Protein 2QWO (pdb70)

Solvent-accessible surface area: 22205 Å² total; per-residue (Å²): 91,23,5,0,0,0,19,9,12,21,32,56,0,1,0,0,0,35,47,165,56,162,25,57,10,2,40,12,124,128,56,60,101,18,2,2,11,33,0,0,0,31,126,107,87,102,37,24,0,22,51,0,44,124,37,25,19,140,27,30,78,24,0,0,40,20,10,25,33,0,2,27,65,150,33,101,44,86,62,0,82,70,2,51,164,106,19,45,10,104,13,43,76,58,106,20,110,3,25,0,44,3,83,35,115,68,97,79,84,36,41,47,4,24,53,2,5,7,13,4,0,32,46,2,33,92,10,0,38,88,105,22,69,96,112,0,70,55,0,0,0,0,1,8,20,94,13,77,121,66,5,54,95,10,3,87,54,0,0,85,95,7,46,8,79,16,34,11,32,21,28,16,7,15,0,0,0,10,12,42,19,11,7,74,91,134,40,93,84,86,10,1,0,1,0,18,0,16,25,10,22,2,23,0,3,0,0,7,8,85,75,6,50,45,97,57,73,10,56,20,37,66,64,89,17,0,2,81,43,0,6,48,77,0,4,93,43,1,22,43,31,0,113,166,150,61,196,58,75,0,50,164,61,146,109,1,22,42,63,0,61,60,12,0,25,155,3,23,126,58,3,32,98,49,80,105,7,78,4,127,11,100,57,6,39,110,64,40,66,5,120,26,69,6,61,52,56,96,4,41,103,34,0,34,69,43,2,145,31,2,32,89,21,0,78,108,0,10,147,73,13,182,29,80,71,101,92,7,65,21,0,0,0,3,9,32,10,0,98,8,42,82,1,37,114,31,0,51,75,26,11,129,51,77,135,15,39,96,108,26,63,9,36,14,0,7,0,60,0,0,0,9,24,0,3,0,13,44,35,82,35,47,130,94,89,6,5,85,116,71,80,103,105,0,84,119,12,40,140,48,57,141,91,71,5,58,29,0,0,18,36,0,77,64,4,27,22,109,68,33,118,166,29,167,91,18,42,98,85,81,0,98,48,79,123,56,0,88,133,16,26,143,114,0,20,107,25,0,26,9,38,115,2,90,64,81,128,50,17,49,28,0,23,31,0,6,22,10,0,18,25,0,39,55,77,23,115,130,160

Sequence (479 aa):
GPAVGIDLGTTYSCVGVFQHGKVEIIANDQGNRTTPSYVAFTDTERLIGDAAKNQVAMNPTNTVFDAKRLIGRRFDDAVVQSDMKHWPFMVVNDAGRPKVQVEYKGETKSFYPEEVSSMVLTKMKEIAEAYLGKTVTNAVVTVPAYFNDSQRQATKDAGTIAGLNVLCIINEPTAAAIAYGLDKKVGAERNVLIFDLGGGTFDVSILTIEDGIFEVKSTAGDTHLGGEDFDNRMVNHFIAEFKRKHKKDISENKRAVRRLRTACERAKRTLSSSTQASIEIDSLYEGIDFYTSITRARFEELNADLFRGTLDPVEKALRDAKLDKSQIHDIVLVGGSTRIPKIQKLLQDFFNGKELNKSINPDEAVAYGAAVQAAILSGDKSENVQDDPEKLKILEWIEGKERNIRALLSTMHTVLWAGETKWKPVGMADLVTPEQVKKVYRKAVLVVHPCKATGQPYEQYAKMIFMELNDAWSEFENQ

B-factor: mean 28.15, std 6.55, range [13.56, 67.76]

Organism: Bos taurus (NCBI:txid9913)

Secondary structure (DSSP, 8-state):
---EEEEE-SSEEEEEEEETTEEEEPP-TTS-SSEE--EEE-SS-EEETHHHHHTTTT-GGGEE--HHHHTT--TT-HHHHHHGGG-SSEEEEETTEEEEEEEETTEEEEE-HHHHHHHHHHHHHHHHHHHHTS---EEEEEE-TT--HHHHHHHHHHHHHTT-EEEEEEEHHHHHHHHTTGGG--SS-EEEEEEEE-SS-EEEEEEEEETTEEEEEEEEEETT-SHHHHHHHHHHHHHHHHHHHHS---TT-HHHHHHHHHHHHHHHHHTTTSSEEEEEEEEEETTEEEEEEEEHHHHHHHTHHHHHTTHHHHHHHHHHTT--GGG--EEEEESGGGG-HHHHHHHHHHTTTPPPB-SS-TTTHHHHHHHHHHHHHTT-S-SSS--/-HHHHHHHHHHHHHTT-HHHHHHHGGGTSPTT--SPPP--GGGSSSHHHHHHHHHHHHHHT-HHHHTTSTTHHHHHHHHHHHHHHHHHHHH-

Nearest PDB structures (foldseek):
  2qwr-assembly1_B  TM=1.008E+00  e=2.591E-12  Bos taurus
  1nz6-assembly1_A  TM=9.904E-01  e=1.754E-10  Bos taurus
  1xi5-assembly1_J  TM=9.495E-01  e=5.986E-10  Bos taurus
  1n4c-assembly1_A  TM=9.495E-01  e=1.564E-09  Bos taurus
  3ag7-assembly1_A  TM=8.836E-01  e=6.061E-05  Arabidopsis thaliana

Foldseek 3Di:
DFAKEWELDQFKIWIWAQDPNAIDTFAFPVRHSIFTLKWAADLPDIDGTPVLLVCCLVGVQRMDGRLLQQFLDWCPDPSNVVCQVVGSYDWDHDPRFIWTWHQHSNDIDIHGSLQSSLVNVLSNQVRVCVVVVHGHAEFAYEDAPPDDPSRVVSVCVSSVNSNHDHLYYYYLVLLLCLLVVVLLDADDKAWEWEFAAAAAWTKIWIWIHHNSDIDTQFMFTGRGGHNLVLLVLVLVVVQVVCCVVPVDGCVPVSSLSSQSSVQSSVQQLVVLPDQKGKGWAQCSDPRDTDIDMDGNVRSCVSCVCVLLVSCVRVVVRCVSSPHDLQRHDAYEYAYQVCSRPSSVVSVCVVSVNDDHHCPDPRPCSSSSSRNVLSCLSVVNDDDSHSD/DVLVVQLVCQLVVQVLQLLSCLQCVVVNDDPVQDDDDRDHCVQVPDPVSSVVSLVVLCVSLPLVVLPPPPCNVVSVSSNVSNVSSVVVVVVD

GO terms:
  GO:0072318 clathrin coat disassembly (P, IDA)
  GO:0005515 protein binding (F, IPI)
  GO:0016191 synaptic vesicle uncoating (P, IDA)
  GO:0016191 synaptic vesicle uncoating (P, EXP)

Structure (mmCIF, N/CA/C/O backbone):
data_2QWO
#
_entry.id   2QWO
#
_cell.length_a   38.698
_cell.length_b   58.543
_cell.length_c   226.236
_cell.angle_alpha   90.000
_cell.angle_beta   90.000
_cell.angle_gamma   90.000
#
_symmetry.space_group_name_H-M   'P 21 21 21'
#
loop_
_entity.id
_entity.type
_entity.pdbx_description
1 polymer 'Heat shock cognate 71 kDa protein'
2 polymer 'Putative tyrosine-protein phosphatase auxilin'
3 non-polymer 'PHOSPHATE ION'
4 non-polymer 'SODIUM ION'
5 non-polymer 'MAGNESIUM ION'
6 non-polymer "ADENOSINE-5'-DIPHOSPHATE"
7 non-polymer 'ACETIC ACID'
8 non-polymer GLYCEROL
9 water water
#
loop_
_atom_site.group_PDB
_atom_site.id
_atom_site.type_symbol
_atom_site.label_atom_id
_atom_site.label_alt_id
_atom_site.label_comp_id
_atom_site.label_asym_id
_atom_site.label_entity_id
_atom_site.label_seq_id
_atom_site.pdbx_PDB_ins_code
_atom_site.Cartn_x
_atom_site.Cartn_y
_atom_site.Cartn_z
_atom_site.occupancy
_atom_site.B_iso_or_equiv
_atom_site.auth_seq_id
_atom_site.auth_comp_id
_atom_site.auth_asym_id
_atom_site.auth_atom_id
_atom_site.pdbx_PDB_model_num
ATOM 1 N N . GLY A 1 4 ? 7.291 3.975 -50.874 1.00 36.86 4 GLY A N 1
ATOM 2 C CA . GLY A 1 4 ? 7.025 3.490 -49.481 1.00 35.72 4 GLY A CA 1
ATOM 3 C C . GLY A 1 4 ? 8.158 3.805 -48.514 1.00 35.39 4 GLY A C 1
ATOM 4 O O . GLY A 1 4 ? 9.334 3.581 -48.839 1.00 36.00 4 GLY A O 1
ATOM 5 N N . PRO A 1 5 ? 7.814 4.328 -47.316 1.00 34.47 5 PRO A N 1
ATOM 6 C CA . PRO A 1 5 ? 8.804 4.818 -46.353 1.00 33.29 5 PRO A CA 1
ATOM 7 C C . PRO A 1 5 ? 9.719 3.784 -45.703 1.00 32.26 5 PRO A C 1
ATOM 8 O O . PRO A 1 5 ? 9.395 2.592 -45.625 1.00 32.80 5 PRO A O 1
ATOM 12 N N . ALA A 1 6 ? 10.866 4.275 -45.253 1.00 30.36 6 ALA A N 1
ATOM 13 C CA . ALA A 1 6 ? 11.761 3.554 -44.379 1.00 28.14 6 ALA A CA 1
ATOM 14 C C . ALA A 1 6 ? 11.277 3.734 -42.939 1.00 27.58 6 ALA A C 1
ATOM 15 O O . ALA A 1 6 ? 10.627 4.746 -42.610 1.00 26.64 6 ALA A O 1
ATOM 17 N N . VAL A 1 7 ? 11.570 2.742 -42.108 1.00 26.12 7 VAL A N 1
ATOM 18 C CA . VAL A 1 7 ? 11.115 2.735 -40.711 1.00 25.06 7 VAL A CA 1
ATOM 19 C C . VAL A 1 7 ? 12.309 2.792 -39.761 1.00 25.14 7 VAL A C 1
ATOM 20 O O . VAL A 1 7 ? 13.448 2.483 -40.158 1.00 24.81 7 VAL A O 1
ATOM 24 N N . GLY A 1 8 ? 12.065 3.227 -38.526 1.00 23.94 8 GLY A N 1
ATOM 25 C CA . GLY A 1 8 ? 13.077 3.158 -37.459 1.00 24.68 8 GLY A CA 1
ATOM 26 C C . GLY A 1 8 ? 12.687 2.061 -36.478 1.00 25.25 8 GLY A C 1
ATOM 27 O O . GLY A 1 8 ? 11.544 2.026 -36.022 1.00 25.54 8 GLY A O 1
ATOM 28 N N . ILE A 1 9 ? 13.628 1.158 -36.182 1.00 24.93 9 ILE A N 1
ATOM 29 C CA . ILE A 1 9 ? 13.376 0.094 -35.212 1.00 25.18 9 ILE A CA 1
ATOM 30 C C . ILE A 1 9 ? 14.335 0.121 -34.027 1.00 24.62 9 ILE A C 1
ATOM 31 O O . ILE A 1 9 ? 15.549 0.024 -34.187 1.00 25.84 9 ILE A O 1
ATOM 36 N N . ASP A 1 10 ? 13.783 0.218 -32.830 1.00 25.32 10 ASP A N 1
ATOM 37 C CA . ASP A 1 10 ? 14.513 0.056 -31.584 1.00 25.00 10 ASP A CA 1
ATOM 38 C C . ASP A 1 10 ? 14.421 -1.433 -31.253 1.00 25.36 10 ASP A C 1
ATOM 39 O O . ASP A 1 10 ? 13.344 -1.900 -30.880 1.00 25.03 10 ASP A O 1
ATOM 44 N N . LEU A 1 11 ? 15.537 -2.139 -31.421 1.00 23.34 11 LEU A N 1
ATOM 45 C CA . LEU A 1 11 ? 15.571 -3.604 -31.123 1.00 23.67 11 LEU A CA 1
ATOM 46 C C . LEU A 1 11 ? 16.088 -3.756 -29.688 1.00 23.06 11 LEU A C 1
ATOM 47 O O . LEU A 1 11 ? 17.297 -3.849 -29.456 1.00 24.58 11 LEU A O 1
ATOM 52 N N . GLY A 1 12 ? 15.186 -3.780 -28.721 1.00 23.60 12 GLY A N 1
ATOM 53 C CA . GLY A 1 12 ? 15.585 -3.620 -27.327 1.00 23.94 12 GLY A CA 1
ATOM 54 C C . GLY A 1 12 ? 15.846 -4.916 -26.615 1.00 25.27 12 GLY A C 1
ATOM 55 O O . GLY A 1 12 ? 15.391 -5.975 -27.078 1.00 25.10 12 GLY A O 1
ATOM 56 N N . THR A 1 13 ? 16.559 -4.843 -25.493 1.00 25.21 13 THR A N 1
ATOM 57 C CA . THR A 1 13 ? 16.844 -6.054 -24.712 1.00 26.03 13 THR A CA 1
ATOM 58 C C . THR A 1 13 ? 15.545 -6.767 -24.308 1.00 26.51 13 THR A C 1
ATOM 59 O O . THR A 1 13 ? 15.436 -7.997 -24.444 1.00 26.94 13 THR A O 1
ATOM 63 N N . THR A 1 14 ? 14.569 -5.995 -23.842 1.00 25.47 14 THR A N 1
ATOM 64 C CA . THR A 1 14 ? 13.307 -6.561 -23.313 1.00 25.71 14 THR A CA 1
ATOM 65 C C . THR A 1 14 ? 12.085 -6.260 -24.183 1.00 26.35 14 THR A C 1
ATOM 66 O O . THR A 1 14 ? 11.192 -7.098 -24.313 1.00 25.14 14 THR A O 1
ATOM 70 N N . TYR A 1 15 ? 12.055 -5.059 -24.768 1.00 25.70 15 TYR A N 1
ATOM 71 C CA . TYR A 1 15 ? 10.985 -4.638 -25.675 1.00 25.95 15 TYR A CA 1
ATOM 72 C C . TYR A 1 15 ? 11.528 -4.020 -26.950 1.00 26.05 15 TYR A C 1
ATOM 73 O O . TYR A 1 15 ? 12.612 -3.402 -26.932 1.00 26.47 15 TYR A O 1
ATOM 82 N N . SER A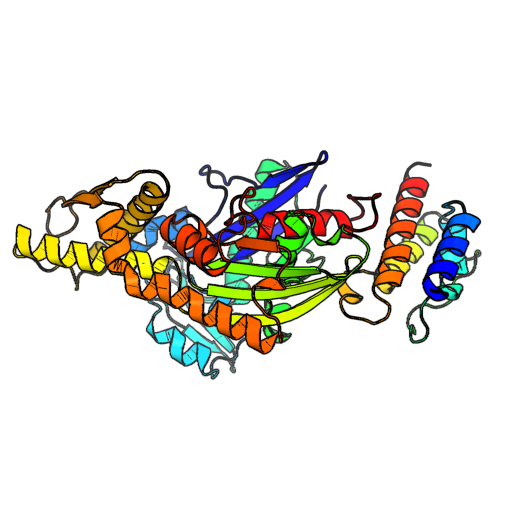 1 16 ? 10.761 -4.137 -28.040 1.00 25.23 16 SER A N 1
ATOM 83 C CA . SER A 1 16 ? 11.125 -3.464 -29.285 1.00 24.91 16 SER A CA 1
ATOM 84 C C . SER A 1 16 ? 9.998 -2.512 -29.716 1.00 25.02 16 SER A C 1
ATOM 85 O O . SER A 1 16 ? 8.862 -2.624 -29.226 1.00 24.87 16 SER A O 1
ATOM 88 N N . CYS A 1 17 ? 10.312 -1.566 -30.604 1.00 25.24 17 CYS A N 1
ATOM 89 C CA . CYS A 1 17 ? 9.383 -0.483 -30.919 1.00 25.54 17 CYS A CA 1
ATOM 90 C C . CYS A 1 17 ? 9.709 -0.022 -32.339 1.00 25.22 17 CYS A C 1
ATOM 91 O O . CYS A 1 17 ? 10.896 0.022 -32.700 1.00 25.51 17 CYS A O 1
ATOM 94 N N . VAL A 1 18 ? 8.680 0.283 -33.138 1.00 25.09 18 VAL A N 1
ATOM 95 C CA . VAL A 1 18 ? 8.887 0.682 -34.529 1.00 24.99 18 VAL A CA 1
ATOM 96 C C . VAL A 1 18 ? 8.127 1.978 -34.780 1.00 25.15 18 VAL A C 1
ATOM 97 O O . VAL A 1 18 ? 6.959 2.113 -34.391 1.00 24.59 18 VAL A O 1
ATOM 101 N N . GLY A 1 19 ? 8.814 2.937 -35.395 1.00 24.97 19 GLY A N 1
ATOM 102 C CA . GLY A 1 19 ? 8.176 4.182 -35.848 1.00 24.53 19 GLY A CA 1
ATOM 103 C C . GLY A 1 19 ? 8.404 4.446 -37.330 1.00 24.40 19 GLY A C 1
ATOM 104 O O . GLY A 1 19 ? 9.296 3.852 -37.962 1.00 24.92 19 GLY A O 1
ATOM 105 N N . VAL A 1 20 ? 7.583 5.336 -37.878 1.00 24.61 20 VAL A N 1
ATOM 106 C CA . VAL A 1 20 ? 7.713 5.785 -39.257 1.00 24.36 20 VAL A CA 1
ATOM 107 C C . VAL A 1 20 ? 7.421 7.276 -39.309 1.00 24.35 20 VAL A C 1
ATOM 108 O O . VAL A 1 20 ? 6.461 7.743 -38.695 1.00 24.21 20 VAL A O 1
ATOM 112 N N . PHE A 1 21 ? 8.264 7.999 -40.044 1.00 23.93 21 PHE A N 1
ATOM 113 C CA . PHE A 1 21 ? 8.032 9.401 -40.349 1.00 23.85 21 PHE A CA 1
ATOM 114 C C . PHE A 1 21 ? 7.262 9.463 -41.669 1.00 24.33 21 PHE A C 1
ATOM 115 O O . PHE A 1 21 ? 7.752 9.013 -42.718 1.00 26.17 21 PHE A O 1
ATOM 123 N N . GLN A 1 22 ? 6.043 9.986 -41.612 1.00 24.43 22 GLN A N 1
ATOM 124 C CA . GLN A 1 22 ? 5.154 10.046 -42.770 1.00 25.17 22 GLN A CA 1
ATOM 125 C C . GLN A 1 22 ? 4.278 11.282 -42.597 1.00 24.85 22 GLN A C 1
ATOM 126 O O . GLN A 1 22 ? 3.860 11.584 -41.477 1.00 24.83 22 GLN A O 1
ATOM 132 N N . HIS A 1 23 ? 4.005 12.003 -43.685 1.00 24.63 23 HIS A N 1
ATOM 133 C CA . HIS A 1 23 ? 3.107 13.162 -43.626 1.00 25.35 23 HIS A CA 1
ATOM 134 C C . HIS A 1 23 ? 3.531 14.173 -42.558 1.00 25.43 23 HIS A C 1
ATOM 135 O O . HIS A 1 23 ? 2.693 14.780 -41.886 1.00 25.20 23 HIS A O 1
ATOM 142 N N . GLY A 1 24 ? 4.845 14.317 -42.396 1.00 25.87 24 GLY A N 1
ATOM 143 C CA . GLY A 1 24 ? 5.421 15.351 -41.549 1.00 26.61 24 GLY A CA 1
ATOM 144 C C . GLY A 1 24 ? 5.449 15.053 -40.061 1.00 27.15 24 GLY A C 1
ATOM 145 O O . GLY A 1 24 ? 5.802 15.925 -39.265 1.00 27.44 24 GLY A O 1
ATOM 146 N N . LYS A 1 25 ? 5.084 13.829 -39.664 1.00 26.60 25 LYS A N 1
ATOM 147 C CA . LYS A 1 25 ? 5.025 13.485 -38.243 1.00 26.18 25 LYS A CA 1
ATOM 148 C C . LYS A 1 25 ? 5.539 12.060 -38.057 1.00 25.91 25 LYS A C 1
ATOM 149 O O . LYS A 1 25 ? 5.417 11.238 -38.958 1.00 25.17 25 LYS A O 1
ATOM 155 N N . VAL A 1 26 ? 6.126 11.792 -36.901 1.00 25.45 26 VAL A N 1
ATOM 156 C CA . VAL A 1 26 ? 6.505 10.414 -36.563 1.00 25.18 26 VAL A CA 1
ATOM 157 C C . VAL A 1 26 ? 5.314 9.702 -35.940 1.00 25.66 26 VAL A C 1
ATOM 158 O O . VAL A 1 26 ? 4.713 10.207 -34.997 1.00 26.98 26 VAL A O 1
ATOM 162 N N . GLU A 1 27 ? 4.949 8.534 -36.472 1.00 26.37 27 GLU A N 1
ATOM 163 C CA . GLU A 1 27 ? 3.968 7.688 -35.812 1.00 26.91 27 GLU A CA 1
ATOM 164 C C . GLU A 1 27 ? 4.718 6.538 -35.173 1.00 26.70 27 GLU A C 1
ATOM 165 O O . GLU A 1 27 ? 5.479 5.854 -35.864 1.00 25.44 27 GLU A O 1
ATOM 171 N N . ILE A 1 28 ? 4.527 6.350 -33.862 1.00 26.26 28 ILE A N 1
ATOM 172 C CA . ILE A 1 28 ? 4.990 5.126 -33.200 1.00 25.78 28 ILE A CA 1
ATOM 173 C C . ILE A 1 28 ? 3.869 4.112 -33.377 1.00 25.88 28 ILE A C 1
ATOM 174 O O . ILE A 1 28 ? 2.716 4.366 -32.999 1.00 27.03 28 ILE A O 1
ATOM 179 N N . ILE A 1 29 ? 4.199 2.955 -33.945 1.00 25.17 29 ILE A N 1
ATOM 180 C CA . ILE A 1 29 ? 3.157 2.105 -34.522 1.00 25.27 29 ILE A CA 1
ATOM 181 C C . ILE A 1 29 ? 2.694 1.058 -33.520 1.00 24.48 29 ILE A C 1
ATOM 182 O O . ILE A 1 29 ? 3.520 0.302 -32.983 1.00 25.11 29 ILE A O 1
ATOM 187 N N . ALA A 1 30 ? 1.379 1.017 -33.288 1.00 24.57 30 ALA A N 1
ATOM 188 C CA . ALA A 1 30 ? 0.804 0.024 -32.375 1.00 23.77 30 ALA A CA 1
ATOM 189 C C . ALA A 1 30 ? 0.714 -1.337 -33.079 1.00 24.24 30 ALA A C 1
ATOM 190 O O . ALA A 1 30 ? 0.351 -1.406 -34.272 1.00 24.04 30 ALA A O 1
ATOM 192 N N . ASN A 1 31 ? 1.046 -2.407 -32.354 1.00 24.32 31 ASN A N 1
ATOM 193 C CA . ASN A 1 31 ? 0.834 -3.764 -32.891 1.00 24.71 31 ASN A CA 1
ATOM 194 C C . ASN A 1 31 ? -0.652 -4.171 -32.880 1.00 24.34 31 ASN A C 1
ATOM 195 O O . ASN A 1 31 ? -1.514 -3.378 -32.481 1.00 25.03 31 ASN A O 1
ATOM 200 N N . ASP A 1 32 ? -0.975 -5.395 -33.317 1.00 23.67 32 ASP A N 1
ATOM 201 C CA . ASP A 1 32 ? -2.390 -5.757 -33.455 1.00 23.92 32 ASP A CA 1
ATOM 202 C C . ASP A 1 32 ? -3.092 -6.060 -32.123 1.00 23.02 32 ASP A C 1
ATOM 203 O O . ASP A 1 32 ? -4.324 -6.284 -32.078 1.00 22.02 32 ASP A O 1
ATOM 208 N N . GLN A 1 33 ? -2.319 -5.998 -31.039 1.00 22.99 33 GLN A N 1
ATOM 209 C CA . GLN A 1 33 ? -2.872 -6.094 -29.683 1.00 23.76 33 GLN A CA 1
ATOM 210 C C . GLN A 1 33 ? -3.038 -4.713 -29.033 1.00 23.35 33 GLN A C 1
ATOM 211 O O . GLN A 1 33 ? -3.510 -4.609 -27.896 1.00 24.07 33 GLN A O 1
ATOM 217 N N . GLY A 1 34 ? -2.672 -3.663 -29.773 1.00 23.01 34 GLY A N 1
ATOM 218 C CA . GLY A 1 34 ? -2.836 -2.292 -29.304 1.00 23.21 34 GLY A CA 1
ATOM 219 C C . GLY A 1 34 ? -1.643 -1.699 -28.574 1.00 24.14 34 GLY A C 1
ATOM 220 O O . GLY A 1 34 ? -1.715 -0.573 -28.075 1.00 24.15 34 GLY A O 1
ATOM 221 N N . ASN A 1 35 ? -0.535 -2.435 -28.544 1.00 24.43 35 ASN A N 1
ATOM 222 C CA . ASN A 1 35 ? 0.675 -2.023 -27.814 1.00 25.26 35 ASN A CA 1
ATOM 223 C C . ASN A 1 35 ? 1.698 -1.341 -28.699 1.00 25.34 35 ASN A C 1
ATOM 224 O O . ASN A 1 35 ? 2.094 -1.874 -29.740 1.00 25.73 35 ASN A O 1
ATOM 229 N N . ARG A 1 36 ? 2.155 -0.165 -28.256 1.00 25.16 36 ARG A N 1
ATOM 230 C CA . ARG A 1 36 ? 3.166 0.596 -28.977 1.00 26.16 36 ARG A CA 1
ATOM 231 C C . ARG A 1 36 ? 4.597 0.072 -28.750 1.00 25.92 36 ARG A C 1
ATOM 232 O O . ARG A 1 36 ? 5.538 0.531 -29.402 1.00 25.94 36 ARG A O 1
ATOM 240 N N . THR A 1 37 ? 4.745 -0.887 -27.837 1.00 26.02 37 THR A N 1
ATOM 241 C CA . THR A 1 37 ? 6.001 -1.626 -27.701 1.00 25.92 37 THR A CA 1
ATOM 242 C C . THR A 1 37 ? 5.650 -3.102 -27.687 1.00 25.13 37 THR A C 1
ATOM 243 O O . THR A 1 37 ? 4.533 -3.480 -27.290 1.00 25.21 37 THR A O 1
ATOM 247 N N . THR A 1 38 ? 6.602 -3.912 -28.133 1.00 25.52 38 THR A N 1
ATOM 248 C CA . THR A 1 38 ? 6.395 -5.360 -28.314 1.00 25.13 38 THR A CA 1
ATOM 249 C C . THR A 1 38 ? 7.520 -6.144 -27.602 1.00 25.67 38 THR A C 1
ATOM 250 O O . THR A 1 38 ? 8.697 -5.862 -27.842 1.00 26.36 38 THR A O 1
ATOM 254 N N . PRO A 1 39 ? 7.184 -7.110 -26.709 1.00 25.96 39 PRO A N 1
ATOM 255 C CA . PRO A 1 39 ? 8.273 -7.906 -26.057 1.00 25.67 39 PRO A CA 1
ATOM 256 C C . PRO A 1 39 ? 9.254 -8.569 -27.047 1.00 25.69 39 PRO A C 1
ATOM 257 O O . PRO A 1 39 ? 8.824 -9.126 -28.072 1.00 26.67 39 PRO A O 1
ATOM 261 N N . SER A 1 40 ? 10.554 -8.488 -26.744 1.00 23.88 40 SER A N 1
ATOM 262 C CA . SER A 1 40 ? 11.589 -9.109 -27.565 1.00 23.89 40 SER A CA 1
ATOM 263 C C . SER A 1 40 ? 11.711 -10.606 -27.215 1.00 24.09 40 SER A C 1
ATOM 264 O O . SER A 1 40 ? 12.789 -11.096 -26.831 1.00 24.34 40 SER A O 1
ATOM 267 N N . TYR A 1 41 ? 10.585 -11.305 -27.378 1.00 22.90 41 TYR A N 1
ATOM 268 C CA . TYR A 1 41 ? 10.387 -12.693 -26.941 1.00 23.49 41 TYR A CA 1
ATOM 269 C C . TYR A 1 41 ? 10.014 -13.565 -28.119 1.00 22.86 41 TYR A C 1
ATOM 270 O O . TYR A 1 41 ? 9.214 -13.166 -28.965 1.00 22.57 41 TYR A O 1
ATOM 279 N N . VAL A 1 42 ? 10.573 -14.770 -28.175 1.00 23.59 42 VAL A N 1
ATOM 280 C CA . VAL A 1 42 ? 10.212 -15.707 -29.223 1.00 22.83 42 VAL A CA 1
ATOM 281 C C . VAL A 1 42 ? 9.948 -17.059 -28.546 1.00 23.11 42 VAL A C 1
ATOM 282 O O . VAL A 1 42 ? 10.815 -17.559 -27.832 1.00 23.20 42 VAL A O 1
ATOM 286 N N . ALA A 1 43 ? 8.749 -17.597 -28.753 1.00 22.58 43 ALA A N 1
ATOM 287 C CA . ALA A 1 43 ? 8.372 -18.906 -28.191 1.00 23.26 43 ALA A CA 1
ATOM 288 C C . ALA A 1 43 ? 8.190 -19.953 -29.259 1.00 23.57 43 ALA A C 1
ATOM 289 O O . ALA A 1 43 ? 7.584 -19.708 -30.306 1.00 23.12 43 ALA A O 1
ATOM 291 N N . PHE A 1 44 ? 8.676 -21.155 -28.956 1.00 24.47 44 PHE A N 1
ATOM 292 C CA . PHE A 1 44 ? 8.526 -22.292 -29.849 1.00 25.36 44 PHE A CA 1
ATOM 293 C C . PHE A 1 44 ? 7.662 -23.340 -29.159 1.00 25.80 44 PHE A C 1
ATOM 294 O O . PHE A 1 44 ? 7.881 -23.649 -27.990 1.00 25.91 44 PHE A O 1
ATOM 302 N N . THR A 1 45 ? 6.666 -23.847 -29.882 1.00 26.12 45 THR A N 1
ATOM 303 C CA . THR A 1 45 ? 5.656 -24.742 -29.321 1.00 26.74 45 THR A CA 1
ATOM 304 C C . THR A 1 45 ? 5.474 -25.988 -30.211 1.00 27.16 45 THR A C 1
ATOM 305 O O . THR A 1 45 ? 6.163 -26.146 -31.229 1.00 27.00 45 THR A O 1
ATOM 309 N N . ASP A 1 46 ? 4.543 -26.862 -29.827 1.00 28.03 46 ASP A N 1
ATOM 310 C CA . ASP A 1 46 ? 4.216 -28.061 -30.618 1.00 28.44 46 ASP A CA 1
ATOM 311 C C . ASP A 1 46 ? 3.782 -27.721 -32.056 1.00 28.74 46 ASP A C 1
ATOM 312 O O . ASP A 1 46 ? 4.008 -28.507 -32.983 1.00 28.88 46 ASP A O 1
ATOM 317 N N . THR A 1 47 ? 3.159 -26.553 -32.234 1.00 28.89 47 THR A N 1
ATOM 318 C CA . THR A 1 47 ? 2.482 -26.215 -33.494 1.00 29.11 47 THR A CA 1
ATOM 319 C C . THR A 1 47 ? 2.923 -24.911 -34.160 1.00 29.36 47 THR A C 1
ATOM 320 O O . THR A 1 47 ? 2.753 -24.746 -35.374 1.00 29.53 47 THR A O 1
ATOM 324 N N . GLU A 1 48 ? 3.476 -23.991 -33.375 1.00 29.47 48 GLU A N 1
ATOM 325 C CA . GLU A 1 48 ? 3.769 -22.642 -33.879 1.00 29.28 48 GLU A CA 1
ATOM 326 C C . GLU A 1 48 ? 5.009 -21.977 -33.286 1.00 29.16 48 GLU A C 1
ATOM 327 O O . GLU A 1 48 ? 5.566 -22.425 -32.276 1.00 29.16 48 GLU A O 1
ATOM 333 N N . ARG A 1 49 ? 5.441 -20.916 -33.966 1.00 28.65 49 ARG A N 1
ATOM 334 C CA . ARG A 1 49 ? 6.422 -19.973 -33.469 1.00 28.30 49 ARG A CA 1
ATOM 335 C C . ARG A 1 49 ? 5.635 -18.707 -33.110 1.00 27.47 49 ARG A C 1
ATOM 336 O O . ARG A 1 49 ? 4.907 -18.178 -33.958 1.00 27.69 49 ARG A O 1
ATOM 344 N N . LEU A 1 50 ? 5.745 -18.245 -31.863 1.00 25.63 50 LEU A N 1
ATOM 345 C CA . LEU A 1 50 ? 5.035 -17.051 -31.413 1.00 24.79 50 LEU A CA 1
ATOM 346 C C . LEU A 1 50 ? 6.044 -15.947 -31.160 1.00 24.04 50 LEU A C 1
ATOM 347 O O . LEU A 1 50 ? 7.134 -16.224 -30.688 1.00 23.61 50 LEU A O 1
ATOM 352 N N . ILE A 1 51 ? 5.682 -14.703 -31.468 1.00 24.58 51 ILE A N 1
ATOM 353 C CA . ILE A 1 51 ? 6.601 -13.575 -31.288 1.00 24.70 51 ILE A CA 1
ATOM 354 C C . ILE A 1 51 ? 5.886 -12.374 -30.625 1.00 24.87 51 ILE A C 1
ATOM 355 O O . ILE A 1 51 ? 4.755 -12.026 -30.991 1.00 24.56 51 ILE A O 1
ATOM 360 N N . GLY A 1 52 ? 6.564 -11.749 -29.660 1.00 24.28 52 GLY A N 1
ATOM 361 C CA . GLY A 1 52 ? 6.028 -10.579 -28.988 1.00 23.93 52 GLY A CA 1
ATOM 362 C C . GLY A 1 52 ? 5.057 -10.893 -27.876 1.00 23.68 52 GLY A C 1
ATOM 363 O O . GLY A 1 52 ? 5.354 -11.692 -26.995 1.00 23.57 52 GLY A O 1
ATOM 364 N N . ASP A 1 53 ? 3.884 -10.262 -27.912 1.00 23.76 53 ASP A N 1
ATOM 365 C CA . ASP A 1 53 ? 2.958 -10.351 -26.787 1.00 23.78 53 ASP A CA 1
ATOM 366 C C . ASP A 1 53 ? 2.525 -11.783 -26.525 1.00 23.56 53 ASP A C 1
ATOM 367 O O . ASP A 1 53 ? 2.591 -12.242 -25.389 1.00 24.37 53 ASP A O 1
ATOM 372 N N . ALA A 1 54 ? 2.117 -12.486 -27.583 1.00 23.34 54 ALA A N 1
ATOM 373 C CA . ALA A 1 54 ? 1.727 -13.896 -27.474 1.00 23.42 54 ALA A CA 1
ATOM 374 C C . ALA A 1 54 ? 2.837 -14.786 -26.915 1.00 23.42 54 ALA A C 1
ATOM 375 O O . ALA A 1 54 ? 2.535 -15.753 -26.197 1.00 23.53 54 ALA A O 1
ATOM 377 N N . ALA A 1 55 ? 4.097 -14.488 -27.250 1.00 24.22 55 ALA A N 1
ATOM 378 C CA . ALA A 1 55 ? 5.236 -15.254 -26.717 1.00 24.46 55 ALA A CA 1
ATOM 379 C C . ALA A 1 55 ? 5.412 -15.000 -25.220 1.00 24.95 55 ALA A C 1
ATOM 380 O O . ALA A 1 55 ? 5.488 -15.930 -24.421 1.00 25.01 55 ALA A O 1
ATOM 382 N N . LYS A 1 56 ? 5.459 -13.731 -24.833 1.00 25.22 56 LYS A N 1
ATOM 383 C CA . LYS A 1 56 ? 5.654 -13.391 -23.430 1.00 25.47 56 LYS A CA 1
ATOM 384 C C . LYS A 1 56 ? 4.483 -13.898 -22.604 1.00 25.34 56 LYS A C 1
ATOM 385 O O . LYS A 1 56 ? 4.665 -14.356 -21.468 1.00 24.74 56 LYS A O 1
ATOM 391 N N . ASN A 1 57 ? 3.281 -13.853 -23.186 1.00 24.87 57 ASN A N 1
ATOM 392 C CA . ASN A 1 57 ? 2.077 -14.191 -22.435 1.00 25.38 57 ASN A CA 1
ATOM 393 C C . ASN A 1 57 ? 2.001 -15.661 -21.993 1.00 25.28 57 ASN A C 1
ATOM 394 O O . ASN A 1 57 ? 1.362 -15.950 -20.991 1.00 25.39 57 ASN A O 1
ATOM 399 N N . GLN A 1 58 ? 2.661 -16.565 -22.729 1.00 25.56 58 GLN A N 1
ATOM 400 C CA . GLN A 1 58 ? 2.672 -18.006 -22.392 1.00 26.53 58 GLN A CA 1
ATOM 401 C C . GLN A 1 58 ? 3.973 -18.513 -21.744 1.00 26.81 58 GLN A C 1
ATOM 402 O O . GLN A 1 58 ? 4.183 -19.723 -21.662 1.00 26.85 58 GLN A O 1
ATOM 408 N N . VAL A 1 59 ? 4.835 -17.593 -21.301 1.00 27.71 59 VAL A N 1
ATOM 409 C CA . VAL A 1 59 ? 6.125 -17.951 -20.680 1.00 28.23 59 VAL A CA 1
ATOM 410 C C . VAL A 1 59 ? 5.998 -18.947 -19.504 1.00 28.38 59 VAL A C 1
ATOM 411 O O . VAL A 1 59 ? 6.789 -19.894 -19.388 1.00 28.19 59 VAL A O 1
ATOM 415 N N . ALA A 1 60 ? 4.978 -18.752 -18.666 1.00 27.59 60 ALA A N 1
ATOM 416 C CA . ALA A 1 60 ? 4.763 -19.591 -17.487 1.00 27.48 60 ALA A CA 1
ATOM 417 C C . ALA A 1 60 ? 4.494 -21.055 -17.852 1.00 27.29 60 ALA A C 1
ATOM 418 O O . ALA A 1 60 ? 4.928 -21.966 -17.134 1.00 27.60 60 ALA A O 1
ATOM 420 N N . MET A 1 61 ? 3.799 -21.276 -18.970 1.00 27.14 61 MET A N 1
ATOM 421 C CA . MET A 1 61 ? 3.457 -22.631 -19.440 1.00 27.47 61 MET A CA 1
ATOM 422 C C . MET A 1 61 ? 4.581 -23.335 -20.214 1.00 26.69 61 MET A C 1
ATOM 423 O O . MET A 1 61 ? 4.617 -24.566 -20.278 1.00 26.80 61 MET A O 1
ATOM 428 N N . ASN A 1 62 ? 5.486 -22.557 -20.797 1.00 26.06 62 ASN A N 1
ATOM 429 C CA . ASN A 1 62 ? 6.494 -23.064 -21.725 1.00 25.19 62 ASN A CA 1
ATOM 430 C C . ASN A 1 62 ? 7.849 -22.352 -21.518 1.00 24.71 62 ASN A C 1
ATOM 431 O O . ASN A 1 62 ? 8.397 -21.777 -22.464 1.00 24.43 62 ASN A O 1
ATOM 436 N N . PRO A 1 63 ? 8.408 -22.422 -20.285 1.00 24.03 63 PRO A N 1
ATOM 437 C CA . PRO A 1 63 ? 9.585 -21.593 -19.993 1.00 23.61 63 PRO A CA 1
ATOM 438 C C . PRO A 1 63 ? 10.872 -21.991 -20.719 1.00 23.17 63 PRO A C 1
ATOM 439 O O . PRO A 1 63 ? 11.687 -21.138 -21.007 1.00 22.53 63 PRO A O 1
ATOM 443 N N . THR A 1 64 ? 11.076 -23.279 -20.986 1.00 22.19 64 THR A N 1
ATOM 444 C CA . THR A 1 64 ? 12.357 -23.700 -21.556 1.00 21.62 64 THR A CA 1
ATOM 445 C C . THR A 1 64 ? 12.463 -23.483 -23.070 1.00 21.60 64 THR A C 1
ATOM 446 O O . THR A 1 64 ? 13.554 -23.547 -23.638 1.00 21.40 64 THR A O 1
ATOM 450 N N . ASN A 1 65 ? 11.332 -23.222 -23.715 1.00 22.05 65 ASN A N 1
ATOM 451 C CA . ASN A 1 65 ? 11.304 -22.996 -25.154 1.00 22.84 65 ASN A CA 1
ATOM 452 C C . ASN A 1 65 ? 10.884 -21.576 -25.509 1.00 23.39 65 ASN A C 1
ATOM 453 O O . ASN A 1 65 ? 10.520 -21.293 -26.662 1.00 23.13 65 ASN A O 1
ATOM 458 N N . THR A 1 66 ? 10.922 -20.697 -24.507 1.00 24.07 66 THR A N 1
ATOM 459 C CA . THR A 1 66 ? 10.660 -19.270 -24.712 1.00 24.66 66 THR A CA 1
ATOM 460 C C . THR A 1 66 ? 11.953 -18.495 -24.486 1.00 24.93 66 THR A C 1
ATOM 461 O O . THR A 1 66 ? 12.478 -18.438 -23.356 1.00 24.92 66 THR A O 1
ATOM 465 N N . VAL A 1 67 ? 12.444 -17.918 -25.588 1.00 24.52 67 VAL A N 1
ATOM 466 C CA . VAL A 1 67 ? 13.726 -17.222 -25.680 1.00 24.63 67 VAL A CA 1
ATOM 467 C C . VAL A 1 67 ? 13.520 -15.707 -25.554 1.00 23.82 67 VAL A C 1
ATOM 468 O O . VAL A 1 67 ? 12.623 -15.132 -26.179 1.00 24.09 67 VAL A O 1
ATOM 472 N N . PHE A 1 68 ? 14.365 -15.090 -24.734 1.00 24.75 68 PHE A N 1
ATOM 473 C CA . PHE A 1 68 ? 14.461 -13.639 -24.554 1.00 24.70 68 PHE A CA 1
ATOM 474 C C . PHE A 1 68 ? 15.935 -13.343 -24.311 1.00 24.62 68 PHE A C 1
ATOM 475 O O . PHE A 1 68 ? 16.763 -14.267 -24.271 1.00 24.20 68 PHE A O 1
ATOM 483 N N . ASP A 1 69 ? 16.289 -12.070 -24.158 1.00 24.24 69 ASP A N 1
ATOM 484 C CA . ASP A 1 69 ? 17.701 -11.708 -23.892 1.00 24.39 69 ASP A CA 1
ATOM 485 C C . ASP A 1 69 ? 18.696 -12.098 -25.030 1.00 24.04 69 ASP A C 1
ATOM 486 O O . ASP A 1 69 ? 19.911 -12.171 -24.807 1.00 23.35 69 ASP A O 1
ATOM 491 N N . ALA A 1 70 ? 18.206 -12.299 -26.253 1.00 23.51 70 ALA A N 1
ATOM 492 C CA . ALA A 1 70 ? 19.104 -12.584 -27.387 1.00 22.89 70 ALA A CA 1
ATOM 493 C C . ALA A 1 70 ? 20.153 -11.459 -27.564 1.00 22.96 70 ALA A C 1
ATOM 494 O O . ALA A 1 70 ? 21.299 -11.706 -27.994 1.00 21.56 70 ALA A O 1
ATOM 496 N N . LYS A 1 71 ? 19.763 -10.228 -27.218 1.00 22.70 71 LYS A N 1
ATOM 497 C CA . LYS A 1 71 ? 20.666 -9.076 -27.375 1.00 23.23 71 LYS A CA 1
ATOM 498 C C . LYS A 1 71 ? 21.929 -9.184 -26.500 1.00 23.37 71 LYS A C 1
ATOM 499 O O . LYS A 1 71 ? 22.969 -8.556 -26.802 1.00 24.20 71 LYS A O 1
ATOM 505 N N . ARG A 1 72 ? 21.827 -9.962 -25.413 1.00 23.93 72 ARG A N 1
ATOM 506 C CA . ARG A 1 72 ? 22.972 -10.227 -24.542 1.00 23.08 72 ARG A C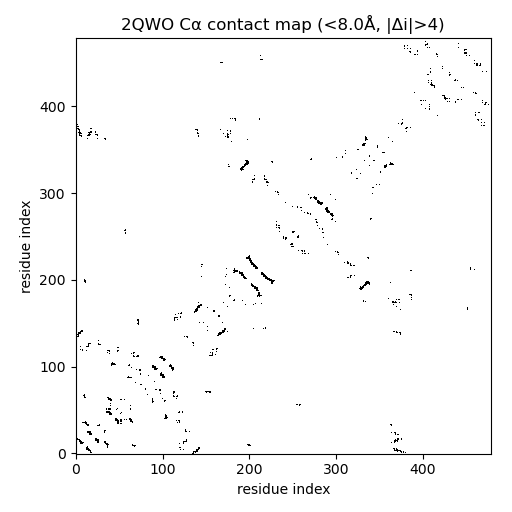A 1
ATOM 507 C C . ARG A 1 72 ? 23.996 -11.179 -25.170 1.00 22.80 72 ARG A C 1
ATOM 508 O O . ARG A 1 72 ? 25.154 -11.181 -24.754 1.00 22.05 72 ARG A O 1
ATOM 516 N N . LEU A 1 73 ? 23.550 -12.001 -26.127 1.00 22.76 73 LEU A N 1
ATOM 517 C CA . LEU A 1 73 ? 24.409 -12.931 -26.844 1.00 22.48 73 LEU A CA 1
ATOM 518 C C . LEU A 1 73 ? 24.911 -12.419 -28.178 1.00 22.25 73 LEU A C 1
ATOM 519 O O . LEU A 1 73 ? 25.903 -12.927 -28.703 1.00 21.72 73 LEU A O 1
ATOM 524 N N . ILE A 1 74 ? 24.252 -11.395 -28.742 1.00 22.46 74 ILE A N 1
ATOM 525 C CA . ILE A 1 74 ? 24.503 -11.079 -30.135 1.00 22.44 74 ILE A CA 1
ATOM 526 C C . ILE A 1 74 ? 25.951 -10.548 -30.328 1.00 22.48 74 ILE A C 1
ATOM 527 O O . ILE A 1 74 ? 26.453 -9.754 -29.515 1.00 20.92 74 ILE A O 1
ATOM 532 N N . GLY A 1 75 ? 26.630 -11.030 -31.369 1.00 21.92 75 GLY A N 1
ATOM 533 C CA . GLY A 1 75 ? 28.010 -10.626 -31.655 1.00 23.18 75 GLY A CA 1
ATOM 534 C C . GLY A 1 75 ? 29.096 -11.090 -30.686 1.00 23.52 75 GLY A C 1
ATOM 535 O O . GLY A 1 75 ? 30.235 -10.598 -30.741 1.00 23.45 75 GLY A O 1
ATOM 536 N N . ARG A 1 76 ? 28.764 -12.047 -29.818 1.00 24.01 76 ARG A N 1
ATOM 537 C CA . ARG A 1 76 ? 29.712 -12.571 -28.839 1.00 24.20 76 ARG A CA 1
ATOM 538 C C . ARG A 1 76 ? 30.114 -14.003 -29.163 1.00 23.92 76 ARG A C 1
ATOM 539 O O . ARG A 1 76 ? 29.420 -14.683 -29.921 1.00 23.98 76 ARG A O 1
ATOM 547 N N . ARG A 1 77 ? 31.256 -14.398 -28.599 1.00 23.82 77 ARG A N 1
ATOM 548 C CA . ARG A 1 77 ? 31.776 -15.778 -28.609 1.00 23.84 77 ARG A CA 1
ATOM 549 C C . ARG A 1 77 ? 31.223 -16.560 -27.419 1.00 23.66 77 ARG A C 1
ATOM 550 O O . ARG A 1 77 ? 30.990 -16.008 -26.346 1.00 24.21 77 ARG A O 1
ATOM 558 N N . PHE A 1 78 ? 31.034 -17.860 -27.598 1.00 23.21 78 PHE A N 1
ATOM 559 C CA . PHE A 1 78 ? 30.540 -18.707 -26.518 1.00 22.84 78 PHE A CA 1
ATOM 560 C C . PHE A 1 78 ? 31.404 -18.571 -25.254 1.00 23.42 78 PHE A C 1
ATOM 561 O O . PHE A 1 78 ? 30.874 -18.456 -24.139 1.00 23.66 78 PHE A O 1
ATOM 569 N N . ASP A 1 79 ? 32.725 -18.576 -25.442 1.00 23.97 79 ASP A N 1
ATOM 570 C CA . ASP A 1 79 ? 33.683 -18.544 -24.329 1.00 25.27 79 ASP A CA 1
ATOM 571 C C . ASP A 1 79 ? 33.837 -17.162 -23.686 1.00 25.18 79 ASP A C 1
ATOM 572 O O . ASP A 1 79 ? 34.619 -17.004 -22.745 1.00 24.93 79 ASP A O 1
ATOM 577 N N . ASP A 1 80 ? 33.104 -16.163 -24.184 1.00 25.70 80 ASP A N 1
ATOM 578 C CA . ASP A 1 80 ? 33.137 -14.837 -23.565 1.00 26.38 80 ASP A CA 1
ATOM 579 C C . ASP A 1 80 ? 32.653 -14.896 -22.124 1.00 26.14 80 ASP A C 1
ATOM 580 O O . ASP A 1 80 ? 31.663 -15.563 -21.825 1.00 26.21 80 ASP A O 1
ATOM 585 N N . ALA A 1 81 ? 33.370 -14.207 -21.241 1.00 26.16 81 ALA A N 1
ATOM 586 C CA . ALA A 1 81 ? 33.007 -14.119 -19.826 1.00 26.28 81 ALA A CA 1
ATOM 587 C C . ALA A 1 81 ? 31.544 -13.694 -19.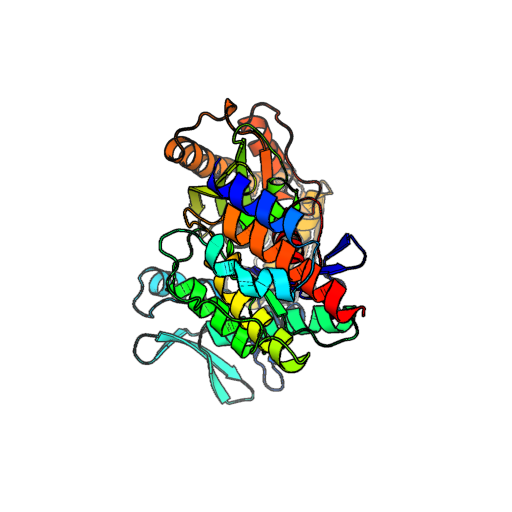598 1.00 26.38 81 ALA A C 1
ATOM 588 O O . ALA A 1 81 ? 30.861 -14.260 -18.730 1.00 26.50 81 ALA A O 1
ATOM 590 N N . VAL A 1 82 ? 31.070 -12.724 -20.386 1.00 26.55 82 VAL A N 1
ATOM 591 C CA . VAL A 1 82 ? 29.683 -12.235 -20.283 1.00 26.79 82 VAL A CA 1
ATOM 592 C C . VAL A 1 82 ? 28.671 -13.358 -20.529 1.00 26.17 82 VAL A C 1
ATOM 593 O O . VAL A 1 82 ? 27.727 -13.527 -19.758 1.00 26.73 82 VAL A O 1
ATOM 597 N N . VAL A 1 83 ? 28.905 -14.144 -21.580 1.00 25.78 83 VAL A N 1
ATOM 598 C CA . VAL A 1 83 ? 28.006 -15.234 -21.975 1.00 25.26 83 VAL A CA 1
ATOM 599 C C . VAL A 1 83 ? 27.974 -16.321 -20.902 1.00 25.56 83 VAL A C 1
ATOM 600 O O . VAL A 1 83 ? 26.904 -16.772 -20.491 1.00 24.48 83 VAL A O 1
ATOM 604 N N . GLN A 1 84 ? 29.157 -16.730 -20.443 1.00 25.69 84 GLN A N 1
ATOM 605 C CA . GLN A 1 84 ? 29.248 -17.754 -19.397 1.00 26.54 84 GLN A CA 1
ATOM 606 C C . GLN A 1 84 ? 28.506 -17.340 -18.129 1.00 26.90 84 GLN A C 1
ATOM 607 O O . GLN A 1 84 ? 27.816 -18.152 -17.517 1.00 26.89 84 GLN A O 1
ATOM 613 N N . SER A 1 85 ? 28.620 -16.063 -17.769 1.00 27.25 85 SER A N 1
ATOM 614 C CA . SER A 1 85 ? 27.929 -15.519 -16.600 1.00 27.69 85 SER A CA 1
ATOM 615 C C . SER A 1 85 ? 26.413 -15.471 -16.803 1.00 28.03 85 SER A C 1
ATOM 616 O O . SER A 1 85 ? 25.657 -15.963 -15.966 1.00 27.82 85 SER A O 1
ATOM 619 N N . ASP A 1 86 ? 25.976 -14.892 -17.925 1.00 28.06 86 ASP A N 1
ATOM 620 C CA . ASP A 1 86 ? 24.544 -14.705 -18.188 1.00 28.82 86 ASP A CA 1
ATOM 621 C C . ASP A 1 86 ? 23.773 -16.016 -18.287 1.00 28.97 86 ASP A C 1
ATOM 622 O O . ASP A 1 86 ? 22.602 -16.071 -17.927 1.00 29.09 86 ASP A O 1
ATOM 627 N N . MET A 1 87 ? 24.419 -17.059 -18.795 1.00 29.65 87 MET A N 1
ATOM 628 C CA . MET A 1 87 ? 23.741 -18.337 -19.029 1.00 30.65 87 MET A CA 1
ATOM 629 C C . MET A 1 87 ? 23.028 -18.895 -17.799 1.00 31.10 87 MET A C 1
ATOM 630 O O . MET A 1 87 ? 22.042 -19.625 -17.939 1.00 30.89 87 MET A O 1
ATOM 635 N N . LYS A 1 88 ? 23.520 -18.551 -16.606 1.00 31.67 88 LYS A N 1
ATOM 636 C CA . LYS A 1 88 ? 22.968 -19.096 -15.354 1.00 32.58 88 LYS A CA 1
ATOM 637 C C . LYS A 1 88 ? 21.543 -18.614 -15.050 1.00 32.88 88 LYS A C 1
ATOM 638 O O . LYS A 1 88 ? 20.791 -19.290 -14.343 1.00 33.08 88 LYS A O 1
ATOM 644 N N . HIS A 1 89 ? 21.193 -17.447 -15.579 1.00 33.20 89 HIS A N 1
ATOM 645 C CA . HIS A 1 89 ? 19.896 -16.823 -15.334 1.00 33.43 89 HIS A CA 1
ATOM 646 C C . HIS A 1 89 ? 18.790 -17.315 -16.279 1.00 32.42 89 HIS A C 1
ATOM 647 O O . HIS A 1 89 ? 17.605 -17.163 -15.975 1.00 33.02 89 HIS A O 1
ATOM 654 N N . TRP A 1 90 ? 19.170 -17.887 -17.417 1.00 30.32 90 TRP A N 1
ATOM 655 C CA . TRP A 1 90 ? 18.192 -18.267 -18.443 1.00 28.95 90 TRP A CA 1
ATOM 656 C C . TRP A 1 90 ? 17.668 -19.688 -18.282 1.00 28.86 90 TRP A C 1
ATOM 657 O O . TRP A 1 90 ? 18.456 -20.597 -18.030 1.00 28.73 90 TRP A O 1
ATOM 668 N N . PRO A 1 91 ? 16.340 -19.877 -18.450 1.00 28.44 91 PRO A N 1
ATOM 669 C CA . PRO A 1 91 ? 15.706 -21.200 -18.408 1.00 28.53 91 PRO A CA 1
ATOM 670 C C . PRO A 1 91 ? 15.851 -21.975 -19.717 1.00 28.44 91 PRO A C 1
ATOM 671 O O . PRO A 1 91 ? 15.558 -23.173 -19.752 1.00 27.91 91 PRO A O 1
ATOM 675 N N . PHE A 1 92 ? 16.268 -21.290 -20.782 1.00 28.11 92 PHE A N 1
ATOM 676 C CA . PHE A 1 92 ? 16.540 -21.945 -22.059 1.00 28.11 92 PHE A CA 1
ATOM 677 C C . PHE A 1 92 ? 18.017 -22.339 -22.193 1.00 28.24 92 PHE A C 1
ATOM 678 O O . PHE A 1 92 ? 18.894 -21.757 -21.545 1.00 29.02 92 PHE A O 1
ATOM 686 N N . MET A 1 93 ? 18.280 -23.315 -23.055 1.00 27.96 93 MET A N 1
ATOM 687 C CA . MET A 1 93 ? 19.625 -23.841 -23.271 1.00 27.85 93 MET A CA 1
ATOM 688 C C . MET A 1 93 ? 20.465 -22.964 -24.207 1.00 27.16 93 MET A C 1
ATOM 689 O O . MET A 1 93 ? 19.955 -22.479 -25.217 1.00 27.26 93 MET A O 1
ATOM 694 N N . VAL A 1 94 ? 21.729 -22.741 -23.848 1.00 26.07 94 VAL A N 1
ATOM 695 C CA . VAL A 1 94 ? 22.709 -22.132 -24.755 1.00 25.75 94 VAL A CA 1
ATOM 696 C C . VAL A 1 94 ? 23.866 -23.115 -24.969 1.00 25.95 94 VAL A C 1
ATOM 697 O O . VAL A 1 94 ? 24.452 -23.648 -24.010 1.00 25.58 94 VAL A O 1
ATOM 701 N N . VAL A 1 95 ? 24.158 -23.378 -26.238 1.00 25.88 95 VAL A N 1
ATOM 702 C CA . VAL A 1 95 ? 25.182 -24.344 -26.617 1.00 25.65 95 VAL A CA 1
ATOM 703 C C . VAL A 1 95 ? 26.263 -23.709 -27.496 1.00 26.16 95 VAL A C 1
ATOM 704 O O . VAL A 1 95 ? 26.069 -22.615 -28.038 1.00 25.51 95 VAL A O 1
ATOM 708 N N . ASN A 1 96 ? 27.400 -24.392 -27.606 1.00 26.31 96 ASN A N 1
ATOM 709 C CA . ASN A 1 96 ? 28.570 -23.911 -28.353 1.00 27.00 96 ASN A CA 1
ATOM 710 C C . ASN A 1 96 ? 28.623 -24.559 -29.731 1.00 27.59 96 ASN A C 1
ATOM 711 O O . ASN A 1 96 ? 28.679 -25.779 -29.833 1.00 27.38 96 ASN A O 1
ATOM 716 N N . ASP A 1 97 ? 28.611 -23.751 -30.788 1.00 28.03 97 ASP A N 1
ATOM 717 C CA . ASP A 1 97 ? 28.791 -24.286 -32.141 1.00 28.90 97 ASP A CA 1
ATOM 718 C C . ASP A 1 97 ? 30.042 -23.688 -32.790 1.00 28.82 97 ASP A C 1
ATOM 719 O O . ASP A 1 97 ? 30.003 -22.566 -33.301 1.00 29.46 97 ASP A O 1
ATOM 724 N N . ALA A 1 98 ? 31.150 -24.435 -32.751 1.00 28.57 98 ALA A N 1
ATOM 725 C CA . ALA A 1 98 ? 32.435 -23.970 -33.305 1.00 28.23 98 ALA A CA 1
ATOM 726 C C . ALA A 1 98 ? 32.846 -22.587 -32.773 1.00 28.00 98 ALA A C 1
ATOM 727 O O . ALA A 1 98 ? 33.352 -21.745 -33.522 1.00 28.21 98 ALA A O 1
ATOM 729 N N . GLY A 1 99 ? 32.613 -22.360 -31.482 1.00 27.56 99 GLY A N 1
ATOM 730 C CA . GLY A 1 99 ? 32.995 -21.108 -30.831 1.00 27.32 99 GLY A CA 1
ATOM 731 C C . GLY A 1 99 ? 31.889 -20.068 -30.750 1.00 26.99 99 GLY A C 1
ATOM 732 O O . GLY A 1 99 ? 32.029 -19.071 -30.045 1.00 27.14 99 GLY A O 1
ATOM 733 N N . ARG A 1 100 ? 30.781 -20.313 -31.450 1.00 26.70 100 ARG A N 1
ATOM 734 C CA . ARG A 1 100 ? 29.645 -19.380 -31.499 1.00 27.04 100 ARG A CA 1
ATOM 735 C C . ARG A 1 100 ? 28.487 -19.845 -30.620 1.00 25.95 100 ARG A C 1
ATOM 736 O O . ARG A 1 100 ? 28.155 -21.043 -30.632 1.00 24.92 100 ARG A O 1
ATOM 744 N N . PRO A 1 101 ? 27.846 -18.911 -29.875 1.00 24.72 101 PRO A N 1
ATOM 745 C CA . PRO A 1 101 ? 26.737 -19.385 -29.031 1.00 24.28 101 PRO A CA 1
ATOM 746 C C . PRO A 1 101 ? 25.460 -19.638 -29.839 1.00 24.14 101 PRO A C 1
ATOM 747 O O . PRO A 1 101 ? 25.184 -18.909 -30.793 1.00 23.88 101 PRO A O 1
ATOM 751 N N . LYS A 1 102 ? 24.706 -20.680 -29.484 1.00 23.34 102 LYS A N 1
ATOM 752 C CA . LYS A 1 102 ? 23.381 -20.902 -30.083 1.00 22.84 102 LYS A CA 1
ATOM 753 C C . LYS A 1 102 ? 22.364 -21.198 -28.996 1.00 22.93 102 LYS A C 1
ATOM 754 O O . LYS A 1 102 ? 22.691 -21.862 -28.009 1.00 23.76 102 LYS A O 1
ATOM 760 N N . VAL A 1 103 ? 21.135 -20.710 -29.164 1.00 22.90 103 VAL A N 1
ATOM 761 C CA . VAL A 1 103 ? 20.037 -21.123 -28.279 1.00 22.52 103 VAL A CA 1
ATOM 762 C C . VAL A 1 103 ? 19.481 -22.416 -28.820 1.00 22.73 103 VAL A C 1
ATOM 763 O O . VAL A 1 103 ? 19.327 -22.557 -30.026 1.00 22.04 103 VAL A O 1
ATOM 767 N N . GLN A 1 104 ? 19.224 -23.363 -27.925 1.00 22.44 104 GLN A N 1
ATOM 768 C CA . GLN A 1 104 ? 18.654 -24.640 -28.315 1.00 23.08 104 GLN A CA 1
ATOM 769 C C . GLN A 1 104 ? 17.264 -24.789 -27.711 1.00 23.31 104 GLN A C 1
ATOM 770 O O . GLN A 1 104 ? 17.064 -24.555 -26.509 1.00 23.87 104 GLN A O 1
ATOM 776 N N . VAL A 1 105 ? 16.307 -25.171 -28.559 1.00 23.24 105 VAL A N 1
ATOM 777 C CA . VAL A 1 105 ? 14.899 -25.244 -28.173 1.00 23.24 105 VAL A CA 1
ATOM 778 C C . VAL A 1 105 ? 14.256 -26.497 -28.739 1.00 23.61 105 VAL A C 1
ATOM 779 O O . VAL A 1 105 ? 14.814 -27.143 -29.630 1.00 22.63 105 VAL A O 1
ATOM 783 N N . GLU A 1 106 ? 13.071 -26.810 -28.219 1.00 24.43 106 GLU A N 1
ATOM 784 C CA . GLU A 1 106 ? 12.218 -27.838 -28.777 1.00 25.97 106 GLU A CA 1
ATOM 785 C C . GLU A 1 106 ? 11.153 -27.130 -29.590 1.00 26.60 106 GLU A C 1
ATOM 786 O O . GLU A 1 106 ? 10.458 -26.251 -29.083 1.00 27.20 106 GLU A O 1
ATOM 792 N N . TYR A 1 107 ? 11.034 -27.504 -30.857 1.00 27.69 107 TYR A N 1
ATOM 793 C CA . TYR A 1 107 ? 10.074 -26.872 -31.743 1.00 28.85 107 TYR A CA 1
ATOM 794 C C . TYR A 1 107 ? 9.432 -27.931 -32.625 1.00 29.27 107 TYR A C 1
ATOM 795 O O . TYR A 1 107 ? 10.121 -28.612 -33.385 1.00 29.24 107 TYR A O 1
ATOM 804 N N . LYS A 1 108 ? 8.111 -28.055 -32.497 1.00 29.74 108 LYS A N 1
ATOM 805 C CA . LYS A 1 108 ? 7.296 -29.040 -33.228 1.00 30.30 108 LYS A CA 1
ATOM 806 C C . LYS A 1 108 ? 7.739 -30.484 -32.994 1.00 30.32 108 LYS A C 1
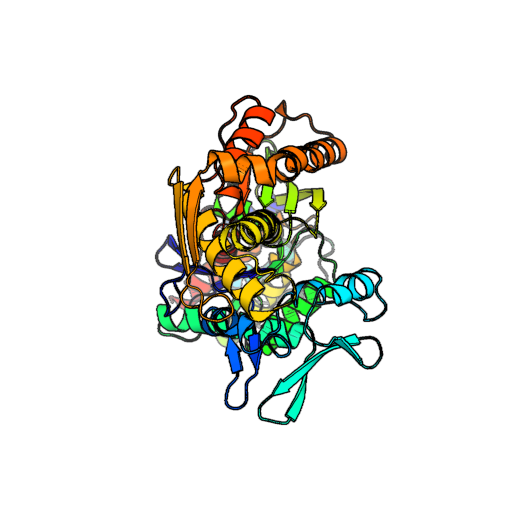ATOM 807 O O . LYS A 1 108 ? 7.668 -31.337 -33.893 1.00 30.66 108 LYS A O 1
ATOM 813 N N . GLY A 1 109 ? 8.179 -30.754 -31.769 1.00 30.21 109 GLY A N 1
ATOM 814 C CA . GLY A 1 109 ? 8.659 -32.083 -31.403 1.00 29.64 109 GLY A CA 1
ATOM 815 C C . GLY A 1 109 ? 10.083 -32.324 -31.887 1.00 29.48 109 GLY A C 1
ATOM 816 O O . GLY A 1 109 ? 10.555 -33.455 -31.892 1.00 29.45 109 GLY A O 1
ATOM 817 N N . GLU A 1 110 ? 10.782 -31.255 -32.279 1.00 29.17 110 GLU A N 1
ATOM 818 C CA . GLU A 1 110 ? 12.154 -31.386 -32.768 1.00 28.86 110 GLU A CA 1
ATOM 819 C C . GLU A 1 110 ? 13.124 -30.468 -32.034 1.00 28.28 110 GLU A C 1
ATOM 820 O O . GLU A 1 110 ? 12.767 -29.343 -31.661 1.00 28.19 110 GLU A O 1
ATOM 826 N N . THR A 1 111 ? 14.350 -30.951 -31.820 1.00 27.38 111 THR A N 1
ATOM 827 C CA . THR A 1 111 ? 15.401 -30.123 -31.230 1.00 27.02 111 THR A CA 1
ATOM 828 C C . THR A 1 111 ? 15.950 -29.188 -32.308 1.00 26.26 111 THR A C 1
ATOM 829 O O . THR A 1 111 ? 16.406 -29.642 -33.366 1.00 26.40 111 THR A O 1
ATOM 833 N N . LYS A 1 112 ? 15.881 -27.887 -32.044 1.00 25.64 112 LYS A N 1
ATOM 834 C CA . LYS A 1 112 ? 16.385 -26.884 -32.974 1.00 24.63 112 LYS A CA 1
ATOM 835 C C . LYS A 1 112 ? 17.254 -25.875 -32.246 1.00 24.03 112 LYS A C 1
ATOM 836 O O . LYS A 1 112 ? 17.013 -25.576 -31.076 1.00 23.87 112 LYS A O 1
ATOM 842 N N . SER A 1 113 ? 18.259 -25.354 -32.943 1.00 22.87 113 SER A N 1
ATOM 843 C CA . SER A 1 113 ? 19.132 -24.324 -32.372 1.00 22.22 113 SER A CA 1
ATOM 844 C C . SER A 1 113 ? 19.239 -23.143 -33.332 1.00 21.44 113 SER A C 1
ATOM 845 O O . SER A 1 113 ? 19.259 -23.350 -34.550 1.00 21.00 113 SER A O 1
ATOM 848 N N . PHE A 1 114 ? 19.299 -21.922 -32.779 1.00 21.80 114 PHE A N 1
ATOM 849 C CA . PHE A 1 114 ? 19.409 -20.687 -33.566 1.00 21.51 114 PHE A CA 1
ATOM 850 C C . PHE A 1 114 ? 20.541 -19.793 -33.064 1.00 21.69 114 PHE A C 1
ATOM 851 O O . PHE A 1 114 ? 20.798 -19.734 -31.864 1.00 21.77 114 PHE A O 1
ATOM 859 N N . TYR A 1 115 ? 21.219 -19.113 -33.985 1.00 21.98 115 TYR A N 1
ATOM 860 C CA . TYR A 1 115 ? 22.229 -18.109 -33.601 1.00 22.15 115 TYR A CA 1
ATOM 861 C C . TYR A 1 115 ? 21.492 -16.901 -33.027 1.00 23.42 115 TYR A C 1
ATOM 862 O O . TYR A 1 115 ? 20.318 -16.697 -33.348 1.00 23.62 115 TYR A O 1
ATOM 871 N N . PRO A 1 116 ? 22.157 -16.117 -32.152 1.00 24.20 116 PRO A N 1
ATOM 872 C CA . PRO A 1 116 ? 21.549 -14.892 -31.581 1.00 25.55 116 PRO A CA 1
ATOM 873 C C . PRO A 1 116 ? 20.961 -13.991 -32.666 1.00 25.03 116 PRO A C 1
ATOM 874 O O . PRO A 1 116 ? 19.842 -13.496 -32.500 1.00 25.82 116 PRO A O 1
ATOM 878 N N . GLU A 1 117 ? 21.682 -13.805 -33.773 1.00 26.65 117 GLU A N 1
ATOM 879 C CA . GLU A 1 117 ? 21.156 -12.945 -34.850 1.00 25.99 117 GLU A CA 1
ATOM 880 C C . GLU A 1 117 ? 19.924 -13.561 -35.531 1.00 25.48 117 GLU A C 1
ATOM 881 O O . GLU A 1 117 ? 19.071 -12.838 -36.045 1.00 25.38 117 GLU A O 1
ATOM 887 N N . GLU A 1 118 ? 19.802 -14.902 -35.523 1.00 23.94 118 GLU A N 1
ATOM 888 C CA . GLU A 1 118 ? 18.582 -15.509 -36.033 1.00 23.69 118 GLU A CA 1
ATOM 889 C C . GLU A 1 118 ? 17.357 -15.255 -35.122 1.00 23.98 118 GLU A C 1
ATOM 890 O O . GLU A 1 118 ? 16.263 -14.935 -35.613 1.00 23.92 118 GLU A O 1
ATOM 896 N N . VAL A 1 119 ? 17.526 -15.383 -33.802 1.00 23.72 119 VAL A N 1
ATOM 897 C CA . VAL A 1 119 ? 16.456 -15.030 -32.864 1.00 23.88 119 VAL A CA 1
ATOM 898 C C . VAL A 1 119 ? 16.064 -13.548 -33.014 1.00 24.17 119 VAL A C 1
ATOM 899 O O . VAL A 1 119 ? 14.877 -13.236 -33.127 1.00 24.40 119 VAL A O 1
ATOM 903 N N . SER A 1 120 ? 17.065 -12.674 -33.031 1.00 25.65 120 SER A N 1
ATOM 904 C CA . SER A 1 120 ? 16.783 -11.238 -33.187 1.00 25.49 120 SER A CA 1
ATOM 905 C C . SER A 1 120 ? 16.117 -10.926 -34.538 1.00 25.46 120 SER A C 1
ATOM 906 O O . SER A 1 120 ? 15.297 -9.983 -34.622 1.00 25.32 120 SER A O 1
ATOM 909 N N . SER A 1 121 ? 16.434 -11.701 -35.581 1.00 24.76 121 SER A N 1
ATOM 910 C CA . SER A 1 121 ? 15.754 -11.510 -36.875 1.00 24.49 121 SER A CA 1
ATOM 911 C C . SER A 1 121 ? 14.235 -11.757 -36.727 1.00 25.15 121 SER A C 1
ATOM 912 O O . SER A 1 121 ? 13.433 -11.107 -37.399 1.00 25.16 121 SER A O 1
ATOM 915 N N . MET A 1 122 ? 13.849 -12.701 -35.852 1.00 24.83 122 MET A N 1
ATOM 916 C CA . MET A 1 122 ? 12.433 -13.042 -35.659 1.00 25.52 122 MET A CA 1
ATOM 917 C C . MET A 1 122 ? 11.681 -11.865 -35.003 1.00 25.76 122 MET A C 1
ATOM 918 O O . MET A 1 122 ? 10.550 -11.508 -35.416 1.00 26.02 122 MET A O 1
ATOM 923 N N . VAL A 1 123 ? 12.344 -11.217 -34.035 1.00 25.64 123 VAL A N 1
ATOM 924 C CA . VAL A 1 123 ? 11.842 -9.977 -33.428 1.00 26.36 123 VAL A CA 1
ATOM 925 C C . VAL A 1 123 ? 11.735 -8.874 -34.492 1.00 26.61 123 VAL A C 1
ATOM 926 O O . VAL A 1 123 ? 10.687 -8.216 -34.614 1.00 26.86 123 VAL A O 1
ATOM 930 N N . LEU A 1 124 ? 12.781 -8.704 -35.299 1.00 26.67 124 LEU A N 1
ATOM 931 C CA . LEU A 1 124 ? 12.756 -7.676 -36.367 1.00 26.12 124 LEU A CA 1
ATOM 932 C C . LEU A 1 124 ? 11.675 -7.968 -37.411 1.00 26.53 124 LEU A C 1
ATOM 933 O O . LEU A 1 124 ? 10.993 -7.064 -37.873 1.00 25.58 124 LEU A O 1
ATOM 938 N N . THR A 1 125 ? 11.482 -9.244 -37.752 1.00 24.73 125 THR A N 1
ATOM 939 C CA . THR A 1 125 ? 10.418 -9.630 -38.662 1.00 25.64 125 THR A CA 1
ATOM 940 C C . THR A 1 125 ? 9.049 -9.191 -38.112 1.00 24.98 125 THR A C 1
ATOM 941 O O . THR A 1 125 ? 8.226 -8.633 -38.849 1.00 25.82 125 THR A O 1
ATOM 945 N N . LYS A 1 126 ? 8.828 -9.396 -36.812 1.00 24.76 126 LYS A N 1
ATOM 946 C CA . LYS A 1 126 ? 7.555 -8.998 -36.199 1.00 25.41 126 LYS A CA 1
ATOM 947 C C . LYS A 1 126 ? 7.386 -7.484 -36.278 1.00 25.04 126 LYS A C 1
ATOM 948 O O . LYS A 1 126 ? 6.315 -6.986 -36.596 1.00 25.22 126 LYS A O 1
ATOM 954 N N . MET A 1 127 ? 8.448 -6.752 -35.981 1.00 24.72 127 MET A N 1
ATOM 955 C CA . MET A 1 127 ? 8.360 -5.272 -36.044 1.00 24.18 127 MET A CA 1
ATOM 956 C C . MET A 1 127 ? 8.086 -4.775 -37.481 1.00 25.37 127 MET A C 1
ATOM 957 O O . MET A 1 127 ? 7.314 -3.822 -37.675 1.00 24.43 127 MET A O 1
ATOM 962 N N . LYS A 1 128 ? 8.725 -5.425 -38.461 1.00 24.71 128 LYS A N 1
ATOM 963 C CA . LYS A 1 128 ? 8.484 -5.193 -39.892 1.00 25.10 128 LYS A CA 1
ATOM 964 C C . LYS A 1 128 ? 6.995 -5.410 -40.200 1.00 25.46 128 LYS A C 1
ATOM 965 O O . LYS A 1 128 ? 6.336 -4.549 -40.786 1.00 24.96 128 LYS A O 1
ATOM 971 N N . GLU A 1 129 ? 6.448 -6.531 -39.755 1.00 25.74 129 GLU A N 1
ATOM 972 C CA . GLU A 1 129 ? 5.039 -6.839 -39.980 1.00 26.02 129 GLU A CA 1
ATOM 973 C C . GLU A 1 129 ? 4.090 -5.820 -39.322 1.00 25.49 129 GLU A C 1
ATOM 974 O O . GLU A 1 129 ? 3.061 -5.438 -39.913 1.00 26.51 129 GLU A O 1
ATOM 980 N N . ILE A 1 130 ? 4.454 -5.363 -38.120 1.00 25.07 130 ILE A N 1
ATOM 981 C CA . ILE A 1 130 ? 3.689 -4.330 -37.397 1.00 24.68 130 ILE A CA 1
ATOM 982 C C . ILE A 1 130 ? 3.585 -3.054 -38.266 1.00 25.06 130 ILE A C 1
ATOM 983 O O . ILE A 1 130 ? 2.483 -2.517 -38.486 1.00 25.00 130 ILE A O 1
ATOM 988 N N . ALA A 1 131 ? 4.732 -2.619 -38.782 1.00 24.70 131 ALA A N 1
ATOM 989 C CA . ALA A 1 131 ? 4.799 -1.463 -39.682 1.00 24.68 131 ALA A CA 1
ATOM 990 C C . ALA A 1 131 ? 4.036 -1.686 -40.999 1.00 24.71 131 ALA A C 1
ATOM 991 O O . ALA A 1 131 ? 3.322 -0.786 -41.456 1.00 24.33 131 ALA A O 1
ATOM 993 N N . GLU A 1 132 ? 4.149 -2.888 -41.581 1.00 24.93 132 GLU A N 1
ATOM 994 C CA . GLU A 1 132 ? 3.450 -3.198 -42.846 1.00 25.38 132 GLU A CA 1
ATOM 995 C C . GLU A 1 132 ? 1.916 -3.177 -42.704 1.00 25.66 132 GLU A C 1
ATOM 996 O O . GLU A 1 132 ? 1.202 -2.674 -43.592 1.00 24.66 132 GLU A O 1
ATOM 1002 N N . ALA A 1 133 ? 1.421 -3.725 -41.589 1.00 25.72 133 ALA A N 1
ATOM 1003 C CA . ALA A 1 133 ? -0.013 -3.638 -41.227 1.00 26.30 133 ALA A CA 1
ATOM 1004 C C . ALA A 1 133 ? -0.529 -2.202 -41.245 1.00 26.39 133 ALA A C 1
ATOM 1005 O O . ALA A 1 133 ? -1.609 -1.919 -41.781 1.00 26.48 133 ALA A O 1
ATOM 1007 N N . TYR A 1 134 ? 0.234 -1.315 -40.617 1.00 26.45 134 TYR A N 1
ATOM 1008 C CA . TYR A 1 134 ? -0.108 0.100 -40.509 1.00 26.67 134 TYR A CA 1
ATOM 1009 C C . TYR A 1 134 ? -0.023 0.828 -41.859 1.00 26.75 134 TYR A C 1
ATOM 1010 O O . TYR A 1 134 ? -0.904 1.620 -42.216 1.00 26.89 134 TYR A O 1
ATOM 1019 N N . LEU A 1 135 ? 1.028 0.537 -42.618 1.00 26.72 135 LEU A N 1
ATOM 1020 C CA . LEU A 1 135 ? 1.290 1.243 -43.874 1.00 26.72 135 LEU A CA 1
ATOM 1021 C C . LEU A 1 135 ? 0.499 0.699 -45.059 1.00 27.45 135 LEU A C 1
ATOM 1022 O O . LEU A 1 135 ? 0.296 1.403 -46.062 1.00 27.53 135 LEU A O 1
ATOM 1027 N N . GLY A 1 136 ? 0.054 -0.553 -44.938 1.00 27.68 136 GLY A N 1
ATOM 1028 C CA . GLY A 1 136 ? -0.601 -1.262 -46.032 1.00 28.88 136 GLY A CA 1
ATOM 1029 C C . GLY A 1 136 ? 0.316 -1.472 -47.222 1.00 29.57 136 GLY A C 1
ATOM 1030 O O . GLY A 1 136 ? -0.142 -1.546 -48.362 1.00 29.88 136 GLY A O 1
ATOM 1031 N N . LYS A 1 137 ? 1.617 -1.562 -46.957 1.00 30.35 137 LYS A N 1
ATOM 1032 C CA . LYS A 1 137 ? 2.596 -1.843 -47.995 1.00 30.69 137 LYS A CA 1
ATOM 1033 C C . LYS A 1 137 ? 3.831 -2.468 -47.370 1.00 30.54 137 LYS A C 1
ATOM 1034 O O . LYS A 1 137 ? 4.023 -2.385 -46.159 1.00 29.97 137 LYS A O 1
ATOM 1040 N N . THR A 1 138 ? 4.651 -3.099 -48.204 1.00 30.14 138 THR A N 1
ATOM 1041 C CA . THR A 1 138 ? 5.852 -3.766 -47.715 1.00 29.86 138 THR A CA 1
ATOM 1042 C C . THR A 1 138 ? 6.891 -2.752 -47.228 1.00 28.90 138 THR A C 1
ATOM 1043 O O . THR A 1 138 ? 7.002 -1.628 -47.743 1.00 29.03 138 THR A O 1
ATOM 1047 N N . VAL A 1 139 ? 7.631 -3.178 -46.220 1.00 27.35 139 VAL A N 1
ATOM 1048 C CA . VAL A 1 139 ? 8.694 -2.395 -45.633 1.00 27.59 139 VAL A CA 1
ATOM 1049 C C . VAL A 1 139 ? 9.996 -3.129 -45.900 1.00 28.01 139 VAL A C 1
ATOM 1050 O O . VAL A 1 139 ? 10.112 -4.310 -45.585 1.00 28.27 139 VAL A O 1
ATOM 1054 N N . THR A 1 140 ? 10.974 -2.433 -46.467 1.00 27.93 140 THR A N 1
ATOM 1055 C CA . THR A 1 140 ? 12.267 -3.075 -46.694 1.00 28.18 140 THR A CA 1
ATOM 1056 C C . THR A 1 140 ? 13.386 -2.330 -45.985 1.00 28.05 140 THR A C 1
ATOM 1057 O O . THR A 1 140 ? 14.197 -2.941 -45.290 1.00 28.96 140 THR A O 1
ATOM 1061 N N . ASN A 1 141 ? 13.401 -1.007 -46.138 1.00 26.06 141 ASN A N 1
ATOM 1062 C CA . ASN A 1 141 ? 14.460 -0.183 -45.564 1.00 25.39 141 ASN A CA 1
ATOM 1063 C C . ASN A 1 141 ? 14.231 0.203 -44.108 1.00 24.75 141 ASN A C 1
ATOM 1064 O O . ASN A 1 141 ? 13.126 0.600 -43.721 1.00 24.60 141 ASN A O 1
ATOM 1069 N N . ALA A 1 142 ? 15.274 0.100 -43.297 1.00 24.07 142 ALA A N 1
ATOM 1070 C CA . ALA A 1 142 ? 15.173 0.475 -41.882 1.00 24.00 142 ALA A CA 1
ATOM 1071 C C . ALA A 1 142 ? 16.472 1.029 -41.305 1.00 24.65 142 ALA A C 1
ATOM 1072 O O . ALA A 1 142 ? 17.564 0.647 -41.747 1.00 25.18 142 ALA A O 1
ATOM 1074 N N . VAL A 1 143 ? 16.340 1.925 -40.323 1.00 23.33 143 VAL A N 1
ATOM 1075 C CA . VAL A 1 143 ? 17.429 2.239 -39.385 1.00 24.24 143 VAL A CA 1
ATOM 1076 C C . VAL A 1 143 ? 17.188 1.418 -38.111 1.00 25.51 143 VAL A C 1
ATOM 1077 O O . VAL A 1 143 ? 16.086 1.408 -37.578 1.00 26.06 143 VAL A O 1
ATOM 1081 N N . VAL A 1 144 ? 18.212 0.709 -37.644 1.00 25.80 144 VAL A N 1
ATOM 1082 C CA . VAL A 1 144 ? 18.121 -0.077 -36.419 1.00 25.42 144 VAL A CA 1
ATOM 1083 C C . VAL A 1 144 ? 19.137 0.488 -35.429 1.00 25.51 144 VAL A C 1
ATOM 1084 O O . VAL A 1 144 ? 20.266 0.803 -35.800 1.00 25.62 144 VAL A O 1
ATOM 1088 N N . THR A 1 145 ? 18.711 0.617 -34.182 1.00 24.78 145 THR A N 1
ATOM 1089 C CA . THR A 1 145 ? 19.525 1.175 -33.089 1.00 25.28 145 THR A CA 1
ATOM 1090 C C . THR A 1 145 ? 20.224 0.115 -32.244 1.00 25.93 145 THR A C 1
ATOM 1091 O O . THR A 1 145 ? 19.773 -1.045 -32.199 1.00 25.75 145 THR A O 1
ATOM 1095 N N . VAL A 1 146 ? 21.332 0.512 -31.603 1.00 25.79 146 VAL A N 1
ATOM 1096 C CA . VAL A 1 146 ? 22.105 -0.348 -30.679 1.00 26.00 146 VAL A CA 1
ATOM 1097 C C . VAL A 1 146 ? 22.654 0.498 -29.522 1.00 25.92 146 VAL A C 1
ATOM 1098 O O . VAL A 1 146 ? 22.724 1.725 -29.656 1.00 26.11 146 VAL A O 1
ATOM 1102 N N . PRO A 1 147 ? 23.080 -0.139 -28.413 1.00 25.57 147 PRO A N 1
ATOM 1103 C CA . PRO A 1 147 ? 23.745 0.617 -27.355 1.00 25.65 147 PRO A CA 1
ATOM 1104 C C . PRO A 1 147 ? 25.041 1.284 -27.821 1.00 24.95 147 PRO A C 1
ATOM 1105 O O . PRO A 1 147 ? 25.758 0.774 -28.688 1.00 25.57 147 PRO A O 1
ATOM 1109 N N . ALA A 1 148 ? 25.330 2.450 -27.245 1.00 24.59 148 ALA A N 1
ATOM 1110 C CA . ALA A 1 148 ? 26.521 3.207 -27.624 1.00 24.36 148 ALA A CA 1
ATOM 1111 C C . ALA A 1 148 ? 27.824 2.423 -27.439 1.00 25.24 148 ALA A C 1
ATOM 1112 O O . ALA A 1 148 ? 28.786 2.629 -28.179 1.00 26.11 148 ALA A O 1
ATOM 1114 N N . TYR A 1 149 ? 27.829 1.515 -26.463 1.00 24.70 149 TYR A N 1
ATOM 1115 C CA . TYR A 1 149 ? 29.016 0.744 -26.120 1.00 25.55 149 TYR A CA 1
ATOM 1116 C C . TYR A 1 149 ? 29.168 -0.530 -26.996 1.00 25.23 149 TYR A C 1
ATOM 1117 O O . TYR A 1 149 ? 30.177 -1.257 -26.876 1.00 26.65 149 TYR A O 1
ATOM 1126 N N . PHE A 1 150 ? 28.212 -0.805 -27.884 1.00 25.58 150 PHE A N 1
ATOM 1127 C CA . PHE A 1 150 ? 28.344 -1.982 -28.795 1.00 24.94 150 PHE A CA 1
ATOM 1128 C C . PHE A 1 150 ? 29.598 -1.844 -29.659 1.00 24.81 150 PHE A C 1
ATOM 1129 O O . PHE A 1 150 ? 29.941 -0.740 -30.118 1.00 25.18 150 PHE A O 1
ATOM 1137 N N . ASN A 1 151 ? 30.306 -2.953 -29.845 1.00 24.78 151 ASN A N 1
ATOM 1138 C CA . ASN A 1 151 ? 31.489 -3.010 -30.704 1.00 23.76 151 ASN A CA 1
ATOM 1139 C C . ASN A 1 151 ? 31.132 -3.434 -32.144 1.00 24.06 151 ASN A C 1
ATOM 1140 O O . ASN A 1 151 ? 29.950 -3.665 -32.441 1.00 23.91 151 ASN A O 1
ATOM 1145 N N . ASP A 1 152 ? 32.135 -3.516 -33.024 1.00 24.13 152 ASP A N 1
ATOM 1146 C CA . ASP A 1 152 ? 31.881 -3.799 -34.447 1.00 24.43 152 ASP A CA 1
ATOM 1147 C C . ASP A 1 152 ? 31.225 -5.176 -34.627 1.00 24.19 152 ASP A C 1
ATOM 1148 O O . ASP A 1 152 ? 30.357 -5.365 -35.487 1.00 23.81 152 ASP A O 1
ATOM 1153 N N . SER A 1 153 ? 31.660 -6.143 -33.823 1.00 24.06 153 SER A N 1
ATOM 1154 C CA . SER A 1 153 ? 31.076 -7.497 -33.896 1.00 23.86 153 SER A CA 1
ATOM 1155 C C . SER A 1 153 ? 29.564 -7.492 -33.601 1.00 24.27 153 SER A C 1
ATOM 1156 O O . SER A 1 153 ? 28.748 -8.110 -34.324 1.00 24.21 153 SER A O 1
ATOM 1159 N N . GLN A 1 154 ? 29.191 -6.767 -32.549 1.00 23.91 154 GLN A N 1
ATOM 1160 C CA . GLN A 1 154 ? 27.801 -6.666 -32.119 1.00 24.80 154 GLN A CA 1
ATOM 1161 C C . GLN A 1 154 ? 27.006 -5.843 -33.129 1.00 25.57 154 GLN A C 1
ATOM 1162 O O . GLN A 1 154 ? 25.860 -6.184 -33.427 1.00 25.97 154 GLN A O 1
ATOM 1168 N N . ARG A 1 155 ? 27.585 -4.742 -33.631 1.00 25.20 155 ARG A N 1
ATOM 1169 C CA . ARG A 1 155 ? 26.913 -3.994 -34.708 1.00 25.15 155 ARG A CA 1
ATOM 1170 C C . ARG A 1 155 ? 26.664 -4.804 -35.990 1.00 25.34 155 ARG A C 1
ATOM 1171 O O . ARG A 1 155 ? 25.546 -4.757 -36.549 1.00 25.84 155 ARG A O 1
ATOM 1179 N N . GLN A 1 156 ? 27.678 -5.547 -36.445 1.00 24.89 156 GLN A N 1
ATOM 1180 C CA . GLN A 1 156 ? 27.564 -6.343 -37.666 1.00 25.37 156 GLN A CA 1
ATOM 1181 C C . GLN A 1 156 ? 26.523 -7.477 -37.463 1.00 24.95 156 GLN A C 1
ATOM 1182 O O . GLN A 1 156 ? 25.724 -7.753 -38.359 1.00 24.39 156 GLN A O 1
ATOM 1188 N N . ALA A 1 157 ? 26.512 -8.080 -36.272 1.00 25.57 157 ALA A N 1
ATOM 1189 C CA . ALA A 1 157 ? 25.546 -9.151 -35.968 1.00 25.56 157 ALA A CA 1
ATOM 1190 C C . ALA A 1 157 ? 24.107 -8.627 -35.980 1.00 25.69 157 ALA A C 1
ATOM 1191 O O . ALA A 1 157 ? 23.182 -9.314 -36.397 1.00 24.98 157 ALA A O 1
ATOM 1193 N N . THR A 1 158 ? 23.941 -7.398 -35.505 1.00 25.07 158 THR A N 1
ATOM 1194 C CA . THR A 1 158 ? 22.637 -6.713 -35.502 1.00 25.82 158 THR A CA 1
ATOM 1195 C C . THR A 1 158 ? 22.197 -6.415 -36.939 1.00 24.87 158 THR A C 1
ATOM 1196 O O . THR A 1 158 ? 21.021 -6.638 -37.297 1.00 25.28 158 THR A O 1
ATOM 1200 N N . LYS A 1 159 ? 23.131 -5.964 -37.772 1.00 25.14 159 LYS A N 1
ATOM 1201 C CA . LYS A 1 159 ? 22.835 -5.725 -39.183 1.00 25.19 159 LYS A CA 1
ATOM 1202 C C . LYS A 1 159 ? 22.403 -7.024 -39.841 1.00 26.42 159 LYS A C 1
ATOM 1203 O O . LYS A 1 159 ? 21.441 -7.059 -40.612 1.00 25.68 159 LYS A O 1
ATOM 1209 N N . ASP A 1 160 ? 23.143 -8.086 -39.525 1.00 25.33 160 ASP A N 1
ATOM 1210 C CA . ASP A 1 160 ? 22.877 -9.412 -40.093 1.00 26.44 160 ASP A CA 1
ATOM 1211 C C . ASP A 1 160 ? 21.471 -9.910 -39.723 1.00 25.73 160 ASP A C 1
ATOM 1212 O O . ASP A 1 160 ? 20.781 -10.519 -40.564 1.00 26.13 160 ASP A O 1
ATOM 1217 N N . ALA A 1 161 ? 21.058 -9.650 -38.482 1.00 25.35 161 ALA A N 1
ATOM 1218 C CA . ALA A 1 161 ? 19.683 -9.901 -38.011 1.00 25.26 161 ALA A CA 1
ATOM 1219 C C . ALA A 1 161 ? 18.666 -9.200 -38.908 1.00 25.66 161 ALA A C 1
ATOM 1220 O O . ALA A 1 161 ? 17.664 -9.799 -39.316 1.00 25.05 161 ALA A O 1
ATOM 1222 N N . GLY A 1 162 ? 18.939 -7.936 -39.233 1.00 24.84 162 GLY A N 1
ATOM 1223 C CA . GLY A 1 162 ? 18.100 -7.210 -40.188 1.00 24.15 162 GLY A CA 1
ATOM 1224 C C . GLY A 1 162 ? 18.021 -7.900 -41.547 1.00 24.07 162 GLY A C 1
ATOM 1225 O O . GLY A 1 162 ? 16.930 -8.074 -42.097 1.00 23.61 162 GLY A O 1
ATOM 1226 N N . THR A 1 163 ? 19.168 -8.306 -42.090 1.00 22.89 163 THR A N 1
ATOM 1227 C CA . THR A 1 163 ? 19.208 -8.923 -43.415 1.00 24.05 163 THR A CA 1
ATOM 1228 C C . THR A 1 163 ? 18.378 -10.211 -43.412 1.00 23.52 163 THR A C 1
ATOM 1229 O O . THR A 1 163 ? 17.648 -10.496 -44.357 1.00 24.24 163 THR A O 1
ATOM 1233 N N . ILE A 1 164 ? 18.472 -10.953 -42.315 1.00 24.01 164 ILE A N 1
ATOM 1234 C CA . ILE A 1 164 ? 17.756 -12.239 -42.193 1.00 23.96 164 ILE A CA 1
ATOM 1235 C C . ILE A 1 164 ? 16.235 -12.013 -42.078 1.00 24.62 164 ILE A C 1
ATOM 1236 O O . ILE A 1 164 ? 15.422 -12.892 -42.426 1.00 24.64 164 ILE A O 1
ATOM 1241 N N . ALA A 1 165 ? 15.864 -10.830 -41.591 1.00 24.29 165 ALA A N 1
ATOM 1242 C CA . ALA A 1 165 ? 14.461 -10.417 -41.477 1.00 24.46 165 ALA A CA 1
ATOM 1243 C C . ALA A 1 165 ? 13.954 -9.790 -42.796 1.00 25.13 165 ALA A C 1
ATOM 1244 O O . ALA A 1 165 ? 12.803 -9.313 -42.867 1.00 25.95 165 ALA A O 1
ATOM 1246 N N . GLY A 1 166 ? 14.803 -9.805 -43.832 1.00 25.01 166 GLY A N 1
ATOM 1247 C CA . GLY A 1 166 ? 14.441 -9.324 -45.166 1.00 25.60 166 GLY A CA 1
ATOM 1248 C C . GLY A 1 166 ? 14.451 -7.795 -45.225 1.00 25.43 166 GLY A C 1
ATOM 1249 O O . GLY A 1 166 ? 13.790 -7.186 -46.073 1.00 26.42 166 GLY A O 1
ATOM 1250 N N . LEU A 1 167 ? 15.218 -7.190 -44.324 1.00 25.58 167 LEU A N 1
ATOM 1251 C CA . LEU A 1 167 ? 15.404 -5.734 -44.316 1.00 26.44 167 LEU A CA 1
ATOM 1252 C C . LEU A 1 167 ? 16.742 -5.321 -44.897 1.00 27.48 167 LEU A C 1
ATOM 1253 O O . LEU A 1 167 ? 17.725 -6.069 -44.801 1.00 27.85 167 LEU A O 1
ATOM 1258 N N . ASN A 1 168 ? 16.752 -4.130 -45.510 1.00 27.63 168 ASN A N 1
ATOM 1259 C CA . ASN A 1 168 ? 17.957 -3.435 -45.919 1.00 28.19 168 ASN A CA 1
ATOM 1260 C C . ASN A 1 168 ? 18.266 -2.385 -44.858 1.00 28.11 168 ASN A C 1
ATOM 1261 O O . ASN A 1 168 ? 17.531 -1.401 -44.720 1.00 27.29 168 ASN A O 1
ATOM 1266 N N . VAL A 1 169 ? 19.332 -2.603 -44.100 1.00 27.50 169 VAL A N 1
ATOM 1267 C CA . VAL A 1 169 ? 19.646 -1.715 -42.977 1.00 27.79 169 VAL A CA 1
ATOM 1268 C C . VAL A 1 169 ? 20.430 -0.520 -43.499 1.00 27.44 169 VAL A C 1
ATOM 1269 O O . VAL A 1 169 ? 21.599 -0.630 -43.919 1.00 27.41 169 VAL A O 1
ATOM 1273 N N . LEU A 1 170 ? 19.764 0.630 -43.484 1.00 26.66 170 LEU A N 1
ATOM 1274 C CA . LEU A 1 170 ? 20.337 1.877 -43.991 1.00 26.75 170 LEU A CA 1
ATOM 1275 C C . LEU A 1 170 ? 21.503 2.345 -43.140 1.00 26.30 170 LEU A C 1
ATOM 1276 O O . LEU A 1 170 ? 22.473 2.902 -43.659 1.00 26.87 170 LEU A O 1
ATOM 1281 N N . CYS A 1 171 ? 21.384 2.115 -41.833 1.00 26.14 171 CYS A N 1
ATOM 1282 C CA . CYS A 1 171 ? 22.409 2.468 -40.855 1.00 25.83 171 CYS A CA 1
ATOM 1283 C C . CYS A 1 171 ? 22.086 1.868 -39.497 1.00 25.98 171 CYS A C 1
ATOM 1284 O O . CYS A 1 171 ? 20.907 1.736 -39.122 1.00 25.64 171 CYS A O 1
ATOM 1287 N N . ILE A 1 172 ? 23.149 1.512 -38.770 1.00 25.67 172 ILE A N 1
ATOM 1288 C CA . ILE A 1 172 ? 23.085 1.183 -37.345 1.00 25.76 172 ILE A CA 1
ATOM 1289 C C . ILE A 1 172 ? 23.525 2.436 -36.572 1.00 25.13 172 ILE A C 1
ATOM 1290 O O . ILE A 1 172 ? 24.679 2.871 -36.709 1.00 25.16 172 ILE A O 1
ATOM 1295 N N . ILE A 1 173 ? 22.617 2.981 -35.767 1.00 25.57 173 ILE A N 1
ATOM 1296 C CA . ILE A 1 173 ? 22.932 4.163 -34.964 1.00 25.96 173 ILE A CA 1
ATOM 1297 C C . ILE A 1 173 ? 22.769 3.885 -33.453 1.00 26.54 173 ILE A C 1
ATOM 1298 O O . ILE A 1 173 ? 22.108 2.913 -33.030 1.00 26.17 173 ILE A O 1
ATOM 1303 N N . ASN A 1 174 ? 23.361 4.749 -32.643 1.00 25.70 174 ASN A N 1
ATOM 1304 C CA . ASN A 1 174 ? 23.337 4.566 -31.182 1.00 25.79 174 ASN A CA 1
ATOM 1305 C C . ASN A 1 174 ? 22.025 4.996 -30.548 1.00 25.73 174 ASN A C 1
ATOM 1306 O O . ASN A 1 174 ? 21.443 6.025 -30.929 1.00 25.29 174 ASN A O 1
ATOM 1311 N N . GLU A 1 175 ? 21.579 4.202 -29.570 1.00 24.72 175 GLU A N 1
ATOM 1312 C CA . GLU A 1 175 ? 20.343 4.467 -28.816 1.00 25.16 175 GLU A CA 1
ATOM 1313 C C . GLU A 1 175 ? 20.285 5.882 -28.211 1.00 24.97 175 GLU A C 1
ATOM 1314 O O . GLU A 1 175 ? 19.294 6.585 -28.442 1.00 25.87 175 GLU A O 1
ATOM 1320 N N . PRO A 1 176 ? 21.316 6.294 -27.436 1.00 25.58 176 PRO A N 1
ATOM 1321 C CA . PRO A 1 176 ? 21.238 7.671 -26.890 1.00 24.94 176 PRO A CA 1
ATOM 1322 C C . PRO A 1 176 ? 21.209 8.769 -27.968 1.00 25.41 176 PRO A C 1
ATOM 1323 O O . PRO A 1 176 ? 20.498 9.761 -27.808 1.00 25.14 176 PRO A O 1
ATOM 1327 N N . THR A 1 177 ? 21.959 8.586 -29.045 1.00 24.78 177 THR A N 1
ATOM 1328 C CA . THR A 1 177 ? 21.965 9.502 -30.190 1.00 25.23 177 THR A CA 1
ATOM 1329 C C . THR A 1 177 ? 20.567 9.541 -30.837 1.00 25.05 177 THR A C 1
ATOM 1330 O O . THR A 1 177 ? 20.044 10.600 -31.105 1.00 24.36 177 THR A O 1
ATOM 1334 N N . ALA A 1 178 ? 19.958 8.376 -31.077 1.00 23.96 178 ALA A N 1
ATOM 1335 C CA . ALA A 1 178 ? 18.566 8.357 -31.562 1.00 23.72 178 ALA A CA 1
ATOM 1336 C C . ALA A 1 178 ? 17.609 9.215 -30.698 1.00 23.74 178 ALA A C 1
ATOM 1337 O O . ALA A 1 178 ? 16.822 10.007 -31.233 1.00 24.30 178 ALA A O 1
ATOM 1339 N N . ALA A 1 179 ? 17.708 9.094 -29.370 1.00 23.11 179 ALA A N 1
ATOM 1340 C CA . ALA A 1 179 ? 16.836 9.859 -28.462 1.00 22.58 179 ALA A CA 1
ATOM 1341 C C . ALA A 1 179 ? 17.061 11.371 -28.605 1.00 22.48 179 ALA A C 1
ATOM 1342 O O . ALA A 1 179 ? 16.110 12.129 -28.556 1.00 22.37 179 ALA A O 1
ATOM 1344 N N . ALA A 1 180 ? 18.315 11.772 -28.786 1.00 23.09 180 ALA A N 1
ATOM 1345 C CA . ALA A 1 180 ? 18.663 13.193 -28.985 1.00 22.52 180 ALA A CA 1
ATOM 1346 C C . ALA A 1 180 ? 18.053 13.707 -30.296 1.00 22.93 180 ALA A C 1
ATOM 1347 O O . ALA A 1 180 ? 17.478 14.810 -30.338 1.00 22.60 180 ALA A O 1
ATOM 1349 N N . ILE A 1 181 ? 18.170 12.908 -31.357 1.00 23.13 181 ILE A N 1
ATOM 1350 C CA . ILE A 1 181 ? 17.563 13.181 -32.671 1.00 23.64 181 ILE A CA 1
ATOM 1351 C C . ILE A 1 181 ? 16.024 13.346 -32.558 1.00 23.13 181 ILE A C 1
ATOM 1352 O O . ILE A 1 181 ? 15.432 14.269 -33.155 1.00 23.61 181 ILE A O 1
ATOM 1357 N N . ALA A 1 182 ? 15.390 12.524 -31.719 1.00 23.29 182 ALA A N 1
ATOM 1358 C CA . ALA A 1 182 ? 13.935 12.574 -31.521 1.00 23.11 182 ALA A CA 1
ATOM 1359 C C . ALA A 1 182 ? 13.513 13.961 -31.035 1.00 23.67 182 ALA A C 1
ATOM 1360 O O . ALA A 1 182 ? 12.454 14.464 -31.417 1.00 23.15 182 ALA A O 1
ATOM 1362 N N . TYR A 1 183 ? 14.348 14.544 -30.176 1.00 23.81 183 TYR A N 1
ATOM 1363 C CA . TYR A 1 183 ? 14.069 15.847 -29.582 1.00 23.51 183 TYR A CA 1
ATOM 1364 C C . TYR A 1 183 ? 14.613 16.992 -30.428 1.00 23.68 183 TYR A C 1
ATOM 1365 O O . TYR A 1 183 ? 14.519 18.159 -30.028 1.00 24.13 183 TYR A O 1
ATOM 1374 N N . GLY A 1 184 ? 15.166 16.675 -31.596 1.00 23.23 184 GLY A N 1
ATOM 1375 C CA . GLY A 1 184 ? 15.671 17.715 -32.516 1.00 24.19 184 GLY A CA 1
ATOM 1376 C C . GLY A 1 184 ? 16.887 18.448 -31.970 1.00 24.40 184 GLY A C 1
ATOM 1377 O O . GLY A 1 184 ? 17.160 19.582 -32.362 1.00 24.48 184 GLY A O 1
ATOM 1378 N N . LEU A 1 185 ? 17.652 17.784 -31.102 1.00 24.74 185 LEU A N 1
ATOM 1379 C CA . LEU A 1 185 ? 18.788 18.430 -30.435 1.00 25.80 185 LEU A CA 1
ATOM 1380 C C . LEU A 1 185 ? 19.948 18.659 -31.401 1.00 26.29 185 LEU A C 1
ATOM 1381 O O . LEU A 1 185 ? 20.736 19.581 -31.207 1.00 26.68 185 LEU A O 1
ATOM 1386 N N . ASP A 1 186 ? 20.025 17.838 -32.454 1.00 26.22 186 ASP A N 1
ATOM 1387 C CA . ASP A 1 186 ? 21.051 18.004 -33.490 1.00 27.12 186 ASP A CA 1
ATOM 1388 C C . ASP A 1 186 ? 20.733 19.072 -34.544 1.00 27.81 186 ASP A C 1
ATOM 1389 O O . ASP A 1 186 ? 21.491 19.230 -35.508 1.00 27.51 186 ASP A O 1
ATOM 1394 N N . LYS A 1 187 ? 19.628 19.804 -34.346 1.00 28.25 187 LYS A N 1
ATOM 1395 C CA . LYS A 1 187 ? 19.189 20.869 -35.254 1.00 29.68 187 LYS A CA 1
ATOM 1396 C C . LYS A 1 187 ? 19.644 22.232 -34.759 1.00 29.78 187 LYS A C 1
ATOM 1397 O O . LYS A 1 187 ? 19.517 23.239 -35.466 1.00 29.81 187 LYS A O 1
ATOM 1403 N N . LYS A 1 188 ? 20.177 22.262 -33.543 1.00 30.05 188 LYS A N 1
ATOM 1404 C CA . LYS A 1 188 ? 20.676 23.508 -32.959 1.00 30.49 188 LYS A CA 1
ATOM 1405 C C . LYS A 1 188 ? 22.016 23.916 -33.564 1.00 30.53 188 LYS A C 1
ATOM 1406 O O . LYS A 1 188 ? 22.770 23.073 -34.058 1.00 30.92 188 LYS A O 1
ATOM 1412 N N . VAL A 1 189 ? 22.294 25.220 -33.517 1.00 30.14 189 VAL A N 1
ATOM 1413 C CA . VAL A 1 189 ? 23.473 25.819 -34.153 1.00 29.99 189 VAL A CA 1
ATOM 1414 C C . VAL A 1 189 ? 24.247 26.680 -33.135 1.00 29.57 189 VAL A C 1
ATOM 1415 O O . VAL A 1 189 ? 23.699 27.099 -32.108 1.00 29.25 189 VAL A O 1
ATOM 1419 N N . GLY A 1 190 ? 25.524 26.923 -33.414 1.00 29.12 190 GLY A N 1
ATOM 1420 C CA . GLY A 1 190 ? 26.337 27.792 -32.556 1.00 28.89 190 GLY A CA 1
ATOM 1421 C C . GLY A 1 190 ? 27.205 26.983 -31.601 1.00 28.61 190 GLY A C 1
ATOM 1422 O O . GLY A 1 190 ? 27.658 25.886 -31.949 1.00 28.31 190 GLY A O 1
ATOM 1423 N N . ALA A 1 191 ? 27.448 27.531 -30.398 1.00 28.07 191 ALA A N 1
ATOM 1424 C CA . ALA A 1 191 ? 28.283 26.850 -29.395 1.00 28.21 191 ALA A CA 1
ATOM 1425 C C . ALA A 1 191 ? 27.842 25.400 -29.190 1.00 27.53 191 ALA A C 1
ATOM 1426 O O . ALA A 1 191 ? 26.648 25.073 -29.248 1.00 28.20 191 ALA A O 1
ATOM 1428 N N . GLU A 1 192 ? 28.807 24.526 -28.958 1.00 27.52 192 GLU A N 1
ATOM 1429 C CA . GLU A 1 192 ? 28.512 23.118 -28.639 1.00 26.67 192 GLU A CA 1
ATOM 1430 C C . GLU A 1 192 ? 27.637 22.965 -27.383 1.00 26.27 192 GLU A C 1
ATOM 1431 O O . GLU A 1 192 ? 27.716 23.779 -26.454 1.00 25.43 192 GLU A O 1
ATOM 1437 N N . ARG A 1 193 ? 26.812 21.912 -27.350 1.00 25.34 193 ARG A N 1
ATOM 1438 C CA . ARG A 1 193 ? 25.918 21.673 -26.212 1.00 25.53 193 ARG A CA 1
ATOM 1439 C C . ARG A 1 193 ? 26.131 20.254 -25.694 1.00 25.19 193 ARG A C 1
ATOM 1440 O O . ARG A 1 193 ? 26.377 19.351 -26.481 1.00 25.13 193 ARG A O 1
ATOM 1448 N N . ASN A 1 194 ? 26.073 20.098 -24.371 1.00 25.11 194 ASN A N 1
ATOM 1449 C CA . ASN A 1 194 ? 26.252 18.823 -23.680 1.00 24.49 194 ASN A CA 1
ATOM 1450 C C . ASN A 1 194 ? 24.901 18.234 -23.314 1.00 24.54 194 ASN A C 1
ATOM 1451 O O . ASN A 1 194 ? 24.069 18.895 -22.701 1.00 24.64 194 ASN A O 1
ATOM 1456 N N . VAL A 1 195 ? 24.679 16.978 -23.697 1.00 24.32 195 VAL A N 1
ATOM 1457 C CA . VAL A 1 195 ? 23.392 16.333 -23.488 1.00 24.14 195 VAL A CA 1
ATOM 1458 C C . VAL A 1 195 ? 23.619 15.054 -22.681 1.00 24.41 195 VAL A C 1
ATOM 1459 O O . VAL A 1 195 ? 24.528 14.284 -22.998 1.00 24.36 195 VAL A O 1
ATOM 1463 N N . LEU A 1 196 ? 22.822 14.850 -21.630 1.00 24.57 196 LEU A N 1
ATOM 1464 C CA . LEU A 1 196 ? 22.876 13.617 -20.842 1.00 24.88 196 LEU A CA 1
ATOM 1465 C C . LEU A 1 196 ? 21.612 12.788 -21.055 1.00 25.00 196 LEU A C 1
ATOM 1466 O O . LEU A 1 196 ? 20.496 13.269 -20.850 1.00 25.13 196 LEU A O 1
ATOM 1471 N N . ILE A 1 197 ? 21.818 11.537 -21.458 1.00 24.56 197 ILE A N 1
ATOM 1472 C CA . ILE A 1 197 ? 20.740 10.572 -21.667 1.00 24.68 197 ILE A CA 1
ATOM 1473 C C . ILE A 1 197 ? 20.694 9.621 -20.477 1.00 24.49 197 ILE A C 1
ATOM 1474 O O . ILE A 1 197 ? 21.683 8.965 -20.161 1.00 24.42 197 ILE A O 1
ATOM 1479 N N . PHE A 1 198 ? 19.543 9.569 -19.821 1.00 24.49 198 PHE A N 1
ATOM 1480 C CA . PHE A 1 198 ? 19.336 8.727 -18.648 1.00 24.61 198 PHE A CA 1
ATOM 1481 C C . PHE A 1 198 ? 18.324 7.682 -19.072 1.00 24.54 198 PHE A C 1
ATOM 1482 O O . PHE A 1 198 ? 17.139 7.987 -19.227 1.00 23.60 198 PHE A O 1
ATOM 1490 N N . ASP A 1 199 ? 18.809 6.460 -19.284 1.00 24.40 199 ASP A N 1
ATOM 1491 C CA . ASP A 1 199 ? 18.031 5.406 -19.963 1.00 24.61 199 ASP A CA 1
ATOM 1492 C C . ASP A 1 199 ? 17.889 4.173 -19.075 1.00 25.09 199 ASP A C 1
ATOM 1493 O O . ASP A 1 199 ? 18.811 3.343 -18.968 1.00 25.59 199 ASP A O 1
ATOM 1498 N N . LEU A 1 200 ? 16.744 4.077 -18.400 1.00 25.11 200 LEU A N 1
ATOM 1499 C CA . LEU A 1 200 ? 16.484 2.965 -17.510 1.00 24.97 200 LEU A CA 1
ATOM 1500 C C . LEU A 1 200 ? 15.386 2.109 -18.129 1.00 24.87 200 LEU A C 1
ATOM 1501 O O . LEU A 1 200 ? 14.226 2.520 -18.226 1.00 24.11 200 LEU A O 1
ATOM 1506 N N . GLY A 1 201 ? 15.775 0.932 -18.597 1.00 24.56 201 GLY A N 1
ATOM 1507 C CA . GLY A 1 201 ? 14.855 0.092 -19.364 1.00 24.86 201 GLY A CA 1
ATOM 1508 C C . GLY A 1 201 ? 14.354 -1.094 -18.559 1.00 25.36 201 GLY A C 1
ATOM 1509 O O . GLY A 1 201 ? 14.207 -1.023 -17.329 1.00 26.13 201 GLY A O 1
ATOM 1510 N N . GLY A 1 202 ? 14.102 -2.194 -19.256 1.00 25.22 202 GLY A N 1
ATOM 1511 C CA . GLY A 1 202 ? 13.638 -3.404 -18.609 1.00 25.19 202 GLY A CA 1
ATOM 1512 C C . GLY A 1 202 ? 14.721 -4.300 -18.039 1.00 25.16 202 GLY A C 1
ATOM 1513 O O . GLY A 1 202 ? 14.461 -5.065 -17.102 1.00 26.28 202 GLY A O 1
ATOM 1514 N N . GLY A 1 203 ? 15.918 -4.240 -18.630 1.00 25.06 203 GLY A N 1
ATOM 1515 C CA . GLY A 1 203 ? 17.044 -5.079 -18.195 1.00 24.32 203 GLY A CA 1
ATOM 1516 C C . GLY A 1 203 ? 18.360 -4.347 -17.958 1.00 24.19 203 GLY A C 1
ATOM 1517 O O . GLY A 1 203 ? 19.245 -4.849 -17.231 1.00 23.69 203 GLY A O 1
ATOM 1518 N N . THR A 1 204 ? 18.502 -3.157 -18.553 1.00 23.65 204 THR A N 1
ATOM 1519 C CA . THR A 1 204 ? 19.774 -2.422 -18.518 1.00 23.92 204 THR A CA 1
ATOM 1520 C C . THR A 1 204 ? 19.560 -0.949 -18.181 1.00 24.01 204 THR A C 1
ATOM 1521 O O . THR A 1 204 ? 18.489 -0.394 -18.456 1.00 24.19 204 THR A O 1
ATOM 1525 N N . PHE A 1 205 ? 20.600 -0.338 -17.618 1.00 24.12 205 PHE A N 1
ATOM 1526 C CA . PHE A 1 205 ? 20.597 1.078 -17.258 1.00 24.80 205 PHE A CA 1
ATOM 1527 C C . PHE A 1 205 ? 21.800 1.719 -17.944 1.00 24.62 205 PHE A C 1
ATOM 1528 O O . PHE A 1 205 ? 22.948 1.312 -17.704 1.00 24.62 205 PHE A O 1
ATOM 1536 N N . ASP A 1 206 ? 21.545 2.695 -18.808 1.00 25.09 206 ASP A N 1
ATOM 1537 C CA . ASP A 1 206 ? 22.611 3.358 -19.553 1.00 24.90 206 ASP A CA 1
ATOM 1538 C C . ASP A 1 206 ? 22.588 4.843 -19.330 1.00 25.26 206 ASP A C 1
ATOM 1539 O O . ASP A 1 206 ? 21.542 5.468 -19.499 1.00 25.36 206 ASP A O 1
ATOM 1544 N N . VAL A 1 207 ? 23.738 5.392 -18.942 1.00 25.91 207 VAL A N 1
ATOM 1545 C CA . VAL A 1 207 ? 23.928 6.844 -18.918 1.00 25.68 207 VAL A CA 1
ATOM 1546 C C . VAL A 1 207 ? 24.950 7.238 -19.986 1.00 25.02 207 VAL A C 1
ATOM 1547 O O . VAL A 1 207 ? 26.060 6.715 -20.007 1.00 25.24 207 VAL A O 1
ATOM 1551 N N . SER A 1 208 ? 24.583 8.158 -20.875 1.00 24.63 208 SER A N 1
ATOM 1552 C CA . SER A 1 208 ? 25.502 8.603 -21.928 1.00 24.30 208 SER A CA 1
ATOM 1553 C C . SER A 1 208 ? 25.556 10.117 -21.925 1.00 23.76 208 SER A C 1
ATOM 1554 O O . SER A 1 208 ? 24.510 10.765 -21.790 1.00 24.07 208 SER A O 1
ATOM 1557 N N . ILE A 1 209 ? 26.757 10.665 -22.099 1.00 23.51 209 ILE A N 1
ATOM 1558 C CA . ILE A 1 209 ? 26.931 12.112 -22.281 1.00 23.25 209 ILE A CA 1
ATOM 1559 C C . ILE A 1 209 ? 27.394 12.362 -23.710 1.00 23.00 209 ILE A C 1
ATOM 1560 O O . ILE A 1 209 ? 28.430 11.845 -24.151 1.00 23.39 209 ILE A O 1
ATOM 1565 N N . LEU A 1 210 ? 26.575 13.117 -24.436 1.00 23.42 210 LEU A N 1
ATOM 1566 C CA . LEU A 1 210 ? 26.837 13.474 -25.820 1.00 23.23 210 LEU A CA 1
ATOM 1567 C C . LEU A 1 210 ? 27.181 14.955 -25.889 1.00 24.10 210 LEU A C 1
ATOM 1568 O O . LEU A 1 210 ? 26.584 15.757 -25.188 1.00 23.39 210 LEU A O 1
ATOM 1573 N N . THR A 1 211 ? 28.151 15.287 -26.726 1.00 24.27 211 THR A N 1
ATOM 1574 C CA . THR A 1 211 ? 28.354 16.665 -27.141 1.00 24.82 211 THR A CA 1
ATOM 1575 C C . THR A 1 211 ? 27.877 16.794 -28.584 1.00 24.76 211 THR A C 1
ATOM 1576 O O . THR A 1 211 ? 28.201 15.963 -29.440 1.00 26.06 211 THR A O 1
ATOM 1580 N N . ILE A 1 212 ? 27.066 17.812 -28.837 1.00 24.77 212 ILE A N 1
ATOM 1581 C CA . ILE A 1 212 ? 26.508 18.044 -30.159 1.00 24.19 212 ILE A CA 1
ATOM 1582 C C . ILE A 1 212 ? 26.887 19.446 -30.613 1.00 23.91 212 ILE A C 1
ATOM 1583 O O . ILE A 1 212 ? 26.704 20.420 -29.872 1.00 23.22 212 ILE A O 1
ATOM 1588 N N . GLU A 1 213 ? 27.450 19.533 -31.817 1.00 23.30 213 GLU A N 1
ATOM 1589 C CA . GLU A 1 213 ? 27.809 20.829 -32.414 1.00 23.52 213 GLU A CA 1
ATOM 1590 C C . GLU A 1 213 ? 27.574 20.765 -33.910 1.00 23.49 213 GLU A C 1
ATOM 1591 O O . GLU A 1 213 ? 28.184 19.946 -34.610 1.00 23.58 213 GLU A O 1
ATOM 1597 N N . ASP A 1 214 ? 26.676 21.620 -34.395 1.00 24.22 214 ASP A N 1
ATOM 1598 C CA . ASP A 1 214 ? 26.354 21.695 -35.821 1.00 24.43 214 ASP A CA 1
ATOM 1599 C C . ASP A 1 214 ? 25.848 20.337 -36.338 1.00 24.11 214 ASP A C 1
ATOM 1600 O O . ASP A 1 214 ? 26.165 19.927 -37.454 1.00 24.29 214 ASP A O 1
ATOM 1605 N N . GLY A 1 215 ? 25.075 19.650 -35.511 1.00 24.58 215 GLY A N 1
ATOM 1606 C CA . GLY A 1 215 ? 24.522 18.352 -35.880 1.00 24.05 215 GLY A CA 1
ATOM 1607 C C . GLY A 1 215 ? 25.495 17.187 -35.862 1.00 24.22 215 GLY A C 1
ATOM 1608 O O . GLY A 1 215 ? 25.129 16.078 -36.240 1.00 24.28 215 GLY A O 1
ATOM 1609 N N . ILE A 1 216 ? 26.728 17.428 -35.419 1.00 23.79 216 ILE A N 1
ATOM 1610 C CA . ILE A 1 216 ? 27.721 16.360 -35.274 1.00 23.77 216 ILE A CA 1
ATOM 1611 C C . ILE A 1 216 ? 27.777 15.874 -33.828 1.00 23.79 216 ILE A C 1
ATOM 1612 O O . ILE A 1 216 ? 27.935 16.670 -32.896 1.00 23.03 216 ILE A O 1
ATOM 1617 N N . PHE A 1 217 ? 27.660 14.556 -33.648 1.00 23.50 217 PHE A N 1
ATOM 1618 C CA . PHE A 1 217 ? 27.659 13.959 -32.322 1.00 24.53 217 PHE A CA 1
ATOM 1619 C C . PHE A 1 217 ? 29.028 13.480 -31.885 1.00 25.33 217 PHE A C 1
ATOM 1620 O O . PHE A 1 217 ? 29.841 13.041 -32.697 1.00 26.69 217 PHE A O 1
ATOM 1628 N N . GLU A 1 218 ? 29.266 13.547 -30.587 1.00 26.12 218 GLU A N 1
ATOM 1629 C CA . GLU A 1 218 ? 30.409 12.873 -29.998 1.00 26.79 218 GLU A CA 1
ATOM 1630 C C . GLU A 1 218 ? 29.965 12.235 -28.700 1.00 26.46 218 GLU A C 1
ATOM 1631 O O . GLU A 1 218 ? 29.384 12.893 -27.842 1.00 25.97 218 GLU A O 1
ATOM 1637 N N . VAL A 1 219 ? 30.203 10.934 -28.566 1.00 26.64 219 VAL A N 1
ATOM 1638 C CA . VAL A 1 219 ? 29.886 10.268 -27.317 1.00 26.97 219 VAL A CA 1
ATOM 1639 C C . VAL A 1 219 ? 31.087 10.498 -26.408 1.00 27.43 219 VAL A C 1
ATOM 1640 O O . VAL A 1 219 ? 32.176 9.961 -26.648 1.00 27.93 219 VAL A O 1
ATOM 1644 N N . LYS A 1 220 ? 30.889 11.319 -25.381 1.00 27.69 220 LYS A N 1
ATOM 1645 C CA . LYS A 1 220 ? 31.976 11.717 -24.486 1.00 27.97 220 LYS A CA 1
ATOM 1646 C C . LYS A 1 220 ? 32.259 10.691 -23.392 1.00 27.64 220 LYS A C 1
ATOM 1647 O O . LYS A 1 220 ? 33.423 10.423 -23.071 1.00 27.96 220 LYS A O 1
ATOM 1653 N N . SER A 1 221 ? 31.200 10.131 -22.813 1.00 26.90 221 SER A N 1
ATOM 1654 C CA . SER A 1 221 ? 31.326 9.095 -21.789 1.00 26.25 221 SER A CA 1
ATOM 1655 C C . SER A 1 221 ? 30.081 8.221 -21.765 1.00 25.99 221 SER A C 1
ATOM 1656 O O . SER A 1 221 ? 29.011 8.636 -22.221 1.00 25.60 221 SER A O 1
ATOM 1659 N N . THR A 1 222 ? 30.252 6.992 -21.280 1.00 26.17 222 THR A N 1
ATOM 1660 C CA . THR A 1 222 ? 29.129 6.102 -21.004 1.00 26.49 222 THR A CA 1
ATOM 1661 C C . THR A 1 222 ? 29.310 5.459 -19.631 1.00 26.54 222 THR A C 1
ATOM 1662 O O . THR A 1 222 ? 30.440 5.203 -19.191 1.00 25.77 222 THR A O 1
ATOM 1666 N N . ALA A 1 223 ? 28.192 5.238 -18.947 1.00 26.62 223 ALA A N 1
ATOM 1667 C CA . ALA A 1 223 ? 28.181 4.552 -17.656 1.00 26.58 223 ALA A CA 1
ATOM 1668 C C . ALA A 1 223 ? 26.878 3.786 -17.511 1.00 26.66 223 ALA A C 1
ATOM 1669 O O . ALA A 1 223 ? 26.009 3.863 -18.382 1.00 26.44 223 ALA A O 1
ATOM 1671 N N . GLY A 1 224 ? 26.746 3.052 -16.410 1.00 26.65 224 GLY A N 1
ATOM 1672 C CA . GLY A 1 224 ? 25.507 2.348 -16.127 1.00 26.36 224 GLY A CA 1
ATOM 1673 C C . GLY A 1 224 ? 25.719 0.968 -15.548 1.00 26.39 224 GLY A C 1
ATOM 1674 O O . GLY A 1 224 ? 26.740 0.698 -14.901 1.00 26.55 224 GLY A O 1
ATOM 1675 N N . ASP A 1 225 ? 24.735 0.102 -15.775 1.00 26.26 225 ASP A N 1
ATOM 1676 C CA . ASP A 1 225 ? 24.719 -1.247 -15.221 1.00 26.48 225 ASP A CA 1
ATOM 1677 C C . ASP A 1 225 ? 23.929 -2.105 -16.196 1.00 26.46 225 ASP A C 1
ATOM 1678 O O . ASP A 1 225 ? 22.735 -1.883 -16.391 1.00 25.86 225 ASP A O 1
ATOM 1683 N N . THR A 1 226 ? 24.601 -3.065 -16.822 1.00 26.29 226 THR A N 1
ATOM 1684 C CA . THR A 1 226 ? 23.953 -3.943 -17.816 1.00 26.05 226 THR A CA 1
ATOM 1685 C C . THR A 1 226 ? 22.968 -4.946 -17.176 1.00 26.34 226 THR A C 1
ATOM 1686 O O . THR A 1 226 ? 22.261 -5.677 -17.888 1.00 25.65 226 THR A O 1
ATOM 1690 N N . HIS A 1 227 ? 22.930 -4.978 -15.843 1.00 25.50 227 HIS A N 1
ATOM 1691 C CA . HIS A 1 227 ? 22.052 -5.889 -15.099 1.00 26.45 227 HIS A CA 1
ATOM 1692 C C . HIS A 1 227 ? 21.195 -5.182 -14.052 1.00 26.57 227 HIS A C 1
ATOM 1693 O O . HIS A 1 227 ? 20.987 -5.685 -12.942 1.00 26.31 227 HIS A O 1
ATOM 1700 N N . LEU A 1 228 ? 20.695 -4.006 -14.429 1.00 26.34 228 LEU A N 1
ATOM 1701 C CA . LEU A 1 228 ? 19.736 -3.254 -13.623 1.00 26.48 228 LEU A CA 1
ATOM 1702 C C . LEU A 1 228 ? 18.636 -2.739 -14.537 1.00 25.67 228 LEU A C 1
ATOM 1703 O O . LEU A 1 228 ? 18.909 -2.084 -15.542 1.00 25.58 228 LEU A O 1
ATOM 1708 N N . GLY A 1 229 ? 17.393 -3.054 -14.212 1.00 25.13 229 GLY A N 1
ATOM 1709 C CA . GLY A 1 229 ? 16.266 -2.545 -14.993 1.00 25.11 229 GLY A CA 1
ATOM 1710 C C . GLY A 1 229 ? 14.961 -2.864 -14.308 1.00 25.07 229 GLY A C 1
ATOM 1711 O O . GLY A 1 229 ? 14.957 -3.302 -13.159 1.00 25.49 229 GLY A O 1
ATOM 1712 N N . GLY A 1 230 ? 13.865 -2.661 -15.034 1.00 24.61 230 GLY A N 1
ATOM 1713 C CA . GLY A 1 230 ? 12.505 -2.891 -14.531 1.00 24.35 230 GLY A CA 1
ATOM 1714 C C . GLY A 1 230 ? 12.259 -4.278 -13.960 1.00 24.42 230 GLY A C 1
ATOM 1715 O O . GLY A 1 230 ? 11.505 -4.424 -12.988 1.00 24.61 230 GLY A O 1
ATOM 1716 N N . GLU A 1 231 ? 12.891 -5.287 -14.561 1.00 24.37 231 GLU A N 1
ATOM 1717 C CA . GLU A 1 231 ? 12.763 -6.676 -14.109 1.00 24.80 231 GLU A CA 1
ATOM 1718 C C . GLU A 1 231 ? 13.149 -6.794 -12.630 1.00 24.62 231 GLU A C 1
ATOM 1719 O O . GLU A 1 231 ? 12.524 -7.539 -11.864 1.00 24.36 231 GLU A O 1
ATOM 1725 N N . ASP A 1 232 ? 14.159 -6.031 -12.233 1.00 23.98 232 ASP A N 1
ATOM 1726 C CA . ASP A 1 232 ? 14.634 -6.056 -10.856 1.00 24.32 232 ASP A CA 1
ATOM 1727 C C . ASP A 1 232 ? 13.639 -5.443 -9.878 1.00 24.45 232 ASP A C 1
ATOM 1728 O O . ASP A 1 232 ? 13.522 -5.901 -8.736 1.00 24.68 232 ASP A O 1
ATOM 1733 N N . PHE A 1 233 ? 12.919 -4.418 -10.329 1.00 24.81 233 PHE A N 1
ATOM 1734 C CA . PHE A 1 233 ? 11.852 -3.812 -9.529 1.00 25.24 233 PHE A CA 1
ATOM 1735 C C . PHE A 1 233 ? 10.667 -4.759 -9.391 1.00 25.37 233 PHE A C 1
ATOM 1736 O O . PHE A 1 233 ? 10.075 -4.844 -8.312 1.00 26.09 233 PHE A O 1
ATOM 1744 N N . ASP A 1 234 ? 10.349 -5.484 -10.466 1.00 25.08 234 ASP A N 1
ATOM 1745 C CA . ASP A 1 234 ? 9.325 -6.537 -10.441 1.00 24.77 234 ASP A CA 1
ATOM 1746 C C . ASP A 1 234 ? 9.696 -7.579 -9.391 1.00 24.49 234 ASP A C 1
ATOM 1747 O O . ASP A 1 234 ? 8.858 -7.979 -8.586 1.00 25.03 234 ASP A O 1
ATOM 1752 N N . ASN A 1 235 ? 10.959 -8.007 -9.403 1.00 24.65 235 ASN A N 1
ATOM 1753 C CA . ASN A 1 235 ? 11.424 -9.055 -8.491 1.00 24.55 235 ASN A CA 1
ATOM 1754 C C . ASN A 1 235 ? 11.319 -8.675 -7.015 1.00 24.61 235 ASN A C 1
ATOM 1755 O O . ASN A 1 235 ? 11.013 -9.523 -6.163 1.00 23.66 235 ASN A O 1
ATOM 1760 N N . ARG A 1 236 ? 11.561 -7.403 -6.709 1.00 24.00 236 ARG A N 1
ATOM 1761 C CA . ARG A 1 236 ? 11.408 -6.922 -5.334 1.00 24.61 236 ARG A CA 1
ATOM 1762 C C . ARG A 1 236 ? 9.955 -7.027 -4.858 1.00 24.79 236 ARG A C 1
ATOM 1763 O O . ARG A 1 236 ? 9.695 -7.340 -3.688 1.00 24.53 236 ARG A O 1
ATOM 1771 N N . MET A 1 237 ? 9.017 -6.779 -5.774 1.00 25.54 237 MET A N 1
ATOM 1772 C CA . MET A 1 237 ? 7.592 -6.948 -5.504 1.00 25.82 237 MET A CA 1
ATOM 1773 C C . MET A 1 237 ? 7.226 -8.422 -5.347 1.00 25.88 237 MET A C 1
ATOM 1774 O O . MET A 1 237 ? 6.454 -8.788 -4.455 1.00 26.22 237 MET A O 1
ATOM 1779 N N . VAL A 1 238 ? 7.773 -9.260 -6.223 1.00 25.57 238 VAL A N 1
ATOM 1780 C CA . VAL A 1 238 ? 7.535 -10.711 -6.178 1.00 25.84 238 VAL A CA 1
ATOM 1781 C C . VAL A 1 238 ? 7.870 -11.308 -4.806 1.00 25.94 238 VAL A C 1
ATOM 1782 O O . VAL A 1 238 ? 7.050 -12.024 -4.214 1.00 25.73 238 VAL A O 1
ATOM 1786 N N . ASN A 1 239 ? 9.063 -11.005 -4.299 1.00 26.30 239 ASN A N 1
ATOM 1787 C CA . ASN A 1 239 ? 9.492 -11.541 -3.009 1.00 26.70 239 ASN A CA 1
ATOM 1788 C C . ASN A 1 239 ? 8.590 -11.081 -1.865 1.00 26.85 239 ASN A C 1
ATOM 1789 O O . ASN A 1 239 ? 8.270 -11.862 -0.969 1.00 26.49 239 ASN A O 1
ATOM 1794 N N . HIS A 1 240 ? 8.169 -9.818 -1.931 1.00 27.23 240 HIS A N 1
ATOM 1795 C CA . HIS A 1 240 ? 7.193 -9.228 -1.000 1.00 27.41 240 HIS A CA 1
ATOM 1796 C C . HIS A 1 240 ? 5.890 -10.031 -0.929 1.00 27.22 240 HIS A C 1
ATOM 1797 O O . HIS A 1 240 ? 5.391 -10.315 0.167 1.00 27.00 240 HIS A O 1
ATOM 1804 N N . PHE A 1 241 ? 5.353 -10.404 -2.088 1.00 27.01 241 PHE A N 1
ATOM 1805 C CA . PHE A 1 241 ? 4.084 -11.138 -2.154 1.00 26.78 241 PHE A CA 1
ATOM 1806 C C . PHE A 1 241 ? 4.210 -12.644 -1.876 1.00 26.65 241 PHE A C 1
ATOM 1807 O O . PHE A 1 241 ? 3.246 -13.273 -1.432 1.00 26.20 241 PHE A O 1
ATOM 1815 N N . ILE A 1 242 ? 5.394 -13.216 -2.115 1.00 26.71 242 ILE A N 1
ATOM 1816 C CA . ILE A 1 242 ? 5.691 -14.602 -1.681 1.00 26.75 242 ILE A CA 1
ATOM 1817 C C . ILE A 1 242 ? 5.636 -14.740 -0.151 1.00 27.57 242 ILE A C 1
ATOM 1818 O O . ILE A 1 242 ? 5.147 -15.772 0.391 1.00 26.62 242 ILE A O 1
ATOM 1823 N N . ALA A 1 243 ? 6.137 -13.708 0.543 1.00 26.95 243 ALA A N 1
ATOM 1824 C CA . ALA A 1 243 ? 6.081 -13.663 1.991 1.00 26.66 243 ALA A CA 1
ATOM 1825 C C . ALA A 1 243 ? 4.626 -13.572 2.443 1.00 26.57 243 ALA A C 1
ATOM 1826 O O . ALA A 1 243 ? 4.187 -14.355 3.288 1.00 25.96 243 ALA A O 1
ATOM 1828 N N . GLU A 1 244 ? 3.884 -12.643 1.830 1.00 26.61 244 GLU A N 1
ATOM 1829 C CA . GLU A 1 244 ? 2.468 -12.414 2.126 1.00 26.79 244 GLU A CA 1
ATOM 1830 C C . GLU A 1 244 ? 1.623 -13.677 1.969 1.00 26.69 244 GLU A C 1
ATOM 1831 O O . GLU A 1 244 ? 0.774 -13.957 2.810 1.00 26.84 244 GLU A O 1
ATOM 1837 N N . PHE A 1 245 ? 1.866 -14.428 0.894 1.00 26.68 245 PHE A N 1
ATOM 1838 C CA . PHE A 1 245 ? 1.120 -15.653 0.592 1.00 26.98 245 PHE A CA 1
ATOM 1839 C C . PHE A 1 245 ? 1.435 -16.748 1.615 1.00 27.48 245 PHE A C 1
ATOM 1840 O O . PHE A 1 245 ? 0.529 -17.448 2.079 1.00 27.18 245 PHE A O 1
ATOM 1848 N N . LYS A 1 246 ? 2.712 -16.875 1.978 1.00 27.75 246 LYS A N 1
ATOM 1849 C CA . LYS A 1 246 ? 3.144 -17.870 2.963 1.00 28.43 246 LYS A CA 1
ATOM 1850 C C . LYS A 1 246 ? 2.519 -17.620 4.339 1.00 28.56 246 LYS A C 1
ATOM 1851 O O . LYS A 1 246 ? 2.151 -18.570 5.041 1.00 28.38 246 LYS A O 1
ATOM 1857 N N . ARG A 1 247 ? 2.392 -16.345 4.709 1.00 28.60 247 ARG A N 1
ATOM 1858 C CA . ARG A 1 247 ? 1.813 -15.957 6.003 1.00 28.68 247 ARG A CA 1
ATOM 1859 C C . ARG A 1 247 ? 0.298 -16.131 6.054 1.00 28.24 247 ARG A C 1
ATOM 1860 O O . ARG A 1 247 ? -0.239 -16.615 7.053 1.00 28.08 247 ARG A O 1
ATOM 1868 N N . LYS A 1 248 ? -0.379 -15.732 4.981 1.00 27.76 248 LYS A N 1
ATOM 1869 C CA . LYS A 1 248 ? -1.826 -15.903 4.863 1.00 27.62 248 LYS A CA 1
ATOM 1870 C C . LYS A 1 248 ? -2.241 -17.375 4.797 1.00 27.17 248 LYS A C 1
ATOM 1871 O O . LYS A 1 248 ? -3.191 -17.788 5.481 1.00 26.73 248 LYS A O 1
ATOM 1877 N N . HIS A 1 249 ? -1.526 -18.166 3.989 1.00 26.57 249 HIS A N 1
ATOM 1878 C CA . HIS A 1 249 ? -2.008 -19.502 3.633 1.00 26.26 249 HIS A CA 1
ATOM 1879 C C . HIS A 1 249 ? -1.216 -20.725 4.154 1.00 26.25 249 HIS A C 1
ATOM 1880 O O . HIS A 1 249 ? -1.626 -21.863 3.901 1.00 25.93 249 HIS A O 1
ATOM 1887 N N . LYS A 1 250 ? -0.115 -20.504 4.905 1.00 26.38 250 LYS A N 1
ATOM 1888 C CA . LYS A 1 250 ? 0.785 -21.610 5.298 1.00 26.11 250 LYS A CA 1
ATOM 1889 C C . LYS A 1 250 ? 1.245 -22.488 4.106 1.00 26.69 250 LYS A C 1
ATOM 1890 O O . LYS A 1 250 ? 1.333 -23.726 4.216 1.00 26.24 250 LYS A O 1
ATOM 1896 N N . LYS A 1 251 ? 1.535 -21.822 2.980 1.00 26.62 251 LYS A N 1
ATOM 1897 C CA . LYS A 1 251 ? 2.042 -22.457 1.752 1.00 27.21 251 LYS A CA 1
ATOM 1898 C C . LYS A 1 251 ? 3.187 -21.634 1.164 1.00 27.52 251 LYS A C 1
ATOM 1899 O O . LYS A 1 251 ? 3.098 -20.409 1.095 1.00 27.78 251 LYS A O 1
ATOM 1905 N N . ASP A 1 252 ? 4.247 -22.306 0.706 1.00 28.19 252 ASP A N 1
ATOM 1906 C CA . ASP A 1 252 ? 5.358 -21.617 0.042 1.00 28.86 252 ASP A CA 1
ATOM 1907 C C . ASP A 1 252 ? 5.343 -21.872 -1.462 1.00 29.12 252 ASP A C 1
ATOM 1908 O O . ASP A 1 252 ? 5.479 -23.016 -1.907 1.00 29.17 252 ASP A O 1
ATOM 1913 N N . ILE A 1 253 ? 5.176 -20.795 -2.233 1.00 29.35 253 ILE A N 1
ATOM 1914 C CA . ILE A 1 253 ? 5.102 -20.875 -3.697 1.00 29.73 253 ILE A CA 1
ATOM 1915 C C . ILE A 1 253 ? 6.469 -20.781 -4.390 1.00 29.84 253 ILE A C 1
ATOM 1916 O O . ILE A 1 253 ? 6.558 -21.007 -5.598 1.00 29.90 253 ILE A O 1
ATOM 1921 N N . SER A 1 254 ? 7.517 -20.472 -3.617 1.00 30.21 254 SER A N 1
ATOM 1922 C CA . SER A 1 254 ? 8.870 -20.177 -4.145 1.00 30.47 254 SER A CA 1
ATOM 1923 C C . SER A 1 254 ? 9.412 -21.192 -5.147 1.00 30.35 254 SER A C 1
ATOM 1924 O O . SER A 1 254 ? 10.076 -20.814 -6.116 1.00 30.53 254 SER A O 1
ATOM 1927 N N . GLU A 1 255 ? 9.137 -22.471 -4.899 1.00 30.10 255 GLU A N 1
ATOM 1928 C CA . GLU A 1 255 ? 9.678 -23.554 -5.714 1.00 30.00 255 GLU A CA 1
ATOM 1929 C C . GLU A 1 255 ? 8.741 -23.995 -6.840 1.00 29.39 255 GLU A C 1
ATOM 1930 O O . GLU A 1 255 ? 9.103 -24.846 -7.654 1.00 29.34 255 GLU A O 1
ATOM 1936 N N . ASN A 1 256 ? 7.537 -23.426 -6.884 1.00 28.82 256 ASN A N 1
ATOM 1937 C CA . ASN A 1 256 ? 6.665 -23.622 -8.036 1.00 27.93 256 ASN A CA 1
ATOM 1938 C C . ASN A 1 256 ? 6.961 -22.533 -9.064 1.00 27.57 256 ASN A C 1
ATOM 1939 O O . ASN A 1 256 ? 6.567 -21.378 -8.888 1.00 27.18 256 ASN A O 1
ATOM 1944 N N . LYS A 1 257 ? 7.675 -22.914 -10.120 1.00 27.23 257 LYS A N 1
ATOM 1945 C CA . LYS A 1 257 ? 8.148 -21.962 -11.126 1.00 26.89 257 LYS A CA 1
ATOM 1946 C C . LYS A 1 257 ? 7.003 -21.259 -11.860 1.00 26.64 257 LYS A C 1
ATOM 1947 O O . LYS A 1 257 ? 7.083 -20.063 -12.126 1.00 26.41 257 LYS A O 1
ATOM 1953 N N . ARG A 1 258 ? 5.941 -21.996 -12.176 1.00 26.14 258 ARG A N 1
ATOM 1954 C CA . ARG A 1 258 ? 4.775 -21.411 -12.843 1.00 26.27 258 ARG A CA 1
ATOM 1955 C C . ARG A 1 258 ? 4.088 -20.344 -11.980 1.00 25.91 258 ARG A C 1
ATOM 1956 O O . ARG A 1 258 ? 3.747 -19.270 -12.479 1.00 25.75 258 ARG A O 1
ATOM 1964 N N . ALA A 1 259 ? 3.891 -20.638 -10.692 1.00 25.54 259 ALA A N 1
ATOM 1965 C CA . ALA A 1 259 ? 3.251 -19.688 -9.772 1.00 24.98 259 ALA A CA 1
ATOM 1966 C C . ALA A 1 259 ? 4.078 -18.403 -9.630 1.00 25.00 259 ALA A C 1
ATOM 1967 O O . ALA A 1 259 ? 3.529 -17.296 -9.655 1.00 25.18 259 ALA A O 1
ATOM 1969 N N . VAL A 1 260 ? 5.397 -18.551 -9.517 1.00 24.45 260 VAL A N 1
ATOM 1970 C CA . VAL A 1 260 ? 6.305 -17.405 -9.391 1.00 24.26 260 VAL A CA 1
ATOM 1971 C C . VAL A 1 260 ? 6.260 -16.501 -10.640 1.00 23.98 260 VAL A C 1
ATOM 1972 O O . VAL A 1 260 ? 6.255 -15.273 -10.516 1.00 23.62 260 VAL A O 1
ATOM 1976 N N . ARG A 1 261 ? 6.219 -17.120 -11.821 1.00 24.17 261 ARG A N 1
ATOM 1977 C CA . ARG A 1 261 ? 6.150 -16.382 -13.093 1.00 24.38 261 ARG A CA 1
ATOM 1978 C C . ARG A 1 261 ? 4.800 -15.697 -13.261 1.00 24.77 261 ARG A C 1
ATOM 1979 O O . ARG A 1 261 ? 4.734 -14.539 -13.689 1.00 24.77 261 ARG A O 1
ATOM 1987 N N . ARG A 1 262 ? 3.728 -16.406 -12.907 1.00 24.34 262 ARG A N 1
ATOM 1988 C CA . ARG A 1 262 ? 2.388 -15.827 -12.920 1.00 24.51 262 ARG A CA 1
ATOM 1989 C C . ARG A 1 262 ? 2.291 -14.622 -11.975 1.00 24.30 262 ARG A C 1
ATOM 1990 O O . ARG A 1 262 ? 1.680 -13.606 -12.322 1.00 24.50 262 ARG A O 1
ATOM 1998 N N . LEU A 1 263 ? 2.919 -14.726 -10.805 1.00 24.02 263 LEU A N 1
ATOM 1999 C CA . LEU A 1 263 ? 2.960 -13.612 -9.852 1.00 23.75 263 LEU A CA 1
ATOM 2000 C C . LEU A 1 263 ? 3.767 -12.422 -10.385 1.00 24.23 263 LEU A C 1
ATOM 2001 O O . LEU A 1 263 ? 3.352 -11.263 -10.230 1.00 23.77 263 LEU A O 1
ATOM 2006 N N . ARG A 1 264 ? 4.905 -12.712 -11.014 1.00 24.23 264 ARG A N 1
ATOM 2007 C CA . ARG A 1 264 ? 5.756 -11.662 -11.571 1.00 24.58 264 ARG A CA 1
ATOM 2008 C C . ARG A 1 264 ? 5.001 -10.842 -12.621 1.00 24.59 264 ARG A C 1
ATOM 2009 O O . ARG A 1 264 ? 5.079 -9.614 -12.619 1.00 24.68 264 ARG A O 1
ATOM 2017 N N . THR A 1 265 ? 4.257 -11.524 -13.489 1.00 24.95 265 THR A N 1
ATOM 2018 C CA . THR A 1 265 ? 3.448 -10.849 -14.514 1.00 24.99 265 THR A CA 1
ATOM 2019 C C . THR A 1 265 ? 2.485 -9.857 -13.872 1.00 25.20 265 THR A C 1
ATOM 2020 O O . THR A 1 265 ? 2.369 -8.709 -14.318 1.00 25.77 265 THR A O 1
ATOM 2024 N N . ALA A 1 266 ? 1.807 -10.299 -12.812 1.00 25.03 266 ALA A N 1
ATOM 2025 C CA . ALA A 1 266 ? 0.871 -9.447 -12.091 1.00 24.99 266 ALA A CA 1
ATOM 2026 C C . ALA A 1 266 ? 1.573 -8.237 -11.450 1.00 24.75 266 ALA A C 1
ATOM 2027 O O . ALA A 1 266 ? 1.036 -7.128 -11.476 1.00 24.94 266 ALA A O 1
ATOM 2029 N N . CYS A 1 267 ? 2.774 -8.457 -10.906 1.00 24.78 267 CYS A N 1
ATOM 2030 C CA . CYS A 1 267 ? 3.586 -7.381 -10.310 1.00 24.76 267 CYS A CA 1
ATOM 2031 C C . CYS A 1 267 ? 4.024 -6.313 -11.326 1.00 24.67 267 CYS A C 1
ATOM 2032 O O . CYS A 1 267 ? 4.004 -5.112 -11.025 1.00 24.28 267 CYS A O 1
ATOM 2035 N N . GLU A 1 268 ? 4.404 -6.746 -12.526 1.00 25.00 268 GLU A N 1
ATOM 2036 C CA . GLU A 1 268 ? 4.823 -5.788 -13.553 1.00 25.27 268 GLU A CA 1
ATOM 2037 C C . GLU A 1 268 ? 3.650 -4.864 -13.929 1.00 24.93 268 GLU A C 1
ATOM 2038 O O . GLU A 1 268 ? 3.828 -3.651 -14.080 1.00 24.91 268 GLU A O 1
ATOM 2044 N N . ARG A 1 269 ? 2.457 -5.445 -14.046 1.00 24.56 269 ARG A N 1
ATOM 2045 C CA . ARG A 1 269 ? 1.240 -4.687 -14.356 1.00 25.15 269 ARG A CA 1
ATOM 2046 C C . ARG A 1 269 ? 0.910 -3.659 -13.262 1.00 24.47 269 ARG A C 1
ATOM 2047 O O . ARG A 1 269 ? 0.590 -2.500 -13.570 1.00 23.86 269 ARG A O 1
ATOM 2055 N N . ALA A 1 270 ? 0.987 -4.086 -11.998 1.00 24.24 270 ALA A N 1
ATOM 2056 C CA . ALA A 1 270 ? 0.758 -3.195 -10.856 1.00 24.29 270 ALA A CA 1
ATOM 2057 C C . ALA A 1 270 ? 1.769 -2.052 -10.812 1.00 24.09 270 ALA A C 1
ATOM 2058 O O . ALA A 1 270 ? 1.403 -0.896 -10.578 1.00 24.60 270 ALA A O 1
ATOM 2060 N N . LYS A 1 271 ? 3.035 -2.374 -11.067 1.00 24.07 271 LYS A N 1
ATOM 2061 C CA . LYS A 1 271 ? 4.093 -1.374 -11.126 1.00 23.88 271 LYS A CA 1
ATOM 2062 C C . LYS A 1 271 ? 3.761 -0.253 -12.122 1.00 23.84 271 LYS A C 1
ATOM 2063 O O . LYS A 1 271 ? 3.898 0.935 -11.811 1.00 23.62 271 LYS A O 1
ATOM 2069 N N . ARG A 1 272 ? 3.330 -0.639 -13.317 1.00 23.95 272 ARG A N 1
ATOM 2070 C CA . ARG A 1 272 ? 2.987 0.339 -14.348 1.00 23.64 272 ARG A CA 1
ATOM 2071 C C . ARG A 1 272 ? 1.868 1.257 -13.848 1.00 24.48 272 ARG A C 1
ATOM 2072 O O . ARG A 1 272 ? 1.950 2.471 -13.994 1.00 24.61 272 ARG A O 1
ATOM 2080 N N . THR A 1 273 ? 0.846 0.660 -13.243 1.00 24.48 273 THR A N 1
ATOM 2081 C CA . THR A 1 273 ? -0.282 1.405 -12.672 1.00 25.10 273 THR A CA 1
ATOM 2082 C C . THR A 1 273 ? 0.233 2.414 -11.645 1.00 25.13 273 THR A C 1
ATOM 2083 O O . THR A 1 273 ? -0.230 3.559 -11.615 1.00 25.76 273 THR A O 1
ATOM 2087 N N . LEU A 1 274 ? 1.218 2.002 -10.846 1.00 25.43 274 LEU A N 1
ATOM 2088 C CA . LEU A 1 274 ? 1.765 2.860 -9.780 1.00 25.64 274 LEU A CA 1
ATOM 2089 C C . LEU A 1 274 ? 2.538 4.090 -10.280 1.00 25.90 274 LEU A C 1
ATOM 2090 O O . LEU A 1 274 ? 2.862 4.971 -9.490 1.00 25.74 274 LEU A O 1
ATOM 2095 N N . SER A 1 275 ? 2.820 4.162 -11.583 1.00 26.56 275 SER A N 1
ATOM 2096 C CA . SER A 1 275 ? 3.428 5.369 -12.159 1.00 26.87 275 SER A CA 1
ATOM 2097 C C . SER A 1 275 ? 2.433 6.522 -12.335 1.00 27.75 275 SER A C 1
ATOM 2098 O O . SER A 1 275 ? 2.833 7.679 -12.479 1.00 28.07 275 SER A O 1
ATOM 2101 N N . SER A 1 276 ? 1.142 6.197 -12.313 1.00 28.03 276 SER A N 1
ATOM 2102 C CA . SER A 1 276 ? 0.091 7.185 -12.521 1.00 28.21 276 SER A CA 1
ATOM 2103 C C . SER A 1 276 ? -0.934 7.221 -11.374 1.00 28.00 276 SER A C 1
ATOM 2104 O O . SER A 1 276 ? -1.589 8.241 -11.174 1.00 28.31 276 SER A O 1
ATOM 2107 N N . SER A 1 277 ? -1.073 6.109 -10.648 1.00 27.68 277 SER A N 1
ATOM 2108 C CA . SER A 1 277 ? -1.892 6.031 -9.427 1.00 27.61 277 SER A CA 1
ATOM 2109 C C . SER A 1 277 ? -1.028 5.781 -8.190 1.00 27.44 277 SER A C 1
ATOM 2110 O O . SER A 1 277 ? 0.126 5.385 -8.315 1.00 27.32 277 SER A O 1
ATOM 2113 N N . THR A 1 278 ? -1.594 6.003 -7.001 1.00 27.65 278 THR A N 1
ATOM 2114 C CA . THR A 1 278 ? -0.848 5.813 -5.744 1.00 27.73 278 THR A CA 1
ATOM 2115 C C . THR A 1 278 ? -1.091 4.452 -5.076 1.00 27.86 278 THR A C 1
ATOM 2116 O O . THR A 1 278 ? -0.512 4.147 -4.026 1.00 27.54 278 THR A O 1
ATOM 2120 N N . GLN A 1 279 ? -1.946 3.639 -5.690 1.00 28.13 279 GLN A N 1
ATOM 2121 C CA . GLN A 1 279 ? -2.140 2.245 -5.281 1.00 28.99 279 GLN A CA 1
ATOM 2122 C C . GLN A 1 279 ? -2.531 1.377 -6.469 1.00 29.13 279 GLN A C 1
ATOM 2123 O O . GLN A 1 279 ? -3.027 1.879 -7.485 1.00 29.06 279 GLN A O 1
ATOM 2129 N N . ALA A 1 280 ? -2.298 0.075 -6.332 1.00 29.54 280 ALA A N 1
ATOM 2130 C CA . ALA A 1 280 ? -2.613 -0.896 -7.370 1.00 29.99 280 ALA A CA 1
ATOM 2131 C C . ALA A 1 280 ? -3.082 -2.204 -6.743 1.00 30.31 280 ALA A C 1
ATOM 2132 O O . ALA A 1 280 ? -2.575 -2.611 -5.701 1.00 30.53 280 ALA A O 1
ATOM 2134 N N . SER A 1 281 ? -4.051 -2.850 -7.385 1.00 30.97 281 SER A N 1
ATOM 2135 C CA . SER A 1 281 ? -4.616 -4.102 -6.898 1.00 31.64 281 SER A CA 1
ATOM 2136 C C . SER A 1 281 ? -4.204 -5.285 -7.765 1.00 31.80 281 SER A C 1
ATOM 2137 O O . SER A 1 281 ? -4.107 -5.162 -8.988 1.00 32.15 281 SER A O 1
ATOM 2140 N N . ILE A 1 282 ? -3.973 -6.426 -7.120 1.00 31.62 282 ILE A N 1
ATOM 2141 C CA . ILE A 1 282 ? -3.575 -7.652 -7.811 1.00 31.44 282 ILE A CA 1
ATOM 2142 C C . ILE A 1 282 ? -4.610 -8.757 -7.606 1.00 31.42 282 ILE A C 1
ATOM 2143 O O . ILE A 1 282 ? -5.045 -9.005 -6.483 1.00 31.66 282 ILE A O 1
ATOM 2148 N N . GLU A 1 283 ? -5.012 -9.393 -8.705 1.00 31.46 283 GLU A N 1
ATOM 2149 C CA . GLU A 1 283 ? -5.980 -10.491 -8.679 1.00 31.60 283 GLU A CA 1
ATOM 2150 C C . GLU A 1 283 ? -5.489 -11.671 -9.530 1.00 30.97 283 GLU A C 1
ATOM 2151 O O . GLU A 1 283 ? -5.407 -11.557 -10.757 1.00 30.82 283 GLU A O 1
ATOM 2157 N N . ILE A 1 284 ? -5.157 -12.790 -8.881 1.00 30.19 284 ILE A N 1
ATOM 2158 C CA . ILE A 1 284 ? -4.720 -14.005 -9.592 1.00 29.47 284 ILE A CA 1
ATOM 2159 C C . ILE A 1 284 ? -5.605 -15.210 -9.257 1.00 29.23 284 ILE A C 1
ATOM 2160 O O . ILE A 1 284 ? -5.721 -15.589 -8.093 1.00 28.89 284 ILE A O 1
ATOM 2165 N N . ASP A 1 285 ? -6.227 -15.803 -10.281 1.00 29.03 285 ASP A N 1
ATOM 2166 C CA . ASP A 1 285 ? -7.043 -17.010 -10.098 1.00 28.80 285 ASP A CA 1
ATOM 2167 C C . ASP A 1 285 ? -6.148 -18.231 -9.875 1.00 28.33 285 ASP A C 1
ATOM 2168 O O . ASP A 1 285 ? -5.257 -18.512 -10.685 1.00 28.24 285 ASP A O 1
ATOM 2173 N N . SER A 1 286 ? -6.389 -18.945 -8.774 1.00 28.05 286 SER A N 1
ATOM 2174 C CA . SER A 1 286 ? -5.740 -20.225 -8.492 1.00 27.40 286 SER A CA 1
ATOM 2175 C C . SER A 1 286 ? -4.223 -20.153 -8.675 1.00 27.28 286 SER A C 1
ATOM 2176 O O . SER A 1 286 ? -3.649 -20.860 -9.521 1.00 26.90 286 SER A O 1
ATOM 2179 N N . LEU A 1 287 ? -3.586 -19.284 -7.889 1.00 26.52 287 LEU A N 1
ATOM 2180 C CA . LEU A 1 287 ? -2.147 -19.034 -8.013 1.00 26.54 287 LEU A CA 1
ATOM 2181 C C . LEU A 1 287 ? -1.353 -20.276 -7.635 1.00 26.20 287 LEU A C 1
ATOM 2182 O O . LEU A 1 287 ? -0.395 -20.637 -8.318 1.00 25.95 287 LEU A O 1
ATOM 2187 N N . TYR A 1 288 ? -1.772 -20.931 -6.552 1.00 26.02 288 TYR A N 1
ATOM 2188 C CA . TYR A 1 288 ? -1.051 -22.083 -6.028 1.00 25.88 288 TYR A CA 1
ATOM 2189 C C . TYR A 1 288 ? -1.966 -23.001 -5.223 1.00 25.78 288 TYR A C 1
ATOM 2190 O O . TYR A 1 288 ? -2.599 -22.565 -4.258 1.00 25.23 288 TYR A O 1
ATOM 2199 N N . GLU A 1 289 ? -2.011 -24.268 -5.635 1.00 25.56 289 GLU A N 1
ATOM 2200 C CA . GLU A 1 289 ? -2.843 -25.303 -5.007 1.00 26.00 289 GLU A CA 1
ATOM 2201 C C . GLU A 1 289 ? -4.287 -24.847 -4.729 1.00 25.87 289 GLU A C 1
ATOM 2202 O O . GLU A 1 289 ? -4.774 -24.918 -3.595 1.00 25.78 289 GLU A O 1
ATOM 2208 N N . GLY A 1 290 ? -4.946 -24.356 -5.778 1.00 26.01 290 GLY A N 1
ATOM 2209 C CA . GLY A 1 290 ? -6.354 -23.951 -5.716 1.00 25.99 290 GLY A CA 1
ATOM 2210 C C . GLY A 1 290 ? -6.670 -22.619 -5.049 1.00 25.98 290 GLY A C 1
ATOM 2211 O O . GLY A 1 290 ? -7.837 -22.216 -4.995 1.00 26.02 290 GLY A O 1
ATOM 2212 N N . ILE A 1 291 ? -5.645 -21.931 -4.548 1.00 25.99 291 ILE A N 1
ATOM 2213 C CA . ILE A 1 291 ? -5.848 -20.688 -3.801 1.00 26.25 291 ILE A CA 1
ATOM 2214 C C . ILE A 1 291 ? -5.762 -19.448 -4.686 1.00 26.58 291 ILE A C 1
ATOM 2215 O O . ILE A 1 291 ? -4.737 -19.201 -5.321 1.00 26.85 291 ILE A O 1
ATOM 2220 N N . ASP A 1 292 ? -6.848 -18.678 -4.718 1.00 26.99 292 ASP A N 1
ATOM 2221 C CA . ASP A 1 292 ? -6.872 -17.374 -5.378 1.00 27.73 292 ASP A CA 1
ATOM 2222 C C . ASP A 1 292 ? -6.063 -16.349 -4.566 1.00 28.35 292 ASP A C 1
ATOM 2223 O O . ASP A 1 292 ? -6.150 -16.315 -3.339 1.00 28.29 292 ASP A O 1
ATOM 2228 N N . PHE A 1 293 ? -5.271 -15.525 -5.250 1.00 29.39 293 PHE A N 1
ATOM 2229 C CA . PHE A 1 293 ? -4.480 -14.491 -4.574 1.00 30.33 293 PHE A CA 1
ATOM 2230 C C . PHE A 1 293 ? -4.999 -13.104 -4.919 1.00 31.02 293 PHE A C 1
ATOM 2231 O O . PHE A 1 293 ? -4.980 -12.691 -6.079 1.00 30.80 293 PHE A O 1
ATOM 2239 N N . TYR A 1 294 ? -5.473 -12.398 -3.898 1.00 31.67 294 TYR A N 1
ATOM 2240 C CA . TYR A 1 294 ? -5.930 -11.021 -4.056 1.00 32.34 294 TYR A CA 1
ATOM 2241 C C . TYR A 1 294 ? -5.214 -10.132 -3.049 1.00 32.10 294 TYR A C 1
ATOM 2242 O O . TYR A 1 294 ? -5.107 -10.480 -1.872 1.00 32.18 294 TYR A O 1
ATOM 2251 N N . THR A 1 295 ? -4.712 -8.993 -3.519 1.00 31.70 295 THR A N 1
ATOM 2252 C CA . THR A 1 295 ? -4.007 -8.057 -2.650 1.00 31.28 295 THR A CA 1
ATOM 2253 C C . THR A 1 295 ? -3.885 -6.666 -3.267 1.00 31.20 295 THR A C 1
ATOM 2254 O O . THR A 1 295 ? -4.304 -6.435 -4.406 1.00 30.87 295 THR A O 1
ATOM 2258 N N . SER A 1 296 ? -3.301 -5.757 -2.492 1.00 30.92 296 SER A N 1
ATOM 2259 C CA . SER A 1 296 ? -3.109 -4.371 -2.876 1.00 31.23 296 SER A CA 1
ATOM 2260 C C . SER A 1 296 ? -1.682 -3.953 -2.527 1.00 30.77 296 SER A C 1
ATOM 2261 O O . SER A 1 296 ? -1.061 -4.546 -1.643 1.00 31.15 296 SER A O 1
ATOM 2264 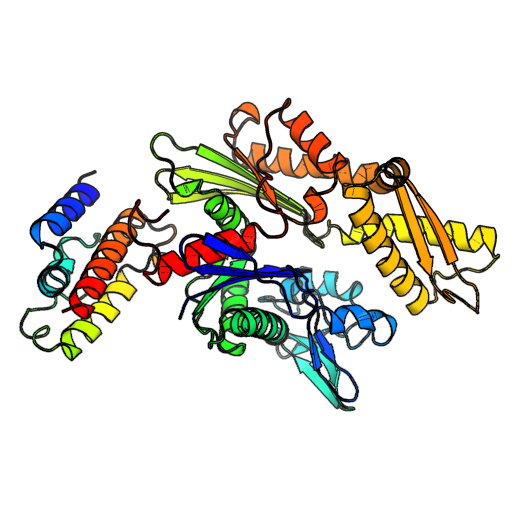N N . ILE A 1 297 ? -1.159 -2.956 -3.240 1.00 29.89 297 ILE A N 1
ATOM 2265 C CA . ILE A 1 297 ? 0.125 -2.339 -2.895 1.00 28.98 297 ILE A CA 1
ATOM 2266 C C . ILE A 1 297 ? 0.102 -0.839 -3.202 1.00 28.53 297 ILE A C 1
ATOM 2267 O O . ILE A 1 297 ? -0.495 -0.413 -4.196 1.00 28.44 297 ILE A O 1
ATOM 2272 N N . THR A 1 298 ? 0.740 -0.049 -2.339 1.00 27.86 298 THR A N 1
ATOM 2273 C CA . THR A 1 298 ? 0.799 1.404 -2.498 1.00 27.56 298 THR A CA 1
ATOM 2274 C C . THR A 1 298 ? 2.068 1.828 -3.232 1.00 27.78 298 THR A C 1
ATOM 2275 O O . THR A 1 298 ? 3.050 1.070 -3.275 1.00 27.54 298 THR A O 1
ATOM 2279 N N . ARG A 1 299 ? 2.049 3.034 -3.806 1.00 27.61 299 ARG A N 1
ATOM 2280 C CA . ARG A 1 299 ? 3.238 3.601 -4.443 1.00 27.97 299 ARG A CA 1
ATOM 2281 C C . ARG A 1 299 ? 4.363 3.716 -3.414 1.00 27.97 299 ARG A C 1
ATOM 2282 O O . ARG A 1 299 ? 5.520 3.405 -3.714 1.00 28.10 299 ARG A O 1
ATOM 2290 N N . ALA A 1 300 ? 4.007 4.156 -2.206 1.00 28.07 300 ALA A N 1
ATOM 2291 C CA . ALA A 1 300 ? 4.949 4.261 -1.089 1.00 27.89 300 ALA A CA 1
ATOM 2292 C C . ALA A 1 300 ? 5.678 2.941 -0.831 1.00 27.72 300 ALA A C 1
ATOM 2293 O O . ALA A 1 300 ? 6.905 2.916 -0.742 1.00 27.94 300 ALA A O 1
ATOM 2295 N N . ARG A 1 301 ? 4.919 1.849 -0.740 1.00 27.64 301 ARG A N 1
ATOM 2296 C CA . ARG A 1 301 ? 5.479 0.530 -0.454 1.00 27.65 301 ARG A CA 1
ATOM 2297 C C . ARG A 1 301 ? 6.378 0.030 -1.590 1.00 27.47 301 ARG A C 1
ATOM 2298 O O . ARG A 1 301 ? 7.428 -0.556 -1.335 1.00 27.00 301 ARG A O 1
ATOM 2306 N N . PHE A 1 302 ? 5.962 0.265 -2.834 1.00 27.31 302 PHE A N 1
ATOM 2307 C CA . PHE A 1 302 ? 6.771 -0.071 -4.005 1.00 27.79 302 PHE A CA 1
ATOM 2308 C C . PHE A 1 302 ? 8.126 0.652 -3.997 1.00 27.78 302 PHE A C 1
ATOM 2309 O O . PHE A 1 302 ? 9.171 0.031 -4.217 1.00 28.13 302 PHE A O 1
ATOM 2317 N N . GLU A 1 303 ? 8.093 1.961 -3.743 1.00 27.90 303 GLU A N 1
ATOM 2318 C CA . GLU A 1 303 ? 9.305 2.777 -3.642 1.00 27.85 303 GLU A CA 1
ATOM 2319 C C . GLU A 1 303 ? 10.253 2.294 -2.548 1.00 28.08 303 GLU A C 1
ATOM 2320 O O . GLU A 1 303 ? 11.471 2.260 -2.741 1.00 28.56 303 GLU A O 1
ATOM 2326 N N . GLU A 1 304 ? 9.686 1.924 -1.405 1.00 27.93 304 GLU A N 1
ATOM 2327 C CA . GLU A 1 304 ? 10.462 1.404 -0.280 1.00 28.29 304 GLU A CA 1
ATOM 2328 C C . GLU A 1 304 ? 11.170 0.102 -0.636 1.00 28.01 304 GLU A C 1
ATOM 2329 O O . GLU A 1 304 ? 12.353 -0.076 -0.313 1.00 27.56 304 GLU A O 1
ATOM 2335 N N . LEU A 1 305 ? 10.436 -0.799 -1.291 1.00 27.62 305 LEU A N 1
ATOM 2336 C CA . LEU A 1 305 ? 10.957 -2.117 -1.666 1.00 27.31 305 LEU A CA 1
ATOM 2337 C C . LEU A 1 305 ? 12.160 -2.006 -2.608 1.00 27.27 305 LEU A C 1
ATOM 2338 O O . LEU A 1 305 ? 12.997 -2.908 -2.651 1.00 27.04 305 LEU A O 1
ATOM 2343 N N . ASN A 1 306 ? 12.238 -0.876 -3.317 1.00 27.19 306 ASN A N 1
ATOM 2344 C CA . ASN A 1 306 ? 13.251 -0.604 -4.348 1.00 27.00 306 ASN A CA 1
ATOM 2345 C C . ASN A 1 306 ? 14.161 0.591 -4.033 1.00 26.74 306 ASN A C 1
ATOM 2346 O O . ASN A 1 306 ? 14.867 1.089 -4.919 1.00 27.18 306 ASN A O 1
ATOM 2351 N N . ALA A 1 307 ? 14.135 1.046 -2.780 1.00 26.88 307 ALA A N 1
ATOM 2352 C CA . ALA A 1 307 ? 14.814 2.279 -2.358 1.00 26.73 307 ALA A CA 1
ATOM 2353 C C . ALA A 1 307 ? 16.300 2.350 -2.734 1.00 26.60 307 ALA A C 1
ATOM 2354 O O . ALA A 1 307 ? 16.755 3.350 -3.302 1.00 26.71 307 ALA A O 1
ATOM 2356 N N . ASP A 1 308 ? 17.036 1.284 -2.423 1.00 26.24 308 ASP A N 1
ATOM 2357 C CA . ASP A 1 308 ? 18.463 1.176 -2.748 1.00 26.42 308 ASP A CA 1
ATOM 2358 C C . ASP A 1 308 ? 18.749 1.220 -4.249 1.00 26.43 308 ASP A C 1
ATOM 2359 O O . ASP A 1 308 ? 19.616 1.980 -4.695 1.00 25.97 308 ASP A O 1
ATOM 2364 N N . LEU A 1 309 ? 18.009 0.415 -5.014 1.00 26.06 309 LEU A N 1
ATOM 2365 C CA . LEU A 1 309 ? 18.156 0.365 -6.473 1.00 26.39 309 LEU A CA 1
ATOM 2366 C C . LEU A 1 309 ? 17.874 1.722 -7.128 1.00 26.74 309 LEU A C 1
ATOM 2367 O O . LEU A 1 309 ? 18.589 2.110 -8.048 1.00 27.25 309 LEU A O 1
ATOM 2372 N N . PHE A 1 310 ? 16.865 2.454 -6.637 1.00 26.90 310 PHE A N 1
ATOM 2373 C CA . PHE A 1 310 ? 16.517 3.763 -7.227 1.00 27.16 310 PHE A CA 1
ATOM 2374 C C . PHE A 1 310 ? 17.603 4.823 -6.983 1.00 27.23 310 PHE A C 1
ATOM 2375 O O . PHE A 1 310 ? 18.074 5.450 -7.923 1.00 27.48 310 PHE A O 1
ATOM 2383 N N . ARG A 1 311 ? 17.996 5.029 -5.725 1.00 28.08 311 ARG A N 1
ATOM 2384 C CA . ARG A 1 311 ? 19.022 6.038 -5.420 1.00 27.99 311 ARG A CA 1
ATOM 2385 C C . ARG A 1 311 ? 20.383 5.687 -6.038 1.00 27.90 311 ARG A C 1
ATOM 2386 O O . ARG A 1 311 ? 21.155 6.579 -6.384 1.00 27.53 311 ARG A O 1
ATOM 2394 N N . GLY A 1 312 ? 20.647 4.387 -6.192 1.00 27.68 312 GLY A N 1
ATOM 2395 C CA . GLY A 1 312 ? 21.875 3.890 -6.818 1.00 27.89 312 GLY A CA 1
ATOM 2396 C C . GLY A 1 312 ? 22.077 4.299 -8.271 1.00 27.98 312 GLY A C 1
ATOM 2397 O O . GLY A 1 312 ? 23.205 4.267 -8.768 1.00 27.78 312 GLY A O 1
ATOM 2398 N N . THR A 1 313 ? 20.992 4.687 -8.951 1.00 27.56 313 THR A N 1
ATOM 2399 C CA . THR A 1 313 ? 21.058 5.124 -10.352 1.00 27.95 313 THR A CA 1
ATOM 2400 C C . THR A 1 313 ? 21.859 6.417 -10.497 1.00 27.76 313 THR A C 1
ATOM 2401 O O . THR A 1 313 ? 22.310 6.744 -11.587 1.00 28.12 313 THR A O 1
ATOM 2405 N N . LEU A 1 314 ? 22.032 7.150 -9.400 1.00 28.13 314 LEU A N 1
ATOM 2406 C CA . LEU A 1 314 ? 22.758 8.425 -9.449 1.00 28.02 314 LEU A CA 1
ATOM 2407 C C . LEU A 1 314 ? 24.284 8.264 -9.528 1.00 28.21 314 LEU A C 1
ATOM 2408 O O . LEU A 1 314 ? 24.983 9.160 -10.006 1.00 27.71 314 LEU A O 1
ATOM 2413 N N . ASP A 1 315 ? 24.793 7.115 -9.092 1.00 28.42 315 ASP A N 1
ATOM 2414 C CA . ASP A 1 315 ? 26.240 6.869 -9.134 1.00 28.73 315 ASP A CA 1
ATOM 2415 C C . ASP A 1 315 ? 26.788 6.818 -10.568 1.00 28.32 315 ASP A C 1
ATOM 2416 O O . ASP A 1 315 ? 27.768 7.502 -10.859 1.00 28.06 315 ASP A O 1
ATOM 2421 N N . PRO A 1 316 ? 26.173 6.010 -11.468 1.00 28.13 316 PRO A N 1
ATOM 2422 C CA . PRO A 1 316 ? 26.612 6.092 -12.868 1.00 28.11 316 PRO A CA 1
ATOM 2423 C C . PRO A 1 316 ? 26.482 7.487 -13.487 1.00 28.07 316 PRO A C 1
ATOM 2424 O O . PRO A 1 316 ? 27.267 7.831 -14.363 1.00 28.46 316 PRO A O 1
ATOM 2428 N N . VAL A 1 317 ? 25.524 8.289 -13.027 1.00 27.62 317 VAL A N 1
ATOM 2429 C CA . VAL A 1 317 ? 25.420 9.686 -13.480 1.00 27.37 317 VAL A CA 1
ATOM 2430 C C . VAL A 1 317 ? 26.683 10.486 -13.089 1.00 27.30 317 VAL A C 1
ATOM 2431 O O . VAL A 1 317 ? 27.293 11.168 -13.920 1.00 26.67 317 VAL A O 1
ATOM 2435 N N . GLU A 1 318 ? 27.071 10.380 -11.823 1.00 27.19 318 GLU A N 1
ATOM 2436 C CA . GLU A 1 318 ? 28.308 11.000 -11.332 1.00 27.37 318 GLU A CA 1
ATOM 2437 C C . GLU A 1 318 ? 29.549 10.518 -12.089 1.00 27.22 318 GLU A C 1
ATOM 2438 O O . GLU A 1 318 ? 30.412 11.319 -12.458 1.00 27.14 318 GLU A O 1
ATOM 2444 N N . LYS A 1 319 ? 29.635 9.206 -12.297 1.00 27.11 319 LYS A N 1
ATOM 2445 C CA . LYS A 1 319 ? 30.750 8.595 -13.022 1.00 27.41 319 LYS A CA 1
ATOM 2446 C C . LYS A 1 319 ? 30.838 9.092 -14.467 1.00 27.02 319 LYS A C 1
ATOM 2447 O O . LYS A 1 319 ? 31.925 9.431 -14.938 1.00 26.77 319 LYS A O 1
ATOM 2453 N N . ALA A 1 320 ? 29.697 9.145 -15.157 1.00 27.12 320 ALA A N 1
ATOM 2454 C CA . ALA A 1 320 ? 29.655 9.670 -16.522 1.00 26.99 320 ALA A CA 1
ATOM 2455 C C . ALA A 1 320 ? 30.135 11.121 -16.580 1.00 27.11 320 ALA A C 1
ATOM 2456 O O . ALA A 1 320 ? 30.897 11.493 -17.474 1.00 26.79 320 ALA A O 1
ATOM 2458 N N . LEU A 1 321 ? 29.680 11.930 -15.625 1.00 27.03 321 LEU A N 1
ATOM 2459 C CA . LEU A 1 321 ? 30.041 13.350 -15.553 1.00 27.76 321 LEU A CA 1
ATOM 2460 C C . LEU A 1 321 ? 31.538 13.585 -15.364 1.00 28.18 321 LEU A C 1
ATOM 2461 O O . LEU A 1 321 ? 32.113 14.494 -15.976 1.00 28.18 321 LEU A O 1
ATOM 2466 N N . ARG A 1 322 ? 32.175 12.775 -14.524 1.00 28.77 322 ARG A N 1
ATOM 2467 C CA . ARG A 1 322 ? 33.609 12.951 -14.294 1.00 29.13 322 ARG A CA 1
ATOM 2468 C C . ARG A 1 322 ? 34.456 12.438 -15.465 1.00 29.11 322 ARG A C 1
ATOM 2469 O O . ARG A 1 322 ? 35.458 13.060 -15.817 1.00 29.02 322 ARG A O 1
ATOM 2477 N N . ASP A 1 323 ? 34.022 11.338 -16.088 1.00 28.79 323 ASP A N 1
ATOM 2478 C CA . ASP A 1 323 ? 34.675 10.816 -17.289 1.00 28.76 323 ASP A CA 1
ATOM 2479 C C . ASP A 1 323 ? 34.585 11.778 -18.468 1.00 28.57 323 ASP A C 1
ATOM 2480 O O . ASP A 1 323 ? 35.523 11.876 -19.264 1.00 28.20 323 ASP A O 1
ATOM 2485 N N . ALA A 1 324 ? 33.469 12.498 -18.561 1.00 28.51 324 ALA A N 1
ATOM 2486 C CA . ALA A 1 324 ? 33.284 13.529 -19.588 1.00 28.76 324 ALA A CA 1
ATOM 2487 C C . ALA A 1 324 ? 33.970 14.846 -19.200 1.00 28.97 324 ALA A C 1
ATOM 2488 O O . ALA A 1 324 ? 34.038 15.789 -20.006 1.00 28.82 324 ALA A O 1
ATOM 2490 N N . LYS A 1 325 ? 34.480 14.894 -17.967 1.00 29.18 325 LYS A N 1
ATOM 2491 C CA . LYS A 1 325 ? 35.159 16.072 -17.411 1.00 29.45 325 LYS A CA 1
ATOM 2492 C C . LYS A 1 325 ? 34.237 17.291 -17.361 1.00 29.54 325 LYS A C 1
ATOM 2493 O O . LYS A 1 325 ? 34.632 18.408 -17.708 1.00 29.83 325 LYS A O 1
ATOM 2499 N N . LEU A 1 326 ? 33.010 17.062 -16.910 1.00 29.50 326 LEU A N 1
ATOM 2500 C CA . LEU A 1 326 ? 31.993 18.097 -16.842 1.00 29.73 326 LEU A CA 1
ATOM 2501 C C . LEU A 1 326 ? 31.384 18.164 -15.451 1.00 30.05 326 LEU A C 1
ATOM 2502 O O . LEU A 1 326 ? 31.192 17.134 -14.799 1.00 30.42 326 LEU A O 1
ATOM 2507 N N . ASP A 1 327 ? 31.072 19.379 -15.009 1.00 30.21 327 ASP A N 1
ATOM 2508 C CA . ASP A 1 327 ? 30.253 19.584 -13.824 1.00 30.75 327 ASP A CA 1
ATOM 2509 C C . ASP A 1 327 ? 28.785 19.394 -14.203 1.00 30.75 327 ASP A C 1
ATOM 2510 O O . ASP A 1 327 ? 28.425 19.515 -15.382 1.00 30.84 327 ASP A O 1
ATOM 2515 N N . LYS A 1 328 ? 27.934 19.101 -13.214 1.00 30.91 328 LYS A N 1
ATOM 2516 C CA . LYS A 1 328 ? 26.489 18.973 -13.469 1.00 31.33 328 LYS A CA 1
ATOM 2517 C C . LYS A 1 328 ? 25.831 20.260 -13.903 1.00 31.13 328 LYS A C 1
ATOM 2518 O O . LYS A 1 328 ? 24.789 20.184 -14.550 1.00 31.90 328 LYS A O 1
ATOM 2524 N N . SER A 1 329 ? 26.440 21.457 -13.547 1.00 31.62 329 SER A N 1
ATOM 2525 C CA . SER A 1 329 ? 25.943 22.702 -14.017 1.00 30.89 329 SER A CA 1
ATOM 2526 C C . SER A 1 329 ? 26.261 23.014 -15.497 1.00 30.92 329 SER A C 1
ATOM 2527 O O . SER A 1 329 ? 25.738 23.948 -16.129 1.00 30.90 329 SER A O 1
ATOM 2530 N N . GLN A 1 330 ? 27.099 22.147 -16.067 1.00 30.55 330 GLN A N 1
ATOM 2531 C CA . GLN A 1 330 ? 27.538 22.262 -17.460 1.00 30.26 330 GLN A CA 1
ATOM 2532 C C . GLN A 1 330 ? 26.686 21.476 -18.488 1.00 29.01 330 GLN A C 1
ATOM 2533 O O . GLN A 1 330 ? 26.947 21.526 -19.698 1.00 29.62 330 GLN A O 1
ATOM 2539 N N . ILE A 1 331 ? 25.670 20.725 -18.018 1.00 28.66 331 ILE A N 1
ATOM 2540 C CA . ILE A 1 331 ? 24.763 19.917 -18.897 1.00 27.27 331 ILE A CA 1
ATOM 2541 C C . ILE A 1 331 ? 23.565 20.741 -19.440 1.00 26.63 331 ILE A C 1
ATOM 2542 O O . ILE A 1 331 ? 22.757 21.284 -18.667 1.00 26.42 331 ILE A O 1
ATOM 2547 N N . HIS A 1 332 ? 23.427 20.809 -20.765 1.00 25.77 332 HIS A N 1
ATOM 2548 C CA . HIS A 1 332 ? 22.384 21.628 -21.405 1.00 25.11 332 HIS A CA 1
ATOM 2549 C C . HIS A 1 332 ? 20.988 20.987 -21.456 1.00 25.31 332 HIS A C 1
ATOM 2550 O O . HIS A 1 332 ? 19.978 21.659 -21.197 1.00 25.06 332 HIS A O 1
ATOM 2557 N N . ASP A 1 333 ? 20.927 19.705 -21.807 1.00 25.55 333 ASP A N 1
ATOM 2558 C CA . ASP A 1 333 ? 19.657 18.996 -21.847 1.00 26.13 333 ASP A CA 1
ATOM 2559 C C . ASP A 1 333 ? 19.794 17.636 -21.168 1.00 25.90 333 ASP A C 1
ATOM 2560 O O . ASP A 1 333 ? 20.835 16.987 -21.280 1.00 26.16 333 ASP A O 1
ATOM 2565 N N . ILE A 1 334 ? 18.756 17.237 -20.436 1.00 25.85 334 ILE A N 1
ATOM 2566 C CA . ILE A 1 334 ? 18.672 15.894 -19.839 1.00 25.34 334 ILE A CA 1
ATOM 2567 C C . ILE A 1 334 ? 17.500 15.163 -20.479 1.00 25.50 334 ILE A C 1
ATOM 2568 O O . ILE A 1 334 ? 16.385 15.680 -20.507 1.00 25.15 334 ILE A O 1
ATOM 2573 N N . VAL A 1 335 ? 17.736 13.949 -20.979 1.00 25.18 335 VAL A N 1
ATOM 2574 C CA . VAL A 1 335 ? 16.673 13.236 -21.690 1.00 25.39 335 VAL A CA 1
ATOM 2575 C C . VAL A 1 335 ? 16.346 11.932 -20.980 1.00 25.41 335 VAL A C 1
ATOM 2576 O O . VAL A 1 335 ? 17.253 11.144 -20.721 1.00 24.69 335 VAL A O 1
ATOM 2580 N N . LEU A 1 336 ? 15.065 11.732 -20.648 1.00 24.96 336 LEU A N 1
ATOM 2581 C CA . LEU A 1 336 ? 14.592 10.451 -20.086 1.00 26.07 336 LEU A CA 1
ATOM 2582 C C . LEU A 1 336 ? 14.274 9.440 -21.188 1.00 25.64 336 LEU A C 1
ATOM 2583 O O . LEU A 1 336 ? 13.498 9.718 -22.102 1.00 26.58 336 LEU A O 1
ATOM 2588 N N . VAL A 1 337 ? 14.874 8.261 -21.098 1.00 25.42 337 VAL A N 1
ATOM 2589 C CA . VAL A 1 337 ? 14.636 7.219 -22.087 1.00 24.97 337 VAL A CA 1
ATOM 2590 C C . VAL A 1 337 ? 14.390 5.944 -21.302 1.00 24.68 337 VAL A C 1
ATOM 2591 O O . VAL A 1 337 ? 14.907 5.795 -20.191 1.00 25.04 337 VAL A O 1
ATOM 2595 N N . GLY A 1 338 ? 13.603 5.035 -21.861 1.00 24.89 338 GLY A N 1
ATOM 2596 C CA . GLY A 1 338 ? 13.388 3.756 -21.192 1.00 25.00 338 GLY A CA 1
ATOM 2597 C C . GLY A 1 338 ? 12.113 3.756 -20.370 1.00 25.35 338 GLY A C 1
ATOM 2598 O O . GLY A 1 338 ? 11.806 4.731 -19.667 1.00 25.37 338 GLY A O 1
ATOM 2599 N N . GLY A 1 339 ? 11.380 2.643 -20.440 1.00 25.05 339 GLY A N 1
ATOM 2600 C CA . GLY A 1 339 ? 10.099 2.498 -19.747 1.00 24.95 339 GLY A CA 1
ATOM 2601 C C . GLY A 1 339 ? 10.154 2.815 -18.263 1.00 25.09 339 GLY A C 1
ATOM 2602 O O . GLY A 1 339 ? 9.212 3.424 -17.724 1.00 25.10 339 GLY A O 1
ATOM 2603 N N . SER A 1 340 ? 11.252 2.434 -17.598 1.00 24.25 340 SER A N 1
ATOM 2604 C CA . SER A 1 340 ? 11.355 2.616 -16.146 1.00 24.90 340 SER A CA 1
ATOM 2605 C C . SER A 1 340 ? 11.467 4.077 -15.698 1.00 25.00 340 SER A C 1
ATOM 2606 O O . SER A 1 340 ? 11.222 4.372 -14.525 1.00 25.22 340 SER A O 1
ATOM 2609 N N . THR A 1 341 ? 11.826 4.976 -16.613 1.00 24.96 341 THR A N 1
ATOM 2610 C CA . THR A 1 341 ? 11.939 6.404 -16.263 1.00 25.69 341 THR A CA 1
ATOM 2611 C C . THR A 1 341 ? 10.577 7.059 -16.136 1.00 26.03 341 THR A C 1
ATOM 2612 O O . THR A 1 341 ? 10.487 8.248 -15.810 1.00 26.72 341 THR A O 1
ATOM 2616 N N . ARG A 1 342 ? 9.519 6.290 -16.396 1.00 26.01 342 ARG A N 1
ATOM 2617 C CA . ARG A 1 342 ? 8.155 6.728 -16.080 1.00 26.47 342 ARG A CA 1
ATOM 2618 C C . ARG A 1 342 ? 7.852 6.720 -14.568 1.00 26.37 342 ARG A C 1
ATOM 2619 O O . ARG A 1 342 ? 6.872 7.332 -14.127 1.00 26.22 342 ARG A O 1
ATOM 2627 N N . ILE A 1 343 ? 8.706 6.047 -13.785 1.00 26.54 343 ILE A N 1
ATOM 2628 C CA . ILE A 1 343 ? 8.562 5.954 -12.326 1.00 25.88 343 ILE A CA 1
ATOM 2629 C C . ILE A 1 343 ? 8.779 7.342 -11.698 1.00 26.06 343 ILE A C 1
ATOM 2630 O O . ILE A 1 343 ? 9.871 7.897 -11.825 1.00 26.10 343 ILE A O 1
ATOM 2635 N N . PRO A 1 344 ? 7.738 7.913 -11.044 1.00 26.09 344 PRO A N 1
ATOM 2636 C CA . PRO A 1 344 ? 7.859 9.259 -10.453 1.00 26.29 344 PRO A CA 1
ATOM 2637 C C . PRO A 1 344 ? 9.071 9.445 -9.535 1.00 26.28 344 PRO A C 1
ATOM 2638 O O . PRO A 1 344 ? 9.738 10.490 -9.606 1.00 26.00 344 PRO A O 1
ATOM 2642 N N . LYS A 1 345 ? 9.359 8.440 -8.703 1.00 26.36 345 LYS A N 1
ATOM 2643 C CA . LYS A 1 345 ? 10.474 8.520 -7.749 1.00 26.92 345 LYS A CA 1
ATOM 2644 C C . LYS A 1 345 ? 11.828 8.624 -8.453 1.00 26.99 345 LYS A C 1
ATOM 2645 O O . LYS A 1 345 ? 12.721 9.341 -7.988 1.00 26.85 345 LYS A O 1
ATOM 2651 N N . ILE A 1 346 ? 11.970 7.910 -9.570 1.00 27.06 346 ILE A N 1
ATOM 2652 C CA . ILE A 1 346 ? 13.154 8.027 -10.428 1.00 27.55 346 ILE A CA 1
ATOM 2653 C C . ILE A 1 346 ? 13.293 9.460 -10.968 1.00 27.28 346 ILE A C 1
ATOM 2654 O O . ILE A 1 346 ? 14.377 10.054 -10.910 1.00 27.42 346 ILE A O 1
ATOM 2659 N N . GLN A 1 347 ? 12.187 10.021 -11.452 1.00 26.41 347 GLN A N 1
ATOM 2660 C CA . GLN A 1 347 ? 12.214 11.350 -12.049 1.00 26.42 347 GLN A CA 1
ATOM 2661 C C . GLN A 1 347 ? 12.600 12.398 -11.007 1.00 26.19 347 GLN A C 1
ATOM 2662 O O . GLN A 1 347 ? 13.388 13.307 -11.297 1.00 26.75 347 GLN A O 1
ATOM 2668 N N . LYS A 1 348 ? 12.051 12.243 -9.803 1.00 25.78 348 LYS A N 1
ATOM 2669 C CA . LYS A 1 348 ? 12.314 13.145 -8.673 1.00 25.59 348 LYS A CA 1
ATOM 2670 C C . LYS A 1 348 ? 13.780 13.089 -8.253 1.00 25.59 348 LYS A C 1
ATOM 2671 O O . LYS A 1 348 ? 14.406 14.125 -8.043 1.00 25.00 348 LYS A O 1
ATOM 2677 N N . LEU A 1 349 ? 14.317 11.873 -8.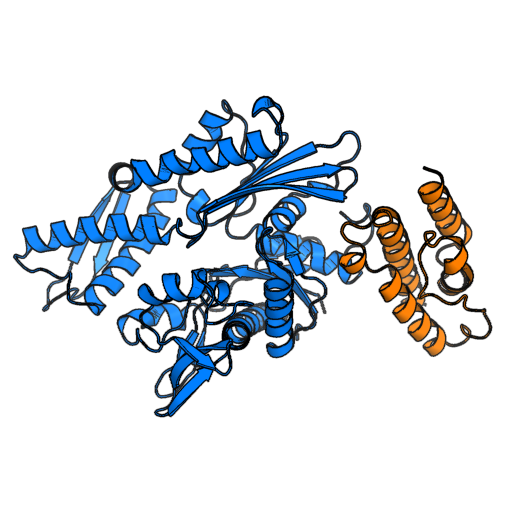140 1.00 25.44 349 LEU A N 1
ATOM 2678 C CA . LEU A 1 349 ? 15.722 11.665 -7.778 1.00 26.03 349 LEU A CA 1
ATOM 2679 C C . LEU A 1 349 ? 16.694 12.353 -8.747 1.00 25.83 349 LEU A C 1
ATOM 2680 O O . LEU A 1 349 ? 17.675 12.977 -8.310 1.00 25.49 349 LEU A O 1
ATOM 2685 N N . LEU A 1 350 ? 16.415 12.236 -10.047 1.00 26.12 350 LEU A N 1
ATOM 2686 C CA . LEU A 1 350 ? 17.281 12.800 -11.087 1.00 26.20 350 LEU A CA 1
ATOM 2687 C C . LEU A 1 350 ? 17.191 14.325 -11.156 1.00 26.71 350 LEU A C 1
ATOM 2688 O O . LEU A 1 350 ? 18.208 15.006 -11.318 1.00 26.71 350 LEU A O 1
ATOM 2693 N N . GLN A 1 351 ? 15.978 14.858 -11.030 1.00 26.97 351 GLN A N 1
ATOM 2694 C CA . GLN A 1 351 ? 15.770 16.303 -11.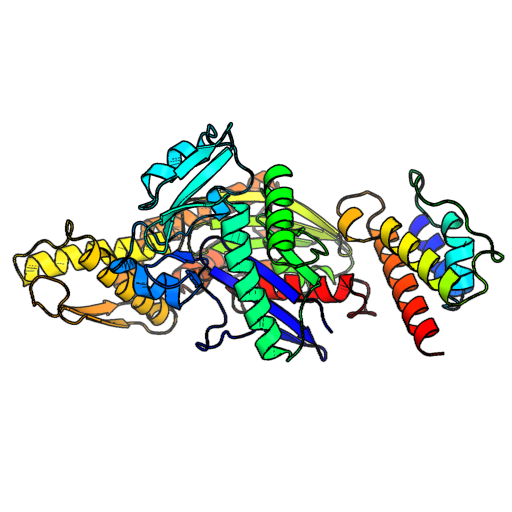082 1.00 27.24 351 GLN A CA 1
ATOM 2695 C C . GLN A 1 351 ? 16.377 17.001 -9.861 1.00 27.00 351 GLN A C 1
ATOM 2696 O O . GLN A 1 351 ? 16.951 18.090 -9.990 1.00 26.83 351 GLN A O 1
ATOM 2702 N N . ASP A 1 352 ? 16.251 16.371 -8.689 1.00 26.85 352 ASP A N 1
ATOM 2703 C CA . ASP A 1 352 ? 16.862 16.875 -7.453 1.00 26.87 352 ASP A CA 1
ATOM 2704 C C . ASP A 1 352 ? 18.379 16.913 -7.589 1.00 26.79 352 ASP A C 1
ATOM 2705 O O . ASP A 1 352 ? 19.017 17.887 -7.184 1.00 26.25 352 ASP A O 1
ATOM 2710 N N . PHE A 1 353 ? 18.941 15.852 -8.171 1.00 26.75 353 PHE A N 1
ATOM 2711 C CA . PHE A 1 353 ? 20.371 15.783 -8.460 1.00 26.88 353 PHE A CA 1
ATOM 2712 C C . PHE A 1 353 ? 20.825 16.979 -9.299 1.00 26.64 353 PHE A C 1
ATOM 2713 O O . PHE A 1 353 ? 21.882 17.562 -9.041 1.00 26.42 353 PHE A O 1
ATOM 2721 N N . PHE A 1 354 ? 20.019 17.344 -10.292 1.00 26.54 354 PHE A N 1
ATOM 2722 C CA . PHE A 1 354 ? 20.345 18.453 -11.183 1.00 26.61 354 PHE A CA 1
ATOM 2723 C C . PHE A 1 354 ? 19.766 19.785 -10.684 1.00 26.77 354 PHE A C 1
ATOM 2724 O O . PHE A 1 354 ? 19.582 20.724 -11.464 1.00 26.59 354 PHE A O 1
ATOM 2732 N N . ASN A 1 355 ? 19.496 19.846 -9.379 1.00 26.81 355 ASN A N 1
ATOM 2733 C CA . ASN A 1 355 ? 19.024 21.059 -8.699 1.00 27.15 355 ASN A CA 1
ATOM 2734 C C . ASN A 1 355 ? 17.785 21.689 -9.347 1.00 27.24 355 ASN A C 1
ATOM 2735 O O . ASN A 1 355 ? 17.747 22.897 -9.594 1.00 26.97 355 ASN A O 1
ATOM 2740 N N . GLY A 1 356 ? 16.790 20.849 -9.641 1.00 27.29 356 GLY A N 1
ATOM 2741 C CA . GLY A 1 356 ? 15.485 21.320 -10.107 1.00 27.61 356 GLY A CA 1
ATOM 2742 C C . GLY A 1 356 ? 15.321 21.552 -11.601 1.00 27.96 356 GLY A C 1
ATOM 2743 O O . GLY A 1 356 ? 14.205 21.990 -12.044 1.00 27.87 356 GLY A O 1
ATOM 2744 N N . LYS A 1 357 ? 16.422 21.281 -12.372 1.00 28.01 357 LYS A N 1
ATOM 2745 C CA . LYS A 1 357 ? 16.404 21.496 -13.833 1.00 28.69 357 LYS A CA 1
ATOM 2746 C C . LYS A 1 357 ? 15.339 20.618 -14.490 1.00 29.01 357 LYS A C 1
ATOM 2747 O O . LYS A 1 357 ? 15.108 19.491 -14.050 1.00 28.87 357 LYS A O 1
ATOM 2753 N N . GLU A 1 358 ? 14.692 21.144 -15.529 1.00 29.35 358 GLU A N 1
ATOM 2754 C CA . GLU A 1 358 ? 13.618 20.423 -16.208 1.00 29.59 358 GLU A CA 1
ATOM 2755 C C . GLU A 1 358 ? 14.159 19.251 -17.022 1.00 29.32 358 GLU A C 1
ATOM 2756 O O . GLU A 1 358 ? 15.215 19.356 -17.649 1.00 29.12 358 GLU A O 1
ATOM 2762 N N . LEU A 1 359 ? 13.407 18.155 -17.005 1.00 29.09 359 LEU A N 1
ATOM 2763 C CA . LEU A 1 359 ? 13.753 16.926 -17.723 1.00 29.18 359 LEU A CA 1
ATOM 2764 C C . LEU A 1 359 ? 13.029 16.894 -19.063 1.00 29.31 359 LEU A C 1
ATOM 2765 O O . LEU A 1 359 ? 11.888 17.353 -19.161 1.00 28.94 359 LEU A O 1
ATOM 2770 N N . ASN A 1 360 ? 13.693 16.373 -20.097 1.00 29.00 360 ASN A N 1
ATOM 2771 C CA . ASN A 1 360 ? 13.045 16.143 -21.386 1.00 28.86 360 ASN A CA 1
ATOM 2772 C C . ASN A 1 360 ? 12.322 14.794 -21.357 1.00 29.10 360 ASN A C 1
ATOM 2773 O O . ASN A 1 360 ? 12.960 13.734 -21.367 1.00 28.30 360 ASN A O 1
ATOM 2778 N N . LYS A 1 361 ? 10.994 14.850 -21.285 1.00 29.20 361 LYS A N 1
ATOM 2779 C CA . LYS A 1 361 ? 10.162 13.659 -21.148 1.00 29.35 361 LYS A CA 1
ATOM 2780 C C . LYS A 1 361 ? 8.836 13.753 -21.910 1.00 28.85 361 LYS A C 1
ATOM 2781 O O . LYS A 1 361 ? 7.959 12.916 -21.733 1.00 29.47 361 LYS A O 1
ATOM 2787 N N . SER A 1 362 ? 8.684 14.757 -22.769 1.00 28.30 362 SER A N 1
ATOM 2788 C CA . SER A 1 362 ? 7.432 14.910 -23.526 1.00 27.87 362 SER A CA 1
ATOM 2789 C C . SER A 1 362 ? 7.185 13.773 -24.524 1.00 27.26 362 SER A C 1
ATOM 2790 O O . SER A 1 362 ? 6.040 13.491 -24.888 1.00 27.94 362 SER A O 1
ATOM 2793 N N . ILE A 1 363 ? 8.267 13.151 -24.992 1.00 26.04 363 ILE A N 1
ATOM 2794 C CA . ILE A 1 363 ? 8.162 11.968 -25.843 1.00 24.77 363 ILE A CA 1
ATOM 2795 C C . ILE A 1 363 ? 8.173 10.744 -24.925 1.00 24.09 363 ILE A C 1
ATOM 2796 O O . ILE A 1 363 ? 9.040 10.641 -24.060 1.00 24.25 363 ILE A O 1
ATOM 2801 N N . ASN A 1 364 ? 7.202 9.842 -25.075 1.00 23.09 364 ASN A N 1
ATOM 2802 C CA . ASN A 1 364 ? 7.133 8.659 -24.228 1.00 22.79 364 ASN A CA 1
ATOM 2803 C C . ASN A 1 364 ? 8.536 8.024 -24.157 1.00 21.87 364 ASN A C 1
ATOM 2804 O O . ASN A 1 364 ? 9.104 7.710 -25.197 1.00 20.99 364 ASN A O 1
ATOM 2809 N N . PRO A 1 365 ? 9.120 7.911 -22.945 1.00 21.73 365 PRO A N 1
ATOM 2810 C CA . PRO A 1 365 ? 10.521 7.500 -22.864 1.00 21.29 365 PRO A CA 1
ATOM 2811 C C . PRO A 1 365 ? 10.795 6.126 -23.474 1.00 20.81 365 PRO A C 1
ATOM 2812 O O . PRO A 1 365 ? 11.888 5.927 -24.007 1.00 20.53 365 PRO A O 1
ATOM 2816 N N . ASP A 1 366 ? 9.820 5.210 -23.429 1.00 20.32 366 ASP A N 1
ATOM 2817 C CA . ASP A 1 366 ? 9.996 3.892 -24.065 1.00 19.22 366 ASP A CA 1
ATOM 2818 C C . ASP A 1 366 ? 9.850 3.914 -25.588 1.00 18.47 366 ASP A C 1
ATOM 2819 O O . ASP A 1 366 ? 10.051 2.899 -26.245 1.00 17.89 366 ASP A O 1
ATOM 2824 N N . GLU A 1 367 ? 9.509 5.083 -26.145 1.00 16.99 367 GLU A N 1
ATOM 2825 C CA . GLU A 1 367 ? 9.316 5.256 -27.577 1.00 16.58 367 GLU A CA 1
ATOM 2826 C C . GLU A 1 367 ? 10.382 6.154 -28.231 1.00 16.63 367 GLU A C 1
ATOM 2827 O O . GLU A 1 367 ? 10.484 6.174 -29.456 1.00 16.68 367 GLU A O 1
ATOM 2833 N N . ALA A 1 368 ? 11.158 6.872 -27.407 1.00 17.09 368 ALA A N 1
ATOM 2834 C CA . ALA A 1 368 ? 12.101 7.916 -27.868 1.00 17.13 368 ALA A CA 1
ATOM 2835 C C . ALA A 1 368 ? 13.164 7.414 -28.846 1.00 16.91 368 ALA A C 1
ATOM 2836 O O . ALA A 1 368 ? 13.477 8.071 -29.856 1.00 16.57 368 ALA A O 1
ATOM 2838 N N . VAL A 1 369 ? 13.708 6.233 -28.554 1.00 16.23 369 VAL A N 1
ATOM 2839 C CA . VAL A 1 369 ? 14.724 5.639 -29.428 1.00 15.25 369 VAL A CA 1
ATOM 2840 C C . VAL A 1 369 ? 14.149 5.325 -30.816 1.00 14.88 369 VAL A C 1
ATOM 2841 O O . VAL A 1 369 ? 14.741 5.693 -31.849 1.00 14.06 369 VAL A O 1
ATOM 2845 N N . ALA A 1 370 ? 13.010 4.612 -30.867 1.00 14.37 370 ALA A N 1
ATOM 2846 C CA . ALA A 1 370 ? 12.340 4.356 -32.142 1.00 14.53 370 ALA A CA 1
ATOM 2847 C C . ALA A 1 370 ? 11.987 5.663 -32.886 1.00 14.86 370 ALA A C 1
ATOM 2848 O O . ALA A 1 370 ? 12.108 5.746 -34.112 1.00 14.79 370 ALA A O 1
ATOM 2850 N N . TYR A 1 371 ? 11.577 6.666 -32.127 1.00 15.51 371 TYR A N 1
ATOM 2851 C CA . TYR A 1 371 ? 11.161 7.964 -32.696 1.00 16.71 371 TYR A CA 1
ATOM 2852 C C . TYR A 1 371 ? 12.339 8.560 -33.478 1.00 16.72 371 TYR A C 1
ATOM 2853 O O . TYR A 1 371 ? 12.201 8.871 -34.660 1.00 17.03 371 TYR A O 1
ATOM 2862 N N . GLY A 1 372 ? 13.503 8.653 -32.835 1.00 16.87 372 GLY A N 1
ATOM 2863 C CA . GLY A 1 372 ? 14.716 9.183 -33.473 1.00 16.73 372 GLY A CA 1
ATOM 2864 C C . GLY A 1 372 ? 15.192 8.346 -34.647 1.00 16.44 372 GLY A C 1
ATOM 2865 O O . GLY A 1 372 ? 15.616 8.869 -35.686 1.00 16.06 372 GLY A O 1
ATOM 2866 N N . ALA A 1 373 ? 15.125 7.017 -34.498 1.00 16.35 373 ALA A N 1
ATOM 2867 C CA . ALA A 1 373 ? 15.446 6.127 -35.598 1.00 15.39 373 ALA A CA 1
ATOM 2868 C C . ALA A 1 373 ? 14.568 6.372 -36.829 1.00 15.39 373 ALA A C 1
ATOM 2869 O O . ALA A 1 373 ? 15.020 6.263 -37.957 1.00 14.83 373 ALA A O 1
ATOM 2871 N N . ALA A 1 374 ? 13.302 6.723 -36.591 1.00 15.31 374 ALA A N 1
ATOM 2872 C CA . ALA A 1 374 ? 12.339 6.952 -37.663 1.00 15.29 374 ALA A CA 1
ATOM 2873 C C . ALA A 1 374 ? 12.691 8.227 -38.420 1.00 16.22 374 ALA A C 1
ATOM 2874 O O . ALA A 1 374 ? 12.717 8.237 -39.655 1.00 17.28 374 ALA A O 1
ATOM 2876 N N . VAL A 1 375 ? 12.988 9.272 -37.655 1.00 16.80 375 VAL A N 1
ATOM 2877 C CA . VAL A 1 375 ? 13.479 10.529 -38.239 1.00 17.53 375 VAL A CA 1
ATOM 2878 C C . VAL A 1 375 ? 14.705 10.255 -39.110 1.00 17.26 375 VAL A C 1
ATOM 2879 O O . VAL A 1 375 ? 14.762 10.639 -40.291 1.00 16.79 375 VAL A O 1
ATOM 2883 N N . GLN A 1 376 ? 15.672 9.537 -38.537 1.00 16.90 376 GLN A N 1
ATOM 2884 C CA . GLN A 1 376 ? 16.921 9.293 -39.226 1.00 17.80 376 GLN A CA 1
ATOM 2885 C C . GLN A 1 376 ? 16.698 8.457 -40.482 1.00 17.50 376 GLN A C 1
ATOM 2886 O O . GLN A 1 376 ? 17.315 8.698 -41.518 1.00 18.34 376 GLN A O 1
ATOM 2892 N N . ALA A 1 377 ? 15.797 7.472 -40.409 1.00 17.26 377 ALA A N 1
ATOM 2893 C CA . ALA A 1 377 ? 15.509 6.644 -41.565 1.00 17.03 377 ALA A CA 1
ATOM 2894 C C . ALA A 1 377 ? 14.945 7.465 -42.743 1.00 17.52 377 ALA A C 1
ATOM 2895 O O . ALA A 1 377 ? 15.322 7.242 -43.882 1.00 17.61 377 ALA A O 1
ATOM 2897 N N . ALA A 1 378 ? 14.101 8.448 -42.434 1.00 18.30 378 ALA A N 1
ATOM 2898 C CA . ALA A 1 378 ? 13.513 9.311 -43.459 1.00 19.28 378 ALA A CA 1
ATOM 2899 C C . ALA A 1 378 ? 14.609 10.168 -44.114 1.00 19.71 378 ALA A C 1
ATOM 2900 O O . ALA A 1 378 ? 14.671 10.271 -45.354 1.00 20.17 378 ALA A O 1
ATOM 2902 N N . ILE A 1 379 ? 15.486 10.735 -43.288 1.00 20.70 379 ILE A N 1
ATOM 2903 C CA . ILE A 1 379 ? 16.633 11.532 -43.770 1.00 21.51 379 ILE A CA 1
ATOM 2904 C C . ILE A 1 379 ? 17.502 10.715 -44.731 1.00 22.03 379 ILE A C 1
ATOM 2905 O O . ILE A 1 379 ? 17.791 11.131 -45.860 1.00 22.18 379 ILE A O 1
ATOM 2910 N N . LEU A 1 380 ? 17.879 9.506 -44.314 1.00 22.07 380 LEU A N 1
ATOM 2911 C CA . LEU A 1 380 ? 18.762 8.681 -45.130 1.00 22.87 380 LEU A CA 1
ATOM 2912 C C . LEU A 1 380 ? 18.111 8.159 -46.411 1.00 24.36 380 LEU A C 1
ATOM 2913 O O . LEU A 1 380 ? 18.804 7.693 -47.334 1.00 24.25 380 LEU A O 1
ATOM 2918 N N . SER A 1 381 ? 16.779 8.235 -46.460 1.00 25.53 381 SER A N 1
ATOM 2919 C CA . SER A 1 381 ? 16.021 7.778 -47.621 1.00 28.31 381 SER A CA 1
ATOM 2920 C C . SER A 1 381 ? 15.718 8.891 -48.624 1.00 29.62 381 SER A C 1
ATOM 2921 O O . SER A 1 381 ? 15.120 8.629 -49.677 1.00 30.62 381 SER A O 1
ATOM 2924 N N . GLY A 1 382 ? 16.113 10.118 -48.302 1.00 31.48 382 GLY A N 1
ATOM 2925 C CA . GLY A 1 382 ? 15.743 11.278 -49.121 1.00 33.68 382 GLY A CA 1
ATOM 2926 C C . GLY A 1 382 ? 14.315 11.777 -48.904 1.00 35.19 382 GLY A C 1
ATOM 2927 O O . GLY A 1 382 ? 13.782 12.531 -49.728 1.00 35.26 382 GLY A O 1
ATOM 2928 N N . ASP A 1 383 ? 13.703 11.371 -47.789 1.00 36.34 383 ASP A N 1
ATOM 2929 C CA . ASP A 1 383 ? 12.295 11.684 -47.489 1.00 38.18 383 ASP A CA 1
ATOM 2930 C C . ASP A 1 383 ? 12.106 12.723 -46.371 1.00 39.32 383 ASP A C 1
ATOM 2931 O O . ASP A 1 383 ? 11.022 12.829 -45.785 1.00 39.06 383 ASP A O 1
ATOM 2936 N N . LYS A 1 384 ? 13.162 13.483 -46.087 1.00 41.02 384 LYS A N 1
ATOM 2937 C CA . LYS A 1 384 ? 13.110 14.571 -45.109 1.00 43.36 384 LYS A CA 1
ATOM 2938 C C . LYS A 1 384 ? 14.101 15.680 -45.490 1.00 45.22 384 LYS A C 1
ATOM 2939 O O . LYS A 1 384 ? 15.026 16.006 -44.736 1.00 45.29 384 LYS A O 1
ATOM 2945 N N . SER A 1 385 ? 13.890 16.244 -46.679 1.00 47.56 385 SER A N 1
ATOM 2946 C CA . SER A 1 385 ? 14.676 17.376 -47.191 1.00 50.12 385 SER A CA 1
ATOM 2947 C C . SER A 1 385 ? 14.405 18.695 -46.433 1.00 52.12 385 SER A C 1
ATOM 2948 O O . SER A 1 385 ? 13.473 18.780 -45.630 1.00 52.48 385 SER A O 1
ATOM 2951 N N . GLU A 1 386 ? 15.227 19.710 -46.712 1.00 54.80 386 GLU A N 1
ATOM 2952 C CA . GLU A 1 386 ? 15.147 21.054 -46.099 1.00 57.31 386 GLU A CA 1
ATOM 2953 C C . GLU A 1 386 ? 15.812 21.136 -44.720 1.00 58.77 386 GLU A C 1
ATOM 2954 O O . GLU A 1 386 ? 16.575 20.238 -44.352 1.00 59.25 386 GLU A O 1
ATOM 2960 N N . ASN A 1 387 ? 15.511 22.205 -43.973 1.00 60.49 387 ASN A N 1
ATOM 2961 C CA . ASN A 1 387 ? 16.189 22.558 -42.701 1.00 62.03 387 ASN A CA 1
ATOM 2962 C C . ASN A 1 387 ? 17.729 22.478 -42.725 1.00 62.91 387 ASN A C 1
ATOM 2963 O O . ASN A 1 387 ? 18.407 23.513 -42.681 1.00 63.02 387 ASN A O 1
ATOM 2968 N N . VAL A 1 388 ? 18.256 21.253 -42.784 1.00 63.97 388 VAL A N 1
ATOM 2969 C CA . VAL A 1 388 ? 19.678 20.971 -43.034 1.00 64.88 388 VAL A CA 1
ATOM 2970 C C . VAL A 1 388 ? 19.869 19.472 -43.300 1.00 65.41 388 VAL A C 1
ATOM 2971 O O . VAL A 1 388 ? 20.136 19.058 -44.437 1.00 65.85 388 VAL A O 1
ATOM 2975 N N . GLN A 1 389 ? 19.676 18.684 -42.243 1.00 65.82 389 GLN A N 1
ATOM 2976 C CA . GLN A 1 389 ? 20.056 17.276 -42.153 1.00 66.04 389 GLN A CA 1
ATOM 2977 C C . GLN A 1 389 ? 19.744 16.813 -40.730 1.00 66.42 389 GLN A C 1
ATOM 2978 O O . GLN A 1 389 ? 20.296 15.813 -40.244 1.00 66.46 389 GLN A O 1
ATOM 2984 N N . ASP A 1 390 ? 18.844 17.558 -40.081 1.00 66.80 390 ASP A N 1
ATOM 2985 C CA . ASP A 1 390 ? 18.601 17.488 -38.636 1.00 67.00 390 ASP A CA 1
ATOM 2986 C C . ASP A 1 390 ? 19.907 17.610 -37.848 1.00 67.10 390 ASP A C 1
ATOM 2987 O O . ASP A 1 390 ? 20.858 18.263 -38.292 1.00 67.10 390 ASP A O 1
ATOM 2992 N N . ASP B 2 1 ? 33.974 27.842 -42.992 1.00 37.09 813 ASP B N 1
ATOM 2993 C CA . ASP B 2 1 ? 35.286 27.244 -43.382 1.00 36.84 813 ASP B CA 1
ATOM 2994 C C . ASP B 2 1 ? 35.377 27.054 -44.903 1.00 36.53 813 ASP B C 1
ATOM 2995 O O . ASP B 2 1 ? 34.345 26.920 -45.568 1.00 36.40 813 ASP B O 1
ATOM 3000 N N . PRO B 2 2 ? 36.610 27.066 -45.459 1.00 36.13 814 PRO B N 1
ATOM 3001 C CA . PRO B 2 2 ? 36.805 27.014 -46.913 1.00 35.98 814 PRO B CA 1
ATOM 3002 C C . PRO B 2 2 ? 36.174 25.813 -47.616 1.00 35.60 814 PRO B C 1
ATOM 3003 O O . PRO B 2 2 ? 35.670 25.965 -48.730 1.00 35.49 814 PRO B O 1
ATOM 3007 N N . GLU B 2 3 ? 36.201 24.642 -46.975 1.00 35.31 815 GLU B N 1
ATOM 3008 C CA . GLU B 2 3 ? 35.580 23.432 -47.529 1.00 35.11 815 GLU B CA 1
ATOM 3009 C C . GLU B 2 3 ? 34.065 23.562 -47.603 1.00 34.15 815 GLU B C 1
ATOM 3010 O O . GLU B 2 3 ? 33.451 23.113 -48.571 1.00 33.65 815 GLU B O 1
ATOM 3016 N N . LYS B 2 4 ? 33.471 24.176 -46.580 1.00 33.26 816 LYS B N 1
ATOM 3017 C CA . LYS B 2 4 ? 32.029 24.419 -46.556 1.00 32.67 816 LYS B CA 1
ATOM 3018 C C . LYS B 2 4 ? 31.644 25.444 -47.633 1.00 32.26 816 LYS B C 1
ATOM 3019 O O . LYS B 2 4 ? 30.701 25.221 -48.404 1.00 31.63 816 LYS B O 1
ATOM 3025 N N . LEU B 2 5 ? 32.387 26.551 -47.690 1.00 31.79 817 LEU B N 1
ATOM 3026 C CA . LEU B 2 5 ? 32.186 27.568 -48.725 1.00 31.67 817 LEU B CA 1
ATOM 3027 C C . LEU B 2 5 ? 32.283 26.999 -50.143 1.00 31.29 817 LEU B C 1
ATOM 3028 O O . LEU B 2 5 ? 31.457 27.322 -51.003 1.00 31.37 817 LEU B O 1
ATOM 3033 N N . LYS B 2 6 ? 33.278 26.142 -50.371 1.00 30.73 818 LYS B N 1
ATOM 3034 C CA . LYS B 2 6 ? 33.456 25.477 -51.666 1.00 30.46 818 LYS B CA 1
ATOM 3035 C C . LYS B 2 6 ? 32.207 24.698 -52.086 1.00 29.49 818 LYS B C 1
ATOM 3036 O O . LYS B 2 6 ? 31.829 24.707 -53.259 1.00 29.06 818 LYS B O 1
ATOM 3042 N N . ILE B 2 7 ? 31.575 24.032 -51.121 1.00 28.47 819 ILE B N 1
ATOM 3043 C CA . ILE B 2 7 ? 30.395 23.209 -51.397 1.00 27.56 819 ILE B CA 1
ATOM 3044 C C . ILE B 2 7 ? 29.175 24.093 -51.625 1.00 27.27 819 ILE B C 1
ATOM 3045 O O . ILE B 2 7 ? 28.389 23.832 -52.536 1.00 26.98 819 ILE B O 1
ATOM 3050 N N . LEU B 2 8 ? 29.046 25.153 -50.824 1.00 26.30 820 LEU B N 1
ATOM 3051 C CA . LEU B 2 8 ? 27.943 26.107 -50.985 1.00 26.22 820 LEU B CA 1
ATOM 3052 C C . LEU B 2 8 ? 27.935 26.765 -52.375 1.00 26.45 820 LEU B C 1
ATOM 3053 O O . LEU B 2 8 ? 26.872 26.946 -52.981 1.00 26.36 820 LEU B O 1
ATOM 3058 N N . GLU B 2 9 ? 29.122 27.112 -52.868 1.00 26.54 821 GLU B N 1
ATOM 3059 C CA . GLU B 2 9 ? 29.287 27.733 -54.188 1.00 26.65 821 GLU B CA 1
ATOM 3060 C C . GLU B 2 9 ? 29.017 26.763 -55.337 1.00 26.44 821 GLU B C 1
ATOM 3061 O O . GLU B 2 9 ? 28.467 27.146 -56.372 1.00 26.16 821 GLU B O 1
ATOM 3067 N N . TRP B 2 10 ? 29.436 25.515 -55.146 1.00 25.81 822 TRP B N 1
ATOM 3068 C CA . TRP B 2 10 ? 29.150 24.417 -56.075 1.00 25.92 822 TRP B CA 1
ATOM 3069 C C . TRP B 2 10 ? 27.640 24.224 -56.185 1.00 25.88 822 TRP B C 1
ATOM 3070 O O . TRP B 2 10 ? 27.093 24.176 -57.292 1.00 25.79 822 TRP B O 1
ATOM 3081 N N . ILE B 2 11 ? 26.972 24.153 -55.033 1.00 26.08 823 ILE B N 1
ATOM 3082 C CA . ILE B 2 11 ? 25.523 23.935 -54.979 1.00 26.23 823 ILE B CA 1
ATOM 3083 C C . ILE B 2 11 ? 24.755 25.063 -55.669 1.00 26.37 823 ILE B C 1
ATOM 3084 O O . ILE B 2 11 ? 23.838 24.803 -56.448 1.00 25.84 823 ILE B O 1
ATOM 3089 N N . GLU B 2 12 ? 25.129 26.316 -55.392 1.00 26.91 824 GLU B N 1
ATOM 3090 C CA . GLU B 2 12 ? 24.460 27.464 -56.006 1.00 27.78 824 GLU B CA 1
ATOM 3091 C C . GLU B 2 12 ? 24.675 27.521 -57.523 1.00 27.50 824 GLU B C 1
ATOM 3092 O O . GLU B 2 12 ? 23.737 27.778 -58.275 1.00 27.47 824 GLU B O 1
ATOM 3098 N N . GLY B 2 13 ? 25.905 27.251 -57.955 1.00 27.94 825 GLY B N 1
ATOM 3099 C CA . GLY B 2 13 ? 26.290 27.384 -59.357 1.00 28.17 825 GLY B CA 1
ATOM 3100 C C . GLY B 2 13 ? 25.666 26.362 -60.293 1.00 28.73 825 GLY B C 1
ATOM 3101 O O . GLY B 2 13 ? 25.443 26.654 -61.469 1.00 28.66 825 GLY B O 1
ATOM 3102 N N . LYS B 2 14 ? 25.374 25.169 -59.780 1.00 28.90 826 LYS B N 1
ATOM 3103 C CA . LYS B 2 14 ? 24.883 24.069 -60.629 1.00 29.44 826 LYS B CA 1
ATOM 3104 C C . LYS B 2 14 ? 23.365 24.060 -60.827 1.00 29.55 826 LYS B C 1
ATOM 3105 O O . LYS B 2 14 ? 22.854 23.305 -61.665 1.00 30.15 826 LYS B O 1
ATOM 3111 N N . GLU B 2 15 ? 22.654 24.891 -60.065 1.00 29.34 827 GLU B N 1
ATOM 3112 C CA . GLU B 2 15 ? 21.214 25.130 -60.256 1.00 29.21 827 GLU B CA 1
ATOM 3113 C C . GLU B 2 15 ? 20.328 23.871 -60.134 1.00 28.64 827 GLU B C 1
ATOM 3114 O O . GLU B 2 15 ? 19.282 23.764 -60.790 1.00 28.47 827 GLU B O 1
ATOM 3120 N N . ARG B 2 16 ? 20.763 22.931 -59.292 1.00 27.40 828 ARG B N 1
ATOM 3121 C CA . ARG B 2 16 ? 20.085 21.648 -59.059 1.00 27.33 828 ARG B CA 1
ATOM 3122 C C . ARG B 2 16 ? 19.973 20.825 -60.348 1.00 25.97 828 ARG B C 1
ATOM 3123 O O . ARG B 2 16 ? 19.064 20.009 -60.504 1.00 26.28 828 ARG B O 1
ATOM 3131 N N . ASN B 2 17 ? 20.892 21.069 -61.278 1.00 24.79 829 ASN B N 1
ATOM 3132 C CA . ASN B 2 17 ? 21.007 20.256 -62.477 1.00 24.01 829 ASN B CA 1
ATOM 3133 C C . ASN B 2 17 ? 21.812 19.014 -62.080 1.00 23.27 829 ASN B C 1
ATOM 3134 O O . ASN B 2 17 ? 23.014 19.099 -61.798 1.00 22.93 829 ASN B O 1
ATOM 3139 N N . ILE B 2 18 ? 21.154 17.854 -62.028 1.00 23.33 830 ILE B N 1
ATOM 3140 C CA . ILE B 2 18 ? 21.797 16.665 -61.494 1.00 23.64 830 ILE B CA 1
ATOM 3141 C C . ILE B 2 18 ? 23.042 16.281 -62.286 1.00 22.72 830 ILE B C 1
ATOM 3142 O O . ILE B 2 18 ? 24.041 15.908 -61.691 1.00 22.86 830 ILE B O 1
ATOM 3147 N N . ARG B 2 19 ? 22.988 16.399 -63.613 1.00 22.37 831 ARG B N 1
ATOM 3148 C CA . ARG B 2 19 ? 24.157 16.124 -64.460 1.00 22.12 831 ARG B CA 1
ATOM 3149 C C . ARG B 2 19 ? 25.313 17.104 -64.178 1.00 22.50 831 ARG B C 1
ATOM 3150 O O . ARG B 2 19 ? 26.477 16.692 -64.102 1.00 22.98 831 ARG B O 1
ATOM 3158 N N . ALA B 2 20 ? 25.004 18.384 -64.027 1.00 22.25 832 ALA B N 1
ATOM 3159 C CA . ALA B 2 20 ? 26.053 19.367 -63.700 1.00 22.24 832 ALA B CA 1
ATOM 3160 C C . ALA B 2 20 ? 26.709 19.056 -62.358 1.00 22.34 832 ALA B C 1
ATOM 3161 O O . ALA B 2 20 ? 27.923 19.203 -62.212 1.00 22.23 832 ALA B O 1
ATOM 3163 N N . LEU B 2 21 ? 25.913 18.613 -61.385 1.00 22.87 833 LEU B N 1
ATOM 3164 C CA . LEU B 2 21 ? 26.454 18.248 -60.075 1.00 23.11 833 LEU B CA 1
ATOM 3165 C C . LEU B 2 21 ? 27.338 16.991 -60.140 1.00 23.79 833 LEU B C 1
ATOM 3166 O O . LEU B 2 21 ? 28.485 16.997 -59.668 1.00 24.26 833 LEU B O 1
ATOM 3171 N N . LEU B 2 22 ? 26.818 15.930 -60.749 1.00 23.87 834 LEU B N 1
ATOM 3172 C CA . LEU B 2 22 ? 27.544 14.656 -60.820 1.00 24.12 834 LEU B CA 1
ATOM 3173 C C . LEU B 2 22 ? 28.855 14.788 -61.598 1.00 24.74 834 LEU B C 1
ATOM 3174 O O . LEU B 2 22 ? 29.884 14.238 -61.197 1.00 25.36 834 LEU B O 1
ATOM 3179 N N . SER B 2 23 ? 28.804 15.536 -62.701 1.00 24.05 835 SER B N 1
ATOM 3180 C CA . SER B 2 23 ? 29.960 15.717 -63.577 1.00 24.21 835 SER B CA 1
ATOM 3181 C C . SER B 2 23 ? 31.086 16.530 -62.933 1.00 24.22 835 SER B C 1
ATOM 3182 O O . SER B 2 23 ? 32.212 16.510 -63.415 1.00 24.38 835 SER B O 1
ATOM 3185 N N . THR B 2 24 ? 30.788 17.213 -61.827 1.00 24.25 836 THR B N 1
ATOM 3186 C CA . THR B 2 24 ? 31.778 18.050 -61.137 1.00 24.11 836 THR B CA 1
ATOM 3187 C C . THR B 2 24 ? 31.977 17.692 -59.652 1.00 24.29 836 THR B C 1
ATOM 3188 O O . THR B 2 24 ? 32.699 18.401 -58.938 1.00 24.26 836 THR B O 1
ATOM 3192 N N . MET B 2 25 ? 31.370 16.601 -59.190 1.00 23.95 837 MET B N 1
ATOM 3193 C CA . MET B 2 25 ? 31.438 16.263 -57.767 1.00 24.67 837 MET B CA 1
ATOM 3194 C C . MET B 2 25 ? 32.874 16.013 -57.290 1.00 25.03 837 MET B C 1
ATOM 3195 O O . MET B 2 25 ? 33.186 16.224 -56.112 1.00 25.23 837 MET B O 1
ATOM 3200 N N . HIS B 2 26 ? 33.745 15.583 -58.199 1.00 25.55 838 HIS B N 1
ATOM 3201 C CA . HIS B 2 26 ? 35.167 15.399 -57.855 1.00 26.24 838 HIS B CA 1
ATOM 3202 C C . HIS B 2 26 ? 35.838 16.670 -57.313 1.00 26.61 838 HIS B C 1
ATOM 3203 O O . HIS B 2 26 ? 36.758 16.578 -56.499 1.00 27.13 838 HIS B O 1
ATOM 3210 N N . THR B 2 27 ? 35.364 17.842 -57.733 1.00 26.69 839 THR B N 1
ATOM 3211 C CA . THR B 2 27 ? 35.965 19.120 -57.322 1.00 27.21 839 THR B CA 1
ATOM 3212 C C . THR B 2 27 ? 35.626 19.540 -55.885 1.00 28.04 839 THR B C 1
ATOM 3213 O O . THR B 2 27 ? 36.255 20.453 -55.345 1.00 28.35 839 THR B O 1
ATOM 3217 N N . VAL B 2 28 ? 34.638 18.887 -55.275 1.00 28.11 840 VAL B N 1
ATOM 3218 C CA . VAL B 2 28 ? 34.209 19.275 -53.925 1.00 28.70 840 VAL B CA 1
ATOM 3219 C C . VAL B 2 28 ? 34.411 18.208 -52.853 1.00 29.10 840 VAL B C 1
ATOM 3220 O O . VAL B 2 28 ? 34.203 18.470 -51.661 1.00 29.71 840 VAL B O 1
ATOM 3224 N N . LEU B 2 29 ? 34.791 17.000 -53.273 1.00 28.66 841 LEU B N 1
ATOM 3225 C CA . LEU B 2 29 ? 35.104 15.945 -52.324 1.00 28.48 841 LEU B CA 1
ATOM 3226 C C . LEU B 2 29 ? 36.315 16.314 -51.473 1.00 28.68 841 LEU B C 1
ATOM 3227 O O . LEU B 2 29 ? 37.168 17.102 -51.893 1.00 28.85 841 LEU B O 1
ATOM 3232 N N . TRP B 2 30 ? 36.356 15.760 -50.267 1.00 29.08 842 TRP B N 1
ATOM 3233 C CA . TRP B 2 30 ? 37.456 15.973 -49.336 1.00 29.59 842 TRP B CA 1
ATOM 3234 C C . TRP B 2 30 ? 38.741 15.349 -49.880 1.00 30.52 842 TRP B C 1
ATOM 3235 O O . TRP B 2 30 ? 38.699 14.402 -50.675 1.00 30.40 842 TRP B O 1
ATOM 3246 N N . ALA B 2 31 ? 39.883 15.900 -49.471 1.00 31.49 843 ALA B N 1
ATOM 3247 C CA . ALA B 2 31 ? 41.160 15.237 -49.706 1.00 32.65 843 ALA B CA 1
ATOM 3248 C C . ALA B 2 31 ? 41.156 13.933 -48.899 1.00 33.17 843 ALA B C 1
ATOM 3249 O O . ALA B 2 31 ? 40.744 13.898 -47.725 1.00 33.61 843 ALA B O 1
ATOM 3251 N N . GLY B 2 32 ? 41.580 12.856 -49.551 1.00 33.87 844 GLY B N 1
ATOM 3252 C CA . GLY B 2 32 ? 41.561 11.537 -48.939 1.00 34.07 844 GLY B CA 1
ATOM 3253 C C . GLY B 2 32 ? 40.480 10.645 -49.509 1.00 34.06 844 GLY B C 1
ATOM 3254 O O . GLY B 2 32 ? 40.492 9.436 -49.278 1.00 34.26 844 GLY B O 1
ATOM 3255 N N . GLU B 2 33 ? 39.528 11.243 -50.229 1.00 34.19 845 GLU B N 1
ATOM 3256 C CA . GLU B 2 33 ? 38.513 10.474 -50.946 1.00 33.87 845 GLU B CA 1
ATOM 3257 C C . GLU B 2 33 ? 39.164 9.851 -52.180 1.00 33.80 845 GLU B C 1
ATOM 3258 O O . GLU B 2 33 ? 39.727 10.559 -53.024 1.00 33.88 845 GLU B O 1
ATOM 3264 N N . THR B 2 34 ? 39.080 8.527 -52.284 1.00 33.79 846 THR B N 1
ATOM 3265 C CA . THR B 2 34 ? 39.810 7.797 -53.321 1.00 34.11 846 THR B CA 1
ATOM 3266 C C . THR B 2 34 ? 38.944 6.897 -54.209 1.00 34.16 846 THR B C 1
ATOM 3267 O O . THR B 2 34 ? 39.445 6.321 -55.178 1.00 34.18 846 THR B O 1
ATOM 3271 N N . LYS B 2 35 ? 37.658 6.779 -53.883 1.00 34.25 847 LYS B N 1
ATOM 3272 C CA . LYS B 2 35 ? 36.761 5.863 -54.600 1.00 34.36 847 LYS B CA 1
ATOM 3273 C C . LYS B 2 35 ? 36.170 6.474 -55.870 1.00 33.78 847 LYS B C 1
ATOM 3274 O O . LYS B 2 35 ? 36.067 5.806 -56.896 1.00 34.00 847 LYS B O 1
ATOM 3280 N N . TRP B 2 36 ? 35.789 7.744 -55.794 1.00 32.61 848 TRP B N 1
ATOM 3281 C CA . TRP B 2 36 ? 35.102 8.410 -56.898 1.00 31.77 848 TRP B CA 1
ATOM 3282 C C . TRP B 2 36 ? 36.046 8.741 -58.050 1.00 31.63 848 TRP B C 1
ATOM 3283 O O . TRP B 2 36 ? 37.099 9.347 -57.846 1.00 31.59 848 TRP B O 1
ATOM 3294 N N . LYS B 2 37 ? 35.663 8.323 -59.254 1.00 31.40 849 LYS B N 1
ATOM 3295 C CA . LYS B 2 37 ? 36.364 8.718 -60.471 1.00 31.68 849 LYS B CA 1
ATOM 3296 C C . LYS B 2 37 ? 35.560 9.800 -61.186 1.00 31.22 849 LYS B C 1
ATOM 3297 O O . LYS B 2 37 ? 34.338 9.666 -61.332 1.00 30.97 849 LYS B O 1
ATOM 3303 N N . PRO B 2 38 ? 36.235 10.889 -61.610 1.00 30.70 850 PRO B N 1
ATOM 3304 C CA . PRO B 2 38 ? 35.546 11.974 -62.305 1.00 30.16 850 PRO B CA 1
ATOM 3305 C C . PRO B 2 38 ? 34.704 11.435 -63.459 1.00 29.69 850 PRO B C 1
ATOM 3306 O O . PRO B 2 38 ? 35.197 10.648 -64.265 1.00 29.02 850 PRO B O 1
ATOM 3310 N N . VAL B 2 39 ? 33.435 11.829 -63.512 1.00 29.05 851 VAL B N 1
ATOM 3311 C CA . VAL B 2 39 ? 32.536 11.371 -64.576 1.00 29.22 851 VAL B CA 1
ATOM 3312 C C . VAL B 2 39 ? 32.322 12.492 -65.592 1.00 28.81 851 VAL B C 1
ATOM 3313 O O . VAL B 2 39 ? 32.067 13.641 -65.225 1.00 28.33 851 VAL B O 1
ATOM 3317 N N . GLY B 2 40 ? 32.448 12.147 -66.867 1.00 28.51 852 GLY B N 1
ATOM 3318 C CA . GLY B 2 40 ? 32.234 13.110 -67.941 1.00 28.52 852 GLY B CA 1
ATOM 3319 C C . GLY B 2 40 ? 30.795 13.095 -68.416 1.00 28.41 852 GLY B C 1
ATOM 3320 O O . GLY B 2 40 ? 30.076 12.117 -68.224 1.00 28.19 852 GLY B O 1
ATOM 3321 N N . MET B 2 41 ? 30.385 14.183 -69.056 1.00 28.32 853 MET B N 1
ATOM 3322 C CA . MET B 2 41 ? 29.007 14.329 -69.545 1.00 28.66 853 MET B CA 1
ATOM 3323 C C . MET B 2 41 ? 28.572 13.256 -70.553 1.00 28.47 853 MET B C 1
ATOM 3324 O O . MET B 2 41 ? 27.381 12.948 -70.653 1.00 28.04 853 MET B O 1
ATOM 3329 N N . ALA B 2 42 ? 29.537 12.695 -71.286 1.00 28.03 854 ALA B N 1
ATOM 3330 C CA . ALA B 2 42 ? 29.293 11.577 -72.206 1.00 27.63 854 ALA B CA 1
ATOM 3331 C C . ALA B 2 42 ? 28.671 10.368 -71.516 1.00 27.09 854 ALA B C 1
ATOM 3332 O O . ALA B 2 42 ? 27.957 9.593 -72.153 1.00 27.53 854 ALA B O 1
ATOM 3334 N N . ASP B 2 43 ? 28.959 10.202 -70.224 1.00 26.34 855 ASP B N 1
ATOM 3335 C CA . ASP B 2 43 ? 28.437 9.079 -69.448 1.00 25.95 855 ASP B CA 1
ATOM 3336 C C . ASP B 2 43 ? 27.203 9.478 -68.649 1.00 24.36 855 ASP B C 1
ATOM 3337 O O . ASP B 2 43 ? 26.801 8.780 -67.720 1.00 24.10 855 ASP B O 1
ATOM 3342 N N . LEU B 2 44 ? 26.598 10.610 -69.025 1.00 23.44 856 LEU B N 1
ATOM 3343 C CA . LEU B 2 44 ? 25.436 11.140 -68.308 1.00 21.77 856 LEU B CA 1
ATOM 3344 C C . LEU B 2 44 ? 24.262 11.528 -69.228 1.00 21.62 856 LEU B C 1
ATOM 3345 O O . LEU B 2 44 ? 23.371 12.270 -68.816 1.00 21.46 856 LEU B O 1
ATOM 3350 N N . VAL B 2 45 ? 24.241 11.002 -70.448 1.00 20.28 857 VAL B N 1
ATOM 3351 C CA . VAL B 2 45 ? 23.214 11.381 -71.424 1.00 20.29 857 VAL B CA 1
ATOM 3352 C C . VAL B 2 45 ? 21.828 10.837 -71.070 1.00 20.38 857 VAL B C 1
ATOM 3353 O O . VAL B 2 45 ? 20.879 11.600 -70.924 1.00 21.27 857 VAL B O 1
ATOM 3357 N N . THR B 2 46 ? 21.712 9.522 -70.946 1.00 20.64 858 THR B N 1
ATOM 3358 C CA . THR B 2 46 ? 20.393 8.894 -70.824 1.00 19.59 858 THR B CA 1
ATOM 3359 C C . THR B 2 46 ? 19.941 8.827 -69.374 1.00 19.75 858 THR B C 1
ATOM 3360 O O . THR B 2 46 ? 20.766 8.807 -68.469 1.00 19.12 858 THR B O 1
ATOM 3364 N N . PRO B 2 47 ? 18.613 8.786 -69.136 1.00 20.25 859 PRO B N 1
ATOM 3365 C CA . PRO B 2 47 ? 18.156 8.644 -67.753 1.00 20.51 859 PRO B CA 1
ATOM 3366 C C . PRO B 2 47 ? 18.773 7.444 -67.012 1.00 20.88 859 PRO B C 1
ATOM 3367 O O . PRO B 2 47 ? 19.059 7.549 -65.826 1.00 20.59 859 PRO B O 1
ATOM 3371 N N . GLU B 2 48 ? 19.014 6.345 -67.728 1.00 21.77 860 GLU B N 1
ATOM 3372 C CA . GLU B 2 48 ? 19.646 5.142 -67.146 1.00 23.17 860 GLU B CA 1
ATOM 3373 C C . GLU B 2 48 ? 21.055 5.445 -66.642 1.00 23.08 860 GLU B C 1
ATOM 3374 O O . GLU B 2 48 ? 21.439 5.021 -65.543 1.00 22.99 860 GLU B O 1
ATOM 3380 N N . GLN B 2 49 ? 21.813 6.201 -67.446 1.00 23.24 861 GLN B N 1
ATOM 3381 C CA . GLN B 2 49 ? 23.167 6.637 -67.074 1.00 22.86 861 GLN B CA 1
ATOM 3382 C C . GLN B 2 49 ? 23.163 7.538 -65.848 1.00 23.35 861 GLN B C 1
ATOM 3383 O O . GLN B 2 49 ? 23.942 7.329 -64.916 1.00 23.04 861 GLN B O 1
ATOM 3389 N N . VAL B 2 50 ? 22.295 8.553 -65.859 1.00 22.61 862 VAL B N 1
ATOM 3390 C CA . VAL B 2 50 ? 22.133 9.426 -64.697 1.00 23.15 862 VAL B CA 1
ATOM 3391 C C . VAL B 2 50 ? 21.811 8.650 -63.409 1.00 23.17 862 VAL B C 1
ATOM 3392 O O . VAL B 2 50 ? 22.407 8.909 -62.369 1.00 22.89 862 VAL B O 1
ATOM 3396 N N . LYS B 2 51 ? 20.894 7.689 -63.482 1.00 23.44 863 LYS B N 1
ATOM 3397 C CA . LYS B 2 51 ? 20.538 6.905 -62.291 1.00 23.79 863 LYS B CA 1
ATOM 3398 C C . LYS B 2 51 ? 21.718 6.072 -61.752 1.00 24.15 863 LYS B C 1
ATOM 3399 O O . LYS B 2 51 ? 21.985 6.065 -60.547 1.00 24.34 863 LYS B O 1
ATOM 3405 N N . LYS B 2 52 ? 22.422 5.381 -62.647 1.00 24.46 864 LYS B N 1
ATOM 3406 C CA . LYS B 2 52 ? 23.612 4.603 -62.273 1.00 25.15 864 LYS B CA 1
ATOM 3407 C C . LYS B 2 52 ? 24.679 5.467 -61.584 1.00 24.90 864 LYS B C 1
ATOM 3408 O O . LYS B 2 52 ? 25.226 5.086 -60.549 1.00 25.04 864 LYS B O 1
ATOM 3414 N N . VAL B 2 53 ? 24.947 6.647 -62.138 1.00 24.94 865 VAL B N 1
ATOM 3415 C CA . VAL B 2 53 ? 25.978 7.520 -61.575 1.00 25.18 865 VAL B CA 1
ATOM 3416 C C . VAL B 2 53 ? 25.521 8.152 -60.252 1.00 25.35 865 VAL B C 1
ATOM 3417 O O . VAL B 2 53 ? 26.310 8.269 -59.302 1.00 25.24 865 VAL B O 1
ATOM 3421 N N . TYR B 2 54 ? 24.246 8.552 -60.186 1.00 25.13 866 TYR B N 1
ATOM 3422 C CA . TYR B 2 54 ? 23.653 9.061 -58.943 1.00 25.27 866 TYR B CA 1
ATOM 3423 C C . TYR B 2 54 ? 23.786 8.050 -57.794 1.00 25.16 866 TYR B C 1
ATOM 3424 O O . TYR B 2 54 ? 24.180 8.388 -56.677 1.00 25.27 866 TYR B O 1
ATOM 3433 N N . ARG B 2 55 ? 23.457 6.797 -58.074 1.00 25.53 867 ARG B N 1
ATOM 3434 C CA . ARG B 2 55 ? 23.546 5.760 -57.062 1.00 25.87 867 ARG B CA 1
ATOM 3435 C C . ARG B 2 55 ? 24.978 5.582 -56.547 1.00 25.77 867 ARG B C 1
ATOM 3436 O O . ARG B 2 55 ? 25.198 5.415 -55.335 1.00 26.04 867 ARG B O 1
ATOM 3444 N N . LYS B 2 56 ? 25.950 5.630 -57.459 1.00 25.54 868 LYS B N 1
ATOM 3445 C CA . LYS B 2 56 ? 27.362 5.547 -57.077 1.00 26.09 868 LYS B CA 1
ATOM 3446 C C . LYS B 2 56 ? 27.745 6.698 -56.156 1.00 25.74 868 LYS B C 1
ATOM 3447 O O . LYS B 2 56 ? 28.407 6.497 -55.129 1.00 25.58 868 LYS B O 1
ATOM 3453 N N . ALA B 2 57 ? 27.317 7.903 -56.542 1.00 24.86 869 ALA B N 1
ATOM 3454 C CA . ALA B 2 57 ? 27.617 9.122 -55.812 1.00 24.65 869 ALA B CA 1
ATOM 3455 C C . ALA B 2 57 ? 27.098 9.114 -54.372 1.00 24.25 869 ALA B C 1
ATOM 3456 O O . ALA B 2 57 ? 27.831 9.450 -53.435 1.00 23.46 869 ALA B O 1
ATOM 3458 N N . VAL B 2 58 ? 25.835 8.742 -54.193 1.00 25.09 870 VAL B N 1
ATOM 3459 C CA . VAL B 2 58 ? 25.252 8.735 -52.847 1.00 25.72 870 VAL B CA 1
ATOM 3460 C C . VAL B 2 58 ? 25.972 7.742 -51.929 1.00 26.34 870 VAL B C 1
ATOM 3461 O O . VAL B 2 58 ? 26.117 7.981 -50.726 1.00 27.09 870 VAL B O 1
ATOM 3465 N N . LEU B 2 59 ? 26.463 6.652 -52.506 1.00 25.87 871 LEU B N 1
ATOM 3466 C CA . LEU B 2 59 ? 27.268 5.701 -51.733 1.00 25.82 871 LEU B CA 1
ATOM 3467 C C . LEU B 2 59 ? 28.552 6.346 -51.202 1.00 25.48 871 LEU B C 1
ATOM 3468 O O . LEU B 2 59 ? 28.934 6.116 -50.057 1.00 24.46 871 LEU B O 1
ATOM 3473 N N . VAL B 2 60 ? 29.199 7.178 -52.025 1.00 24.64 872 VAL B N 1
ATOM 3474 C CA . VAL B 2 60 ? 30.440 7.851 -51.620 1.00 25.26 872 VAL B CA 1
ATOM 3475 C C . VAL B 2 60 ? 30.197 8.841 -50.470 1.00 24.67 872 VAL B C 1
ATOM 3476 O O . VAL B 2 60 ? 30.960 8.858 -49.484 1.00 25.12 872 VAL B O 1
ATOM 3480 N N . VAL B 2 61 ? 29.144 9.652 -50.603 1.00 24.07 873 VAL B N 1
ATOM 3481 C CA . VAL B 2 61 ? 28.837 10.698 -49.626 1.00 23.36 873 VAL B CA 1
ATOM 3482 C C . VAL B 2 61 ? 27.779 10.295 -48.583 1.00 22.86 873 VAL B C 1
ATOM 3483 O O . VAL B 2 61 ? 27.222 11.139 -47.886 1.00 22.39 873 VAL B O 1
ATOM 3487 N N . HIS B 2 62 ? 27.508 8.993 -48.454 1.00 22.01 874 HIS B N 1
ATOM 3488 C CA . HIS B 2 62 ? 26.449 8.555 -47.544 1.00 22.46 874 HIS B CA 1
ATOM 3489 C C . HIS B 2 62 ? 26.729 8.983 -46.101 1.00 22.68 874 HIS B C 1
ATOM 3490 O O . HIS B 2 62 ? 27.838 8.769 -45.586 1.00 22.82 874 HIS B O 1
ATOM 3497 N N . PRO B 2 63 ? 25.750 9.632 -45.443 1.00 22.68 875 PRO B N 1
ATOM 3498 C CA . PRO B 2 63 ? 26.003 10.031 -44.048 1.00 22.73 875 PRO B CA 1
ATOM 3499 C C . PRO B 2 63 ? 26.322 8.911 -43.064 1.00 22.70 875 PRO B C 1
ATOM 3500 O O . PRO B 2 63 ? 27.048 9.169 -42.101 1.00 23.36 875 PRO B O 1
ATOM 3504 N N . CYS B 2 64 ? 25.788 7.702 -43.281 1.00 22.18 876 CYS B N 1
ATOM 3505 C CA . CYS B 2 64 ? 26.068 6.577 -42.375 1.00 21.90 876 CYS B CA 1
ATOM 3506 C C . CYS B 2 64 ? 27.579 6.270 -42.354 1.00 21.75 876 CYS B C 1
ATOM 3507 O O . CYS B 2 64 ? 28.203 6.284 -41.294 1.00 21.21 876 CYS B O 1
ATOM 3510 N N . LYS B 2 65 ? 28.158 6.042 -43.533 1.00 22.68 877 LYS B N 1
ATOM 3511 C CA . LYS B 2 65 ? 29.617 5.819 -43.669 1.00 24.03 877 LYS B CA 1
ATOM 3512 C C . LYS B 2 65 ? 30.447 6.978 -43.143 1.00 23.74 877 LYS B C 1
ATOM 3513 O O . LYS B 2 65 ? 31.512 6.779 -42.564 1.00 24.29 877 LYS B O 1
ATOM 3519 N N . ALA B 2 66 ? 29.953 8.191 -43.375 1.00 23.37 878 ALA B N 1
ATOM 3520 C CA . ALA B 2 66 ? 30.654 9.414 -43.008 1.00 23.28 878 ALA B CA 1
ATOM 3521 C C . ALA B 2 66 ? 30.652 9.726 -41.507 1.00 23.39 878 ALA B C 1
ATOM 3522 O O . ALA B 2 66 ? 31.402 10.603 -41.057 1.00 22.62 878 ALA B O 1
ATOM 3524 N N . THR B 2 67 ? 29.820 9.018 -40.739 1.00 22.73 879 THR B N 1
ATOM 3525 C CA . THR B 2 67 ? 29.642 9.306 -39.315 1.00 23.02 879 THR B CA 1
ATOM 3526 C C . THR B 2 67 ? 30.974 9.204 -38.570 1.00 23.50 879 THR B C 1
ATOM 3527 O O . THR B 2 67 ? 31.654 8.166 -38.632 1.00 23.93 879 THR B O 1
ATOM 3531 N N . GLY B 2 68 ? 31.345 10.299 -37.903 1.00 23.82 880 GLY B N 1
ATOM 3532 C CA . GLY B 2 68 ? 32.566 10.355 -37.108 1.00 24.12 880 GLY B CA 1
ATOM 3533 C C . GLY B 2 68 ? 33.832 10.741 -37.855 1.00 24.14 880 GLY B C 1
ATOM 3534 O O . GLY B 2 68 ? 34.878 10.909 -37.224 1.00 24.56 880 GLY B O 1
ATOM 3535 N N . GLN B 2 69 ? 33.749 10.876 -39.183 1.00 23.81 881 GLN B N 1
ATOM 3536 C CA . GLN B 2 69 ? 34.901 11.237 -40.031 1.00 23.72 881 GLN B CA 1
ATOM 3537 C C . GLN B 2 69 ? 35.067 12.751 -40.074 1.00 23.14 881 GLN B C 1
ATOM 3538 O O . GLN B 2 69 ? 34.081 13.474 -39.911 1.00 23.19 881 GLN B O 1
ATOM 3544 N N . PRO B 2 70 ? 36.308 13.244 -40.295 1.00 23.14 882 PRO B N 1
ATOM 3545 C CA . PRO B 2 70 ? 36.539 14.694 -40.378 1.00 23.39 882 PRO B CA 1
ATOM 3546 C C . PRO B 2 70 ? 35.673 15.396 -41.424 1.00 23.51 882 PRO B C 1
ATOM 3547 O O . PRO B 2 70 ? 35.347 16.575 -41.260 1.00 23.54 882 PRO B O 1
ATOM 3551 N N . TYR B 2 71 ? 35.306 14.679 -42.488 1.00 23.38 883 TYR B N 1
ATOM 3552 C CA . TYR B 2 71 ? 34.537 15.265 -43.592 1.00 23.42 883 TYR B CA 1
ATOM 3553 C C . TYR B 2 71 ? 33.027 15.110 -43.467 1.00 23.17 883 TYR B C 1
ATOM 3554 O O . TYR B 2 71 ? 32.291 15.406 -44.423 1.00 23.98 883 TYR B O 1
ATOM 3563 N N . GLU B 2 72 ? 32.562 14.643 -42.308 1.00 22.94 884 GLU B N 1
ATOM 3564 C CA . GLU B 2 72 ? 31.150 14.297 -42.118 1.00 23.01 884 GLU B CA 1
ATOM 3565 C C . GLU B 2 72 ? 30.193 15.414 -42.565 1.00 23.15 884 GLU B C 1
ATOM 3566 O O . GLU B 2 72 ? 29.218 15.163 -43.292 1.00 23.64 884 GLU B O 1
ATOM 3572 N N . GLN B 2 73 ? 30.458 16.636 -42.116 1.00 23.29 885 GLN B N 1
ATOM 3573 C CA . GLN B 2 73 ? 29.558 17.752 -42.456 1.00 24.18 885 GLN B CA 1
ATOM 3574 C C . GLN B 2 73 ? 29.401 17.905 -43.973 1.00 23.82 885 GLN B C 1
ATOM 3575 O O . GLN B 2 73 ? 28.296 18.126 -44.479 1.00 23.42 885 GLN B O 1
ATOM 3581 N N . TYR B 2 74 ? 30.518 17.783 -44.679 1.00 23.62 886 TYR B N 1
ATOM 3582 C CA . TYR B 2 74 ? 30.584 17.998 -46.127 1.00 23.16 886 TYR B CA 1
ATOM 3583 C C . TYR B 2 74 ? 29.903 16.878 -46.905 1.00 22.76 886 TYR B C 1
ATOM 3584 O O . TYR B 2 74 ? 29.199 17.126 -47.896 1.00 21.48 886 TYR B O 1
ATOM 3593 N N . ALA B 2 75 ? 30.110 15.631 -46.471 1.00 22.55 887 ALA B N 1
ATOM 3594 C CA . ALA B 2 75 ? 29.361 14.539 -47.056 1.00 22.78 887 ALA B CA 1
ATOM 3595 C C . ALA B 2 75 ? 27.853 14.781 -46.937 1.00 22.47 887 ALA B C 1
ATOM 3596 O O . ALA B 2 75 ? 27.105 14.606 -47.907 1.00 22.03 887 ALA B O 1
ATOM 3598 N N . LYS B 2 76 ? 27.407 15.207 -45.756 1.00 22.81 888 LYS B N 1
ATOM 3599 C CA . LYS B 2 76 ? 25.978 15.457 -45.521 1.00 23.02 888 LYS B CA 1
ATOM 3600 C C . LYS B 2 76 ? 25.435 16.543 -46.468 1.00 23.21 888 LYS B C 1
ATOM 3601 O O . LYS B 2 76 ? 24.367 16.383 -47.068 1.00 22.11 888 LYS B O 1
ATOM 3607 N N . MET B 2 77 ? 26.187 17.633 -46.628 1.00 23.00 889 MET B N 1
ATOM 3608 C CA . MET B 2 77 ? 25.762 18.697 -47.555 1.00 23.15 889 MET B CA 1
ATOM 3609 C C . MET B 2 77 ? 25.624 18.212 -48.998 1.00 22.97 889 MET B C 1
ATOM 3610 O O . MET B 2 77 ? 24.646 18.544 -49.677 1.00 23.47 889 MET B O 1
ATOM 3615 N N . ILE B 2 78 ? 26.578 17.395 -49.452 1.00 22.93 890 ILE B N 1
ATOM 3616 C CA . ILE B 2 78 ? 26.581 16.879 -50.825 1.00 22.27 890 ILE B CA 1
ATOM 3617 C C . ILE B 2 78 ? 25.431 15.888 -51.031 1.00 22.53 890 ILE B C 1
ATOM 3618 O O . ILE B 2 78 ? 24.669 15.990 -51.997 1.00 22.09 890 ILE B O 1
ATOM 3623 N N . PHE B 2 79 ? 25.296 14.952 -50.084 1.00 22.59 891 PHE B N 1
ATOM 3624 C CA . PHE B 2 79 ? 24.211 13.958 -50.073 1.00 23.03 891 PHE B CA 1
ATOM 3625 C C . PHE B 2 79 ? 22.828 14.626 -50.223 1.00 23.12 891 PHE B C 1
ATOM 3626 O O . PHE B 2 79 ? 22.021 14.208 -51.044 1.00 22.55 891 PHE B O 1
ATOM 3634 N N . MET B 2 80 ? 22.577 15.678 -49.443 1.00 22.53 892 MET B N 1
ATOM 3635 C CA . MET B 2 80 ? 21.263 16.292 -49.440 1.00 23.27 892 MET B CA 1
ATOM 3636 C C . MET B 2 80 ? 21.011 17.055 -50.736 1.00 22.79 892 MET B C 1
ATOM 3637 O O . MET B 2 80 ? 19.890 17.052 -51.252 1.00 23.04 892 MET B O 1
ATOM 3642 N N . GLU B 2 81 ? 22.047 17.689 -51.284 1.00 22.21 893 GLU B N 1
ATOM 3643 C CA . GLU B 2 81 ? 21.852 18.349 -52.575 1.00 22.92 893 GLU B CA 1
ATOM 3644 C C . GLU B 2 81 ? 21.618 17.333 -53.700 1.00 22.46 893 GLU B C 1
ATOM 3645 O O . GLU B 2 81 ? 20.778 17.570 -54.572 1.00 22.59 893 GLU B O 1
ATOM 3651 N N . LEU B 2 82 ? 22.346 16.206 -53.676 1.00 22.76 894 LEU B N 1
ATOM 3652 C CA . LEU B 2 82 ? 22.164 15.182 -54.707 1.00 22.74 894 LEU B CA 1
ATOM 3653 C C . LEU B 2 82 ? 20.739 14.618 -54.684 1.00 23.01 894 LEU B C 1
ATOM 3654 O O . LEU B 2 82 ? 20.099 14.476 -55.730 1.00 22.46 894 LEU B O 1
ATOM 3659 N N . ASN B 2 83 ? 20.243 14.322 -53.488 1.00 24.07 895 ASN B N 1
ATOM 3660 C CA . ASN B 2 83 ? 18.881 13.832 -53.320 1.00 24.91 895 ASN B CA 1
ATOM 3661 C C . ASN B 2 83 ? 17.830 14.786 -53.880 1.00 25.35 895 ASN B C 1
ATOM 3662 O O . ASN B 2 83 ? 16.882 14.367 -54.562 1.00 25.48 895 ASN B O 1
ATOM 3667 N N . ASP B 2 84 ? 18.013 16.072 -53.596 1.00 25.39 896 ASP B N 1
ATOM 3668 C CA . ASP B 2 84 ? 17.104 17.105 -54.103 1.00 25.91 896 ASP B CA 1
ATOM 3669 C C . ASP B 2 84 ? 17.164 17.210 -55.625 1.00 25.33 896 ASP B C 1
ATOM 3670 O O . ASP B 2 84 ? 16.140 17.414 -56.290 1.00 25.09 896 ASP B O 1
ATOM 3675 N N . ALA B 2 85 ? 18.369 17.062 -56.172 1.00 24.65 897 ALA B N 1
ATOM 3676 C CA . ALA B 2 85 ? 18.583 17.112 -57.616 1.00 25.33 897 ALA B CA 1
ATOM 3677 C C . ALA B 2 85 ? 17.973 15.899 -58.289 1.00 25.43 897 ALA B C 1
ATOM 3678 O O . ALA B 2 85 ? 17.407 16.002 -59.384 1.00 24.81 897 ALA B O 1
ATOM 3680 N N . TRP B 2 86 ? 18.081 14.749 -57.625 1.00 26.16 898 TRP B N 1
ATOM 3681 C CA . TRP B 2 86 ? 17.498 13.528 -58.152 1.00 27.26 898 TRP B CA 1
ATOM 3682 C C . TRP B 2 86 ? 15.973 13.622 -58.172 1.00 28.10 898 TRP B C 1
ATOM 3683 O O . TRP B 2 86 ? 15.344 13.239 -59.156 1.00 27.87 898 TRP B O 1
ATOM 3694 N N . SER B 2 87 ? 15.383 14.149 -57.103 1.00 29.09 899 SER B N 1
ATOM 3695 C CA . SER B 2 87 ? 13.922 14.249 -57.028 1.00 30.78 899 SER B CA 1
ATOM 3696 C C . SER B 2 87 ? 13.388 15.207 -58.091 1.00 30.93 899 SER B C 1
ATOM 3697 O O . SER B 2 87 ? 12.351 14.949 -58.701 1.00 31.48 899 SER B O 1
ATOM 3700 N N . GLU B 2 88 ? 14.112 16.298 -58.322 1.00 31.25 900 GLU B N 1
ATOM 3701 C CA . GLU B 2 88 ? 13.774 17.246 -59.380 1.00 32.23 900 GLU B CA 1
ATOM 3702 C C . GLU B 2 88 ? 13.859 16.572 -60.753 1.00 32.21 900 GLU B C 1
ATOM 3703 O O . GLU B 2 88 ? 12.949 16.719 -61.574 1.00 32.16 900 GLU B O 1
ATOM 3709 N N . PHE B 2 89 ? 14.948 15.834 -60.981 1.00 32.12 901 PHE B N 1
ATOM 3710 C CA . PHE B 2 89 ? 15.149 15.055 -62.210 1.00 32.77 901 PHE B CA 1
ATOM 3711 C C . PHE B 2 89 ? 13.991 14.085 -62.465 1.00 34.16 901 PHE B C 1
ATOM 3712 O O . PHE B 2 89 ? 13.476 14.011 -63.589 1.00 34.16 901 PHE B O 1
ATOM 3720 N N . GLU B 2 90 ? 13.579 13.359 -61.425 1.00 35.76 902 GLU B N 1
ATOM 3721 C CA . GLU B 2 90 ? 12.431 12.448 -61.523 1.00 37.79 902 GLU B CA 1
ATOM 3722 C C . GLU B 2 90 ? 11.106 13.143 -61.866 1.00 38.62 902 GLU B C 1
ATOM 3723 O O . GLU B 2 90 ? 10.260 12.554 -62.544 1.00 38.71 902 GLU B O 1
ATOM 3729 N N . ASN B 2 91 ? 10.933 14.382 -61.399 1.00 39.91 903 ASN B N 1
ATOM 3730 C CA . ASN B 2 91 ? 9.714 15.161 -61.662 1.00 41.13 903 ASN B CA 1
ATOM 3731 C C . ASN B 2 91 ? 9.526 15.525 -63.128 1.00 41.77 903 ASN B C 1
ATOM 3732 O O . ASN B 2 91 ? 8.391 15.643 -63.593 1.00 41.94 903 ASN B O 1
ATOM 3737 N N . GLN B 2 92 ? 10.636 15.714 -63.845 1.00 42.68 904 GLN B N 1
ATOM 3738 C CA . GLN B 2 92 ? 10.609 16.100 -65.262 1.00 43.58 904 GLN B CA 1
ATOM 3739 C C . GLN B 2 92 ? 9.701 15.187 -66.088 1.00 43.85 904 GLN B C 1
ATOM 3740 O O . GLN B 2 92 ? 9.836 13.960 -66.049 1.00 44.29 904 GLN B O 1
#

InterPro domains:
  IPR013126 Heat shock protein 70 family [PF00012] (6-612)
  IPR013126 Heat shock protein 70 family [PTHR19375] (6-574)
  IPR018181 Heat shock protein 70, conserved site [PS00297] (9-16)
  IPR018181 Heat shock protein 70, conserved site [PS00329] (197-210)
  IPR018181 Heat shock protein 70, conserved site [PS01036] (334-348)
  IPR029047 Heat shock protein 70kD, peptide-binding domain superfamily [G3DSA:2.60.34.10] (383-525)
  IPR029047 Heat shock protein 70kD, peptide-binding domain superfamily [SSF100920] (386-543)
  IPR029048 Heat shock protein 70kD, C-terminal domain superfamily [G3DSA:1.20.1270.10] (533-650)
  IPR029048 Heat shock protein 70kD, C-terminal domain superfamily [SSF100934] (538-619)
  IPR043129 ATPase, nucleotide binding domain [SSF53067] (5-187)
  IPR043129 ATPase, nucleotide bin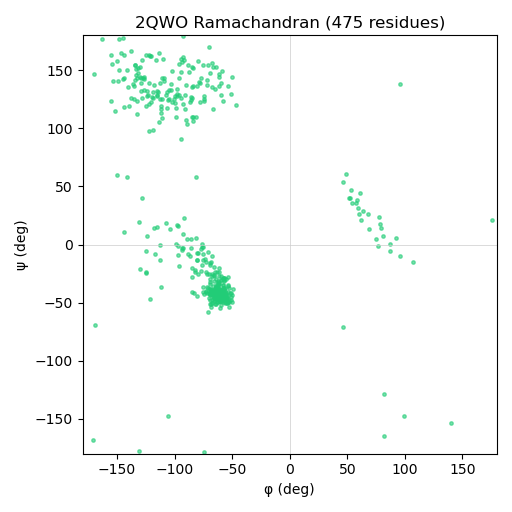ding domain [SSF53067] (192-382)

Radius of gyration: 24.87 Å; Cα contacts (8 Å, |Δi|>4): 922; chains: 2; bounding box: 49×60×78 Å

CATH classification: 3.30.420.40 (+3 more: 3.30.30.30, 3.30.420.40, 3.90.640.10)